Protein AF-A0A970X1P4-F1 (afdb_monomer_lite)

Secondary structure (DSSP, 8-state):
---SSSGGG-HHHHHHHHHHT-BSS---HHHHTT-SEEEBTTS-EEEEEE-SSSTT-EEETTTEEEEEEEEEETTEEEEEESS--------HHHHHHT-GGGHHHHHHHHHTTHHHHHT--EEEEEETTEEEEEE--EEEEEE-HHHHHHTT--SHHHHHHHTT--S-TTSTTSHHHHHHHHTEEES---HHHHT--STT-SEEEEEBSSTT-EEEEEE-TTSSS-EEESSSSS-B-B-GGG--EEETTEEEEEESS-----PPPP--EEEETT--HHHHHHS-TTTSS-SS-BSS--EEE-TT-TT-EEE--TT-----SS-SEEEE--BGGGTTSGGG--EEE---TT-EEEEEPPPBPSEEEEEEEEEEE-GGGHHHHTTSSSSSS-EEEEETTEEEEEE-GGGG---SS-EEEEEEEEEEEEESSSB--EEEEEE--GGGGT-TT--EEEEEEEEEE---

Sequence (464 aa):
MGVTSIEDLGKDYARSMVLYHTVLDTISVQEFINTPFTTNLSGDKLRIEIDSVNAGQAILNGEARVVQMGIHTSNGLIYVLNDAMRPLVETVFDRISDNPDYSLFAEALTKTGWADSLSRLAD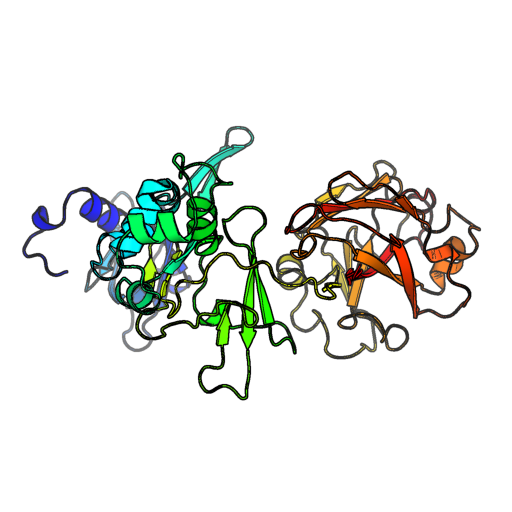TLYVNGEAQISLRQYTLLAVSNATFAQDGIASYDALKQLLQAGNDVTQPTNALNQYVGYHILAGSYDLDKLLTFSGSDTSAIWDTQADDQVLMITWDSLSPQPYTINLMGTKATFVTETSDVMAKNGYVHTIDGYLPVWEPQQATVIWDLANFAEVRNLVPVDVYQPTTYVSSETKVNISDAACYTTEVSASGVGGTSYSYLTYVTCKANLKKAQFFDRLVLNLGYMGSVAMKTPTLVKGKYKVTLNFVYLSDHAFMKNMSDGNGGLMKVSFDGSNIRNVSPYTTVTSTVANVYEYTLYDELEFDNTASHLFKVVIMDPSASTNSKFSIQLDNIVFTPIVD

Structure (mmCIF, N/CA/C/O backbone):
data_AF-A0A970X1P4-F1
#
_entry.id   AF-A0A970X1P4-F1
#
loop_
_atom_site.group_PDB
_atom_site.id
_atom_site.type_symbol
_atom_site.label_atom_id
_atom_site.label_alt_id
_atom_site.label_comp_id
_atom_site.label_asym_id
_atom_site.label_entity_id
_atom_site.label_seq_id
_atom_site.pdbx_PDB_ins_code
_atom_site.Cartn_x
_atom_site.Cartn_y
_atom_site.Cartn_z
_atom_site.occupancy
_atom_site.B_iso_or_equiv
_atom_site.auth_seq_id
_atom_site.auth_comp_id
_atom_site.auth_asym_id
_atom_site.auth_atom_id
_atom_site.pdbx_PDB_model_num
ATOM 1 N N . MET A 1 1 ? -21.691 -21.887 26.199 1.00 53.16 1 MET A N 1
ATOM 2 C CA . MET A 1 1 ? -22.391 -20.752 25.560 1.00 53.16 1 MET A CA 1
ATOM 3 C C . MET A 1 1 ? -23.186 -19.879 26.541 1.00 53.16 1 MET A C 1
ATOM 5 O O . MET A 1 1 ? -23.871 -18.990 26.074 1.00 53.16 1 MET A O 1
ATOM 9 N N . GLY A 1 2 ? -23.094 -20.054 27.872 1.00 51.56 2 GLY A N 1
ATOM 10 C CA . GLY A 1 2 ? -23.672 -19.110 28.853 1.00 51.56 2 GLY A CA 1
ATOM 11 C C . GLY A 1 2 ? -25.206 -19.015 28.901 1.00 51.56 2 GLY A C 1
ATOM 12 O O . GLY A 1 2 ? -25.740 -18.495 29.871 1.00 51.56 2 GLY A O 1
ATOM 13 N N . VAL A 1 3 ? -25.901 -19.552 27.899 1.00 58.50 3 VAL A N 1
ATOM 14 C CA . VAL A 1 3 ? -27.359 -19.595 27.787 1.00 58.50 3 VAL A CA 1
ATOM 15 C C . VAL A 1 3 ? -27.918 -20.943 28.233 1.00 58.50 3 VAL A C 1
ATOM 17 O O . VAL A 1 3 ? -27.277 -21.984 28.066 1.00 58.50 3 VAL A O 1
ATOM 20 N N . THR A 1 4 ? -29.121 -20.917 28.803 1.00 56.12 4 THR A N 1
ATOM 21 C CA . THR A 1 4 ? -29.830 -22.100 29.310 1.00 56.12 4 THR A CA 1
ATOM 22 C C . THR A 1 4 ? -30.793 -22.719 28.298 1.00 56.12 4 THR A C 1
ATOM 24 O O . THR A 1 4 ? -31.206 -23.862 28.492 1.00 56.12 4 THR A O 1
ATOM 27 N N . SER A 1 5 ? -31.138 -22.004 27.222 1.00 62.59 5 SER A N 1
ATOM 28 C CA . SER A 1 5 ? -32.044 -22.472 26.168 1.00 62.59 5 SER A CA 1
ATOM 29 C C . SER A 1 5 ? -31.709 -21.865 24.796 1.00 62.59 5 SER A C 1
ATOM 31 O O . SER A 1 5 ? -30.934 -20.911 24.702 1.00 62.59 5 SER A O 1
ATOM 33 N N . ILE A 1 6 ? -32.258 -22.435 23.716 1.00 62.50 6 ILE A N 1
ATOM 34 C CA . ILE A 1 6 ? -32.028 -21.944 22.344 1.00 62.50 6 ILE A CA 1
ATOM 35 C C . ILE A 1 6 ? -32.785 -20.632 22.088 1.00 62.50 6 ILE A C 1
ATOM 37 O O . ILE A 1 6 ? -32.370 -19.821 21.263 1.00 62.50 6 ILE A O 1
ATOM 41 N N . GLU A 1 7 ? -33.869 -20.408 22.830 1.00 68.56 7 GLU A N 1
ATOM 42 C CA . GLU A 1 7 ? -34.687 -19.199 22.811 1.00 68.56 7 GLU A CA 1
ATOM 43 C C . GLU A 1 7 ? -33.914 -17.974 23.328 1.00 68.56 7 GLU A C 1
ATOM 45 O O . GLU A 1 7 ? -34.153 -16.858 22.864 1.00 68.56 7 GLU A O 1
ATOM 50 N N . ASP A 1 8 ? -32.937 -18.192 24.213 1.00 71.31 8 ASP A N 1
ATOM 51 C CA . ASP A 1 8 ? -32.103 -17.144 24.814 1.00 71.31 8 ASP A CA 1
ATOM 52 C C . ASP A 1 8 ? -30.991 -16.636 23.874 1.00 71.31 8 ASP A C 1
ATOM 54 O O . ASP A 1 8 ? -30.348 -15.630 24.165 1.00 71.31 8 ASP A O 1
ATOM 58 N N . LEU A 1 9 ? -30.740 -17.312 22.744 1.00 68.19 9 LEU A N 1
ATOM 59 C CA . LEU A 1 9 ? -29.678 -16.934 21.800 1.00 68.19 9 LEU A CA 1
ATOM 60 C C . LEU A 1 9 ? -30.041 -15.709 20.949 1.00 68.19 9 LEU A C 1
ATOM 62 O O . LEU A 1 9 ? -29.157 -15.040 20.426 1.00 68.19 9 LEU A O 1
ATOM 66 N N . GLY A 1 10 ? -31.331 -15.415 20.776 1.00 74.69 10 GLY A N 1
ATOM 67 C CA . GLY A 1 10 ? -31.792 -14.423 19.807 1.00 74.69 10 GLY A CA 1
ATOM 68 C C . GLY A 1 10 ? -31.708 -14.926 18.356 1.00 74.69 10 GLY A C 1
ATOM 69 O O . GLY A 1 10 ? -30.873 -15.750 17.978 1.00 74.69 10 GLY A O 1
ATOM 70 N N . LYS A 1 11 ? -32.620 -14.435 17.509 1.00 76.62 11 LYS A N 1
ATOM 71 C CA . LYS A 1 11 ? -32.814 -14.950 16.141 1.00 76.62 11 LYS A CA 1
ATOM 72 C C . LYS A 1 11 ? -31.571 -14.802 15.255 1.00 76.62 11 LYS A C 1
ATOM 74 O O . LYS A 1 11 ? -31.259 -15.718 14.494 1.00 76.62 11 LYS A O 1
ATOM 79 N N . ASP A 1 12 ? -30.878 -13.670 15.339 1.00 71.00 12 ASP A N 1
ATOM 80 C CA . ASP A 1 12 ? -29.759 -13.360 14.442 1.00 71.00 12 ASP A CA 1
ATOM 81 C C . ASP A 1 12 ? -28.491 -14.143 14.798 1.00 71.00 12 ASP A C 1
ATOM 83 O O . ASP A 1 12 ? -27.811 -14.663 13.906 1.00 71.00 12 ASP A O 1
ATOM 87 N N . TYR A 1 13 ? -28.227 -14.334 16.094 1.00 73.88 13 TYR A N 1
ATOM 88 C CA . TYR A 1 13 ? -27.152 -15.212 16.550 1.00 73.88 13 TYR A CA 1
ATOM 89 C C . TYR A 1 13 ? -27.447 -16.670 16.194 1.00 73.88 13 TYR A C 1
ATOM 91 O O . TYR A 1 13 ? -26.589 -17.345 15.632 1.00 73.88 13 TYR A O 1
ATOM 99 N N . ALA A 1 14 ? -28.674 -17.149 16.438 1.00 80.25 14 ALA A N 1
ATOM 100 C CA . ALA A 1 14 ? -29.068 -18.513 16.089 1.00 80.25 14 ALA A CA 1
ATOM 101 C C . ALA A 1 14 ? -28.914 -18.782 14.583 1.00 80.25 14 ALA A C 1
ATOM 103 O O . ALA A 1 14 ? -28.360 -19.806 14.185 1.00 80.25 14 ALA A O 1
ATOM 104 N N . ARG A 1 15 ? -29.332 -17.834 13.730 1.00 82.31 15 ARG A N 1
ATOM 105 C CA . ARG A 1 15 ? -29.121 -17.920 12.279 1.00 82.31 15 ARG A CA 1
ATOM 106 C C . ARG A 1 15 ? -27.635 -17.990 11.930 1.00 82.31 15 ARG A C 1
ATOM 108 O O . ARG A 1 15 ? -27.246 -18.851 11.146 1.00 82.31 15 ARG A O 1
ATOM 115 N N . SER A 1 16 ? -26.820 -17.109 12.504 1.00 80.25 16 SER A N 1
ATOM 116 C CA . SER A 1 16 ? -25.375 -17.075 12.252 1.00 80.25 16 SER A CA 1
ATOM 117 C C . SER A 1 16 ? -24.690 -18.360 12.709 1.00 80.25 16 SER A C 1
ATOM 119 O O . SER A 1 16 ? -23.839 -18.880 11.999 1.00 80.25 16 SER A O 1
ATOM 121 N N . MET A 1 17 ? -25.112 -18.922 13.843 1.00 84.19 17 MET A N 1
ATOM 122 C CA . MET A 1 17 ? -24.618 -20.198 14.350 1.00 84.19 17 MET A CA 1
ATOM 123 C C . MET A 1 17 ? -24.930 -21.339 13.385 1.00 84.19 17 MET A C 1
ATOM 125 O O . MET A 1 17 ? -24.023 -22.086 13.032 1.00 84.19 17 MET A O 1
ATOM 129 N N . VAL A 1 18 ? -26.159 -21.436 12.870 1.00 88.44 18 VAL A N 1
ATOM 130 C CA . VAL A 1 18 ? -26.502 -22.462 11.871 1.00 88.44 18 VAL A CA 1
ATOM 131 C C . VAL A 1 18 ? -25.676 -22.297 10.592 1.00 88.44 18 VAL A C 1
ATOM 133 O O . VAL A 1 18 ? -25.100 -23.273 10.114 1.00 88.44 18 VAL A O 1
ATOM 136 N N . LEU A 1 19 ? -25.565 -21.077 10.055 1.00 88.12 19 LEU A N 1
ATOM 137 C CA . LEU A 1 19 ? -24.776 -20.817 8.842 1.00 88.12 19 LEU A CA 1
ATOM 138 C C . LEU A 1 19 ? -23.285 -21.128 9.044 1.00 88.12 19 LEU A C 1
ATOM 140 O O . LEU A 1 19 ? -22.655 -21.691 8.152 1.00 88.12 19 LEU A O 1
ATOM 144 N N . TYR A 1 20 ? -22.748 -20.854 10.234 1.00 87.19 20 TYR A N 1
ATOM 145 C CA . TYR A 1 20 ? -21.353 -21.132 10.570 1.00 87.19 20 TYR A CA 1
ATOM 146 C C . TYR A 1 20 ? -21.029 -22.633 10.606 1.00 87.19 20 TYR A C 1
ATOM 148 O O . TYR A 1 20 ? -19.914 -23.034 10.282 1.00 87.19 20 TYR A O 1
ATOM 156 N N . HIS A 1 21 ? -22.014 -23.465 10.951 1.00 90.62 21 HIS A N 1
ATOM 157 C CA . HIS A 1 21 ? -21.894 -24.926 10.992 1.00 90.62 21 HIS A CA 1
ATOM 158 C C . HIS A 1 21 ? -22.322 -25.620 9.693 1.00 90.62 21 HIS A C 1
ATOM 160 O O . HIS A 1 21 ? -22.345 -26.849 9.637 1.00 90.62 21 HIS A O 1
ATOM 166 N N . THR A 1 22 ? -22.682 -24.864 8.655 1.00 91.12 22 THR A N 1
ATOM 167 C CA . THR A 1 22 ? -23.184 -25.418 7.394 1.00 91.12 22 THR A CA 1
ATOM 168 C C . THR A 1 22 ? -22.221 -25.094 6.260 1.00 91.12 22 THR A C 1
ATOM 170 O O . THR A 1 22 ? -21.734 -23.974 6.166 1.00 91.12 22 THR A O 1
ATOM 173 N N . VAL A 1 23 ? -21.966 -26.053 5.372 1.00 88.75 23 VAL A N 1
ATOM 174 C CA . VAL A 1 23 ? -21.158 -25.878 4.152 1.00 88.75 23 VAL A CA 1
ATOM 175 C C . VAL A 1 23 ? -22.093 -25.936 2.939 1.00 88.75 23 VAL A C 1
ATOM 177 O O . VAL A 1 23 ? -23.092 -26.654 2.980 1.00 88.75 23 VAL A O 1
ATOM 180 N N . LEU A 1 24 ? -21.814 -25.145 1.892 1.00 80.06 24 LEU A N 1
ATOM 181 C CA . LEU A 1 24 ? -22.696 -25.022 0.717 1.00 80.06 24 LEU A CA 1
ATOM 182 C C . LEU A 1 24 ? -22.855 -26.335 -0.057 1.00 80.06 24 LEU A C 1
ATOM 184 O O . LEU A 1 24 ? -23.955 -26.635 -0.514 1.00 80.06 24 LEU A O 1
ATOM 188 N N . ASP A 1 25 ? -21.768 -27.089 -0.205 1.00 76.56 25 ASP A N 1
ATOM 189 C CA . ASP A 1 25 ? -21.750 -28.358 -0.929 1.00 76.56 25 ASP A CA 1
ATOM 190 C C . ASP A 1 25 ? -21.399 -29.526 0.004 1.00 76.56 25 ASP A C 1
ATOM 192 O O . ASP A 1 25 ? -20.873 -29.353 1.109 1.00 76.56 25 ASP A O 1
ATOM 196 N N . THR A 1 26 ? -21.715 -30.741 -0.432 1.00 78.44 26 THR A N 1
ATOM 197 C CA . THR A 1 26 ? -21.472 -31.955 0.340 1.00 78.44 26 THR A CA 1
ATOM 198 C C . THR A 1 26 ? -19.990 -32.313 0.307 1.00 78.44 26 THR A C 1
ATOM 200 O O . THR A 1 26 ? -19.518 -32.924 -0.646 1.00 78.44 26 THR A O 1
ATOM 203 N N . ILE A 1 27 ? -19.267 -32.019 1.389 1.00 85.12 27 ILE A N 1
ATOM 204 C CA . ILE A 1 27 ? -17.904 -32.526 1.569 1.00 85.12 27 ILE A CA 1
ATOM 205 C C . ILE A 1 27 ? -17.953 -34.015 1.929 1.00 85.12 27 ILE A C 1
ATOM 207 O O . ILE A 1 27 ? -18.468 -34.407 2.982 1.00 85.12 27 ILE A O 1
ATOM 211 N N . SER A 1 28 ? -17.457 -34.875 1.038 1.00 89.38 28 SER A N 1
ATOM 212 C CA . SER A 1 28 ? -17.391 -36.320 1.301 1.00 89.38 28 SER A CA 1
ATOM 213 C C . SER A 1 28 ? -16.394 -36.624 2.424 1.00 89.38 28 SER A C 1
ATOM 215 O O . SER A 1 28 ? -15.464 -35.856 2.643 1.00 89.38 28 SER A O 1
ATOM 217 N N . VAL A 1 29 ? -16.519 -37.765 3.115 1.00 87.88 29 VAL A N 1
ATOM 218 C CA . VAL A 1 29 ? -15.555 -38.137 4.176 1.00 87.88 29 VAL A CA 1
ATOM 219 C C . VAL A 1 29 ? -14.127 -38.212 3.626 1.00 87.88 29 VAL A C 1
ATOM 221 O O . VAL A 1 29 ? -13.188 -37.793 4.293 1.00 87.88 29 VAL A O 1
ATOM 224 N N . GLN A 1 30 ? -13.960 -38.706 2.396 1.00 87.62 30 GLN A N 1
ATOM 225 C CA . GLN A 1 30 ? -12.655 -38.797 1.743 1.00 87.62 30 GLN A CA 1
ATOM 226 C C . GLN A 1 30 ? -12.066 -37.418 1.427 1.00 87.62 30 GLN A C 1
ATOM 228 O O . GLN A 1 30 ? -10.861 -37.227 1.540 1.00 87.62 30 GLN A O 1
ATOM 233 N N . GLU A 1 31 ? -12.891 -36.459 1.026 1.00 87.31 31 GLU A N 1
ATOM 234 C CA . GLU A 1 31 ? -12.450 -35.085 0.791 1.00 87.31 31 GLU A CA 1
ATOM 235 C C . GLU A 1 31 ? -12.158 -34.365 2.110 1.00 87.31 31 GLU A C 1
ATOM 237 O O . GLU A 1 31 ? -11.110 -33.745 2.256 1.00 87.31 31 GLU A O 1
ATOM 242 N N . PHE A 1 32 ? -13.032 -34.536 3.103 1.00 87.88 32 PHE A N 1
ATOM 243 C CA . PHE A 1 32 ? -12.908 -33.940 4.428 1.00 87.88 32 PHE A CA 1
ATOM 244 C C . PHE A 1 32 ? -11.559 -34.263 5.080 1.00 87.88 32 PHE A C 1
ATOM 246 O O . PHE A 1 32 ? -10.920 -33.375 5.634 1.00 87.88 32 PHE A O 1
ATOM 253 N N . ILE A 1 33 ? -11.089 -35.512 4.975 1.00 86.25 33 ILE A N 1
ATOM 254 C CA . ILE A 1 33 ? -9.802 -35.917 5.565 1.00 86.25 33 ILE A CA 1
ATOM 255 C C . ILE A 1 33 ? -8.564 -35.426 4.807 1.00 86.25 33 ILE A C 1
ATOM 257 O O . ILE A 1 33 ? -7.467 -35.477 5.357 1.00 86.25 33 ILE A O 1
ATOM 261 N N . ASN A 1 34 ? -8.723 -34.974 3.562 1.00 84.75 34 ASN A N 1
ATOM 262 C CA . ASN A 1 34 ? -7.620 -34.539 2.700 1.00 84.75 34 ASN A CA 1
ATOM 263 C C . ASN A 1 34 ? -7.560 -33.016 2.521 1.00 84.75 34 ASN A C 1
ATOM 265 O O . ASN A 1 34 ? -6.598 -32.504 1.947 1.00 84.75 34 ASN A O 1
ATOM 269 N N . THR A 1 35 ? -8.563 -32.293 3.013 1.00 83.44 35 THR A N 1
ATOM 270 C CA . THR A 1 35 ? -8.692 -30.852 2.830 1.00 83.44 35 THR A CA 1
ATOM 271 C C . THR A 1 35 ? -8.379 -30.121 4.140 1.00 83.44 35 THR A C 1
ATOM 273 O O . THR A 1 35 ? -9.066 -30.339 5.134 1.00 83.44 35 THR A O 1
ATOM 276 N N . PRO A 1 36 ? -7.382 -29.216 4.171 1.00 77.94 36 PRO A N 1
ATOM 277 C CA . PRO A 1 36 ? -7.006 -28.503 5.395 1.00 77.94 36 PRO A CA 1
ATOM 278 C C . PRO A 1 36 ? -7.989 -27.388 5.784 1.00 77.94 36 PRO A C 1
ATOM 280 O O . PRO A 1 36 ? -7.988 -26.942 6.932 1.00 77.94 36 PRO A O 1
ATOM 283 N N . PHE A 1 37 ? -8.819 -26.919 4.845 1.00 83.12 37 PHE A N 1
ATOM 284 C CA . PHE A 1 37 ? -9.788 -25.847 5.074 1.00 83.12 37 PHE A CA 1
ATOM 285 C C . PHE A 1 37 ? -11.061 -26.044 4.253 1.00 83.12 37 PHE A C 1
ATOM 287 O O . PHE A 1 37 ? -10.980 -26.314 3.059 1.00 83.12 37 PHE A O 1
ATOM 294 N N . THR A 1 38 ? -12.224 -25.803 4.849 1.00 86.19 38 THR A N 1
ATOM 295 C CA . THR A 1 38 ? -13.504 -25.700 4.129 1.00 86.19 38 THR A CA 1
ATOM 296 C C . THR A 1 38 ? -14.134 -24.329 4.349 1.00 86.19 38 THR A C 1
ATOM 298 O O . THR A 1 38 ? -13.838 -23.673 5.344 1.00 86.19 38 THR A O 1
ATOM 301 N N . THR A 1 39 ? -14.989 -23.871 3.438 1.00 83.69 39 THR A N 1
ATOM 302 C CA . THR A 1 39 ? -15.704 -22.595 3.583 1.00 83.69 39 THR A CA 1
ATOM 303 C C . THR A 1 39 ? -17.148 -22.855 3.990 1.00 83.69 39 THR A C 1
ATOM 305 O O . THR A 1 39 ? -17.872 -23.573 3.301 1.00 83.69 39 THR A O 1
ATOM 308 N N . ASN A 1 40 ? -17.574 -22.282 5.115 1.00 86.12 40 ASN A N 1
ATOM 309 C CA . ASN A 1 40 ? -18.957 -22.392 5.579 1.00 86.12 40 ASN A CA 1
ATOM 310 C C . ASN A 1 40 ? -19.889 -21.406 4.839 1.00 86.12 40 ASN A C 1
ATOM 312 O O . ASN A 1 40 ? -19.450 -20.553 4.067 1.00 86.12 40 ASN A O 1
ATOM 316 N N . LEU A 1 41 ? -21.196 -21.492 5.091 1.00 85.88 41 LEU A N 1
ATOM 317 C CA . LEU A 1 41 ? -22.199 -20.588 4.515 1.00 85.88 41 LEU A CA 1
ATOM 318 C C . LEU A 1 41 ? -22.130 -19.159 5.067 1.00 85.88 41 LEU A C 1
ATOM 320 O O . LEU A 1 41 ? -22.744 -18.261 4.493 1.00 85.88 41 LEU A O 1
ATOM 324 N N . SER A 1 42 ? -21.397 -18.940 6.158 1.00 76.88 42 SER A N 1
ATOM 325 C CA . SER A 1 42 ? -21.072 -17.602 6.661 1.00 76.88 42 SER A CA 1
ATOM 326 C C . SER A 1 42 ? -19.911 -16.946 5.897 1.00 76.88 42 SER A C 1
ATOM 328 O O . SER A 1 42 ? -19.695 -15.747 6.059 1.00 76.88 42 SER A O 1
ATOM 330 N N . GLY A 1 43 ? -19.211 -17.693 5.032 1.00 73.56 43 GLY A N 1
ATOM 331 C CA . GLY A 1 43 ? -18.043 -17.238 4.273 1.00 73.56 43 GLY A CA 1
ATOM 332 C C . GLY A 1 43 ? -16.707 -17.444 4.994 1.00 73.56 43 GLY A C 1
ATOM 333 O O . GLY A 1 43 ? -15.658 -17.140 4.426 1.00 73.56 43 GLY A O 1
ATOM 334 N N . ASP A 1 44 ? -16.718 -17.991 6.210 1.00 74.00 44 ASP A N 1
ATOM 335 C CA . ASP A 1 44 ? -15.515 -18.231 7.000 1.00 74.00 44 ASP A CA 1
ATOM 336 C C . ASP A 1 44 ? -14.777 -19.480 6.510 1.00 74.00 44 ASP A C 1
ATOM 338 O O . ASP A 1 44 ? -15.386 -20.508 6.188 1.00 74.00 44 ASP A O 1
ATOM 342 N N . LYS A 1 45 ? -13.441 -19.419 6.506 1.00 76.38 45 LYS A N 1
ATOM 343 C CA . LYS A 1 45 ? -12.596 -20.603 6.326 1.00 76.38 45 LYS A CA 1
ATOM 344 C C . LYS A 1 45 ? -12.480 -21.351 7.652 1.00 76.38 45 LYS A C 1
ATOM 346 O O . LYS A 1 45 ? -11.815 -20.890 8.574 1.00 76.38 45 LYS A O 1
ATOM 351 N N . LEU A 1 46 ? -13.093 -22.525 7.720 1.00 83.06 46 LEU A N 1
ATOM 352 C CA . LEU A 1 46 ? -12.951 -23.468 8.818 1.00 83.06 46 LEU A CA 1
ATOM 353 C C . LEU A 1 46 ? -11.715 -24.337 8.587 1.00 83.06 46 LEU A C 1
ATOM 355 O O . LEU A 1 46 ? -11.643 -25.067 7.597 1.00 83.06 46 LEU A O 1
ATOM 359 N N . ARG A 1 47 ? -10.749 -24.281 9.501 1.00 83.12 47 ARG A N 1
ATOM 360 C CA . ARG A 1 47 ? -9.585 -25.168 9.523 1.00 83.12 47 ARG A CA 1
ATOM 361 C C . ARG A 1 47 ? -10.002 -26.556 9.990 1.00 83.12 47 ARG A C 1
ATOM 363 O O . ARG A 1 47 ? -10.641 -26.688 11.032 1.00 83.12 47 ARG A O 1
ATOM 370 N N . ILE A 1 48 ? -9.591 -27.572 9.242 1.00 88.25 48 ILE A N 1
ATOM 371 C CA . ILE A 1 48 ? -9.796 -28.983 9.562 1.00 88.25 48 ILE A CA 1
ATOM 372 C C . ILE A 1 48 ? -8.440 -29.573 9.944 1.00 88.25 48 ILE A C 1
ATOM 374 O O . ILE A 1 48 ? -7.492 -29.539 9.163 1.00 88.25 48 ILE A O 1
ATOM 378 N N . GLU A 1 49 ? -8.344 -30.127 11.147 1.00 87.81 49 GLU A N 1
ATOM 379 C CA . GLU A 1 49 ? -7.171 -30.866 11.604 1.00 87.81 49 GLU A CA 1
ATOM 380 C C . GLU A 1 49 ? -7.568 -32.297 11.948 1.00 87.81 49 GLU A C 1
ATOM 382 O O . GLU A 1 49 ? -8.397 -32.527 12.826 1.00 87.81 49 GLU A O 1
ATOM 387 N N . ILE A 1 50 ? -6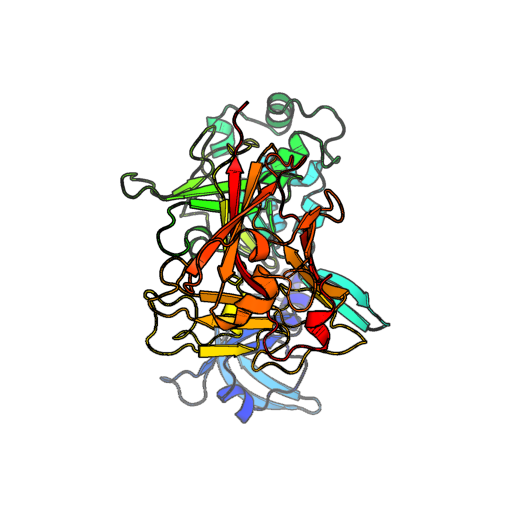.991 -33.276 11.254 1.00 89.56 50 ILE A N 1
ATOM 388 C CA . ILE A 1 50 ? -7.243 -34.683 11.564 1.00 89.56 50 ILE A CA 1
ATOM 389 C C . ILE A 1 50 ? -6.571 -35.034 12.880 1.00 89.56 50 ILE A C 1
ATOM 391 O O . ILE A 1 50 ? -5.371 -34.822 13.060 1.00 89.56 50 ILE A O 1
ATOM 395 N N . ASP A 1 51 ? -7.357 -35.581 13.805 1.00 81.56 51 ASP A N 1
ATOM 396 C CA . ASP A 1 51 ? -6.848 -35.949 15.112 1.00 81.56 51 ASP A CA 1
ATOM 397 C C . ASP A 1 51 ? -6.011 -37.228 14.981 1.00 81.56 51 ASP A C 1
ATOM 399 O O . ASP A 1 51 ? -6.525 -38.336 14.823 1.00 81.56 51 ASP A O 1
ATOM 403 N N . SER A 1 52 ? -4.691 -37.055 15.043 1.00 76.94 52 SER A N 1
ATOM 404 C CA . SER A 1 52 ? -3.719 -38.150 14.956 1.00 76.94 52 SER A CA 1
ATOM 405 C C . SER A 1 52 ? -3.730 -39.085 16.173 1.00 76.94 52 SER A C 1
ATOM 407 O O . SER A 1 52 ? -3.210 -40.198 16.091 1.00 76.94 52 SER A O 1
ATOM 409 N N . VAL A 1 53 ? -4.331 -38.663 17.290 1.00 76.62 53 VAL A N 1
ATOM 410 C CA . VAL A 1 53 ? -4.442 -39.424 18.541 1.00 76.62 53 VAL A CA 1
ATOM 411 C C . VAL A 1 53 ? -5.730 -40.253 18.565 1.00 76.62 53 VAL A C 1
ATOM 413 O O . VAL A 1 53 ? -5.736 -41.367 19.089 1.00 76.62 53 VAL A O 1
ATOM 416 N N . ASN A 1 54 ? -6.816 -39.748 17.975 1.00 78.31 54 ASN A N 1
ATOM 417 C CA . ASN A 1 54 ? -8.132 -40.385 17.974 1.00 78.31 54 ASN A CA 1
ATOM 418 C C . ASN A 1 54 ? -8.574 -40.733 16.548 1.00 78.31 54 ASN A C 1
ATOM 420 O O . ASN A 1 54 ? -9.141 -39.909 15.831 1.00 78.31 54 ASN A O 1
ATOM 424 N N . ALA A 1 55 ? -8.350 -41.989 16.151 1.00 74.38 55 ALA A N 1
ATOM 425 C CA . ALA A 1 55 ? -8.672 -42.474 14.812 1.00 74.38 55 ALA A CA 1
ATOM 426 C C . ALA A 1 55 ? -10.139 -42.195 14.420 1.00 74.38 55 ALA A C 1
ATOM 428 O O . ALA A 1 55 ? -11.069 -42.552 15.145 1.00 74.38 55 ALA A O 1
ATOM 429 N N . GLY A 1 56 ? -10.335 -41.586 13.247 1.00 76.38 56 GLY A N 1
ATOM 430 C CA . GLY A 1 56 ? -11.660 -41.249 12.713 1.00 76.38 56 GLY A CA 1
ATOM 431 C C . GLY A 1 56 ? -12.268 -39.951 13.256 1.00 76.38 56 GLY A C 1
ATOM 432 O O . GLY A 1 56 ? -13.444 -39.697 13.006 1.00 76.38 56 GLY A O 1
ATOM 433 N N . GLN A 1 57 ? -11.496 -39.138 13.983 1.00 86.94 57 GLN A N 1
ATOM 434 C CA . GLN A 1 57 ? -11.921 -37.834 14.490 1.00 86.94 57 GLN A CA 1
ATOM 435 C C . GLN A 1 57 ? -11.133 -36.694 13.840 1.00 86.94 57 GLN A C 1
ATOM 437 O O . GLN A 1 57 ? -10.048 -36.878 13.289 1.00 86.94 57 GLN A O 1
ATOM 442 N N . ALA A 1 58 ? -11.700 -35.495 13.911 1.00 89.00 58 ALA A N 1
ATOM 443 C CA . ALA A 1 58 ? -11.064 -34.267 13.456 1.00 89.00 58 ALA A CA 1
ATOM 444 C C . ALA A 1 58 ? -11.416 -33.115 14.392 1.00 89.00 58 ALA A C 1
ATOM 446 O O . ALA A 1 58 ? -12.425 -33.170 15.091 1.00 89.00 58 ALA A O 1
ATOM 447 N N . ILE A 1 59 ? -10.601 -32.072 14.390 1.00 88.62 59 ILE A N 1
ATOM 448 C CA . ILE A 1 59 ? -10.790 -30.834 15.134 1.00 88.62 59 ILE A CA 1
ATOM 449 C C . ILE A 1 59 ? -11.066 -29.720 14.120 1.00 88.62 59 ILE A C 1
ATOM 451 O O . ILE A 1 59 ? -10.329 -29.558 13.148 1.00 88.62 59 ILE A O 1
ATOM 455 N N . LEU A 1 60 ? -12.134 -28.961 14.349 1.00 87.62 60 LEU A N 1
ATOM 456 C CA . LEU A 1 60 ? -12.534 -27.804 13.558 1.00 87.62 60 LEU A CA 1
ATOM 457 C C . LEU A 1 60 ? -12.177 -26.520 14.304 1.00 87.62 60 LEU A C 1
ATOM 459 O O . LEU A 1 60 ? -12.563 -26.354 15.461 1.00 87.62 60 LEU A O 1
ATOM 463 N N . ASN A 1 61 ? -11.421 -25.633 13.649 1.00 80.25 61 ASN A N 1
ATOM 464 C CA . ASN A 1 61 ? -10.960 -24.341 14.186 1.00 80.25 61 ASN A CA 1
ATOM 465 C C . ASN A 1 61 ? -10.253 -24.399 15.553 1.00 80.25 61 ASN A C 1
ATOM 467 O O . ASN A 1 61 ? -10.142 -23.391 16.236 1.00 80.25 61 ASN A O 1
ATOM 471 N N . GLY A 1 62 ? -9.759 -25.570 15.968 1.00 78.50 62 GLY A N 1
ATOM 472 C CA . GLY A 1 62 ? -9.214 -25.755 17.318 1.00 78.50 62 GLY A CA 1
ATOM 473 C C . GLY A 1 62 ? -10.273 -25.738 18.430 1.00 78.50 62 GLY A C 1
ATOM 474 O O . GLY A 1 62 ? -9.911 -25.829 19.599 1.00 78.50 62 GLY A O 1
ATOM 475 N N . GLU A 1 63 ? -11.561 -25.645 18.085 1.00 82.56 63 GLU A N 1
ATOM 476 C CA . GLU A 1 63 ? -12.671 -25.494 19.031 1.00 82.56 63 GLU A CA 1
ATOM 477 C C . GLU A 1 63 ? -13.444 -26.801 19.220 1.00 82.56 63 GLU A C 1
ATOM 479 O O . GLU A 1 63 ? -13.511 -27.343 20.323 1.00 82.56 63 GLU A O 1
ATOM 484 N N . ALA A 1 64 ? -14.031 -27.318 18.136 1.00 87.25 64 ALA A N 1
ATOM 485 C CA . ALA A 1 64 ? -14.976 -28.428 18.182 1.00 87.25 64 ALA A CA 1
ATOM 486 C C . ALA A 1 64 ? -14.389 -29.685 17.548 1.00 87.25 64 ALA A C 1
ATOM 488 O O . ALA A 1 64 ? -13.694 -29.634 16.536 1.00 87.25 64 ALA A O 1
ATOM 489 N N . ARG A 1 65 ? -14.707 -30.847 18.112 1.00 90.69 65 ARG A N 1
ATOM 490 C CA . ARG A 1 65 ? -14.239 -32.141 17.621 1.00 90.69 65 ARG A CA 1
ATOM 491 C C . ARG A 1 65 ? -15.369 -32.884 16.929 1.00 90.69 65 ARG A C 1
ATOM 493 O O . ARG A 1 65 ? -16.427 -33.121 17.507 1.00 90.69 65 ARG A O 1
ATOM 500 N N . VAL A 1 66 ? -15.106 -33.315 15.704 1.00 92.31 66 VAL A N 1
ATOM 501 C CA . VAL A 1 66 ? -15.963 -34.222 14.950 1.00 92.31 66 VAL A CA 1
ATOM 502 C C . VAL A 1 66 ? -15.857 -35.614 15.563 1.00 92.31 66 VAL A C 1
ATOM 504 O O . VAL A 1 66 ? -14.800 -36.242 15.518 1.00 92.31 66 VAL A O 1
ATOM 507 N N . VAL A 1 67 ? -16.957 -36.096 16.136 1.00 91.12 67 VAL A N 1
ATOM 508 C CA . VAL A 1 67 ? -17.054 -37.420 16.772 1.00 91.12 67 VAL A CA 1
ATOM 509 C C . VAL A 1 67 ? -17.709 -38.465 15.876 1.00 91.12 67 VAL A C 1
ATOM 511 O O . VAL A 1 67 ? -17.552 -39.659 16.115 1.00 91.12 67 VAL A O 1
ATOM 514 N N . GLN A 1 68 ? -18.418 -38.033 14.832 1.00 91.25 68 GLN A N 1
ATOM 515 C CA . GLN A 1 68 ? -18.988 -38.917 13.821 1.00 91.25 68 GLN A CA 1
ATOM 516 C C . GLN A 1 68 ? -19.015 -38.213 12.464 1.00 91.25 68 GLN A C 1
ATOM 518 O O . GLN A 1 68 ? -19.483 -37.081 12.359 1.00 91.25 68 GLN A O 1
ATOM 523 N N . MET A 1 69 ? -18.528 -38.887 11.424 1.00 90.50 69 MET A N 1
ATOM 524 C CA . MET A 1 69 ? -18.406 -38.330 10.074 1.00 90.50 69 MET A CA 1
ATOM 525 C C . MET A 1 69 ? -19.411 -38.963 9.109 1.00 90.50 69 MET A C 1
ATOM 527 O O . MET A 1 69 ? -19.660 -40.167 9.170 1.00 90.50 69 MET A O 1
ATOM 531 N N . GLY A 1 70 ? -19.934 -38.165 8.175 1.00 89.44 70 GLY A N 1
ATOM 532 C CA . GLY A 1 70 ? -20.576 -38.673 6.961 1.00 89.44 70 GLY A CA 1
ATOM 533 C C . GLY A 1 70 ? -21.893 -39.431 7.157 1.00 89.44 70 GLY A C 1
ATOM 534 O O . GLY A 1 70 ? -22.151 -40.399 6.437 1.00 89.44 70 GLY A O 1
ATOM 535 N N . ILE A 1 71 ? -22.745 -39.024 8.102 1.00 93.12 71 ILE A N 1
ATOM 536 C CA . ILE A 1 71 ? -24.094 -39.601 8.215 1.00 93.12 71 ILE A CA 1
ATOM 537 C C . ILE A 1 71 ? -24.902 -39.182 6.983 1.00 93.12 71 ILE A C 1
ATOM 539 O O . ILE A 1 71 ? -25.072 -37.993 6.722 1.00 93.12 71 ILE A O 1
ATOM 543 N N . HIS A 1 72 ? -25.400 -40.161 6.230 1.00 91.88 72 HIS A N 1
ATOM 544 C CA . HIS A 1 72 ? -26.102 -39.908 4.975 1.00 91.88 72 HIS A CA 1
ATOM 545 C C . HIS A 1 72 ? -27.539 -39.440 5.202 1.00 91.88 72 HIS A C 1
ATOM 547 O O . HIS A 1 72 ? -28.297 -40.047 5.960 1.00 91.88 72 HIS A O 1
ATOM 553 N N . THR A 1 73 ? -27.918 -38.386 4.483 1.00 91.06 73 THR A N 1
ATOM 554 C CA . THR A 1 73 ? -29.293 -37.884 4.381 1.00 91.06 73 THR A CA 1
ATOM 555 C C . THR A 1 73 ? -29.698 -37.768 2.911 1.00 91.06 73 THR A C 1
ATOM 557 O O . THR A 1 73 ? -28.892 -38.015 2.016 1.00 91.06 73 THR A O 1
ATOM 560 N N . SER A 1 74 ? -30.949 -37.397 2.633 1.00 91.06 74 SER A N 1
ATOM 561 C CA . SER A 1 74 ? -31.442 -37.244 1.257 1.00 91.06 74 SER A CA 1
ATOM 562 C C . SER A 1 74 ? -30.786 -36.104 0.471 1.00 91.06 74 SER A C 1
ATOM 564 O O . SER A 1 74 ? -30.851 -36.110 -0.753 1.00 91.06 74 SER A O 1
ATOM 566 N N . ASN A 1 75 ? -30.204 -35.115 1.151 1.00 89.00 75 ASN A N 1
ATOM 567 C CA . ASN A 1 75 ? -29.708 -33.877 0.544 1.00 89.00 75 ASN A CA 1
ATOM 568 C C . ASN A 1 75 ? -28.333 -33.437 1.076 1.00 89.00 75 ASN A C 1
ATOM 570 O O . ASN A 1 75 ? -27.981 -32.272 0.928 1.00 89.00 75 ASN A O 1
ATOM 574 N N . GLY A 1 76 ? -27.570 -34.335 1.705 1.00 89.69 76 GLY A N 1
ATOM 575 C CA . GLY A 1 76 ? -26.226 -34.022 2.188 1.00 89.69 76 GLY A CA 1
ATOM 576 C C . GLY A 1 76 ? -25.677 -35.024 3.201 1.00 89.69 76 GLY A C 1
ATOM 577 O O . GLY A 1 76 ? -26.254 -36.093 3.436 1.00 89.69 76 GLY A O 1
ATOM 578 N N . LEU A 1 77 ? -24.571 -34.641 3.836 1.00 92.75 77 LEU A N 1
ATOM 579 C CA . LEU A 1 77 ? -23.902 -35.395 4.896 1.00 92.75 77 LEU A CA 1
ATOM 580 C C . LEU A 1 77 ? -23.914 -34.611 6.211 1.00 92.75 77 LEU A C 1
ATOM 582 O O . LEU A 1 77 ? -23.677 -33.407 6.219 1.00 92.75 77 LEU A O 1
ATOM 586 N N . ILE A 1 78 ? -24.141 -35.307 7.326 1.00 93.00 78 ILE A N 1
ATOM 587 C CA . ILE A 1 78 ? -24.033 -34.734 8.673 1.00 93.00 78 ILE A CA 1
ATOM 588 C C . ILE A 1 78 ? -22.718 -35.179 9.316 1.00 93.00 78 ILE A C 1
ATOM 590 O O . ILE A 1 78 ? -22.373 -36.365 9.318 1.00 93.00 78 ILE A O 1
ATOM 594 N N . TYR A 1 79 ? -22.024 -34.210 9.909 1.00 93.06 79 TYR A N 1
ATOM 595 C CA . TYR A 1 79 ? -20.861 -34.399 10.766 1.00 93.06 79 TYR A CA 1
ATOM 596 C C . TYR A 1 79 ? -21.251 -33.995 12.190 1.00 93.06 79 TYR A C 1
ATOM 598 O O . TYR A 1 79 ? -21.679 -32.867 12.423 1.00 93.06 79 TYR A O 1
ATOM 606 N N . VAL A 1 80 ? -21.158 -34.927 13.139 1.00 93.12 80 VAL A N 1
ATOM 607 C CA . VAL A 1 80 ? -21.558 -34.693 14.533 1.00 93.12 80 VAL A CA 1
ATOM 608 C C . VAL A 1 80 ? -20.373 -34.134 15.297 1.00 93.12 80 VAL A C 1
ATOM 610 O O . VAL A 1 80 ? -19.306 -34.753 15.325 1.00 93.12 80 VAL A O 1
ATOM 613 N N . LEU A 1 81 ? -20.577 -32.987 15.937 1.00 92.25 81 LEU A N 1
ATOM 614 C CA . LEU A 1 81 ? -19.591 -32.345 16.796 1.00 92.25 81 LEU A CA 1
ATOM 615 C C . LEU A 1 81 ? -19.885 -32.658 18.265 1.00 92.25 81 LEU A C 1
ATOM 617 O O . LEU A 1 81 ? -21.045 -32.784 18.658 1.00 92.25 81 LEU A O 1
ATOM 621 N N . ASN A 1 82 ? -18.840 -32.781 19.080 1.00 90.81 82 ASN A N 1
ATOM 622 C CA . ASN A 1 82 ? -18.984 -32.900 20.533 1.00 90.81 82 ASN A CA 1
ATOM 623 C C . ASN A 1 82 ? -19.324 -31.570 21.223 1.00 90.81 82 ASN A C 1
ATOM 625 O O . ASN A 1 82 ? -19.809 -31.591 22.351 1.00 90.81 82 ASN A O 1
ATOM 629 N N . ASP A 1 83 ? -19.037 -30.445 20.571 1.00 86.38 83 ASP A N 1
ATOM 630 C CA . ASP A 1 83 ? -19.296 -29.091 21.051 1.00 86.38 83 ASP A CA 1
ATOM 631 C C . ASP A 1 83 ? -19.673 -28.188 19.867 1.00 86.38 83 ASP A C 1
ATOM 633 O O . ASP A 1 83 ? -19.360 -28.491 18.713 1.00 86.38 83 ASP A O 1
ATOM 637 N N . ALA A 1 84 ? -20.368 -27.090 20.149 1.00 82.44 84 ALA A N 1
ATOM 638 C CA . ALA A 1 84 ? -20.707 -26.092 19.145 1.00 82.44 84 ALA A CA 1
ATOM 639 C C . ALA A 1 84 ? -19.515 -25.154 18.912 1.00 82.44 84 ALA A C 1
ATOM 641 O O . ALA A 1 84 ? -18.975 -24.583 19.863 1.00 82.44 84 ALA A O 1
ATOM 642 N N . MET A 1 85 ? -19.155 -24.946 17.646 1.00 83.62 85 MET A N 1
ATOM 643 C CA . MET A 1 85 ? -18.224 -23.886 17.259 1.00 83.62 85 MET A CA 1
ATOM 644 C C . MET A 1 85 ? -18.888 -22.528 17.479 1.00 83.62 85 MET A C 1
ATOM 646 O O . MET A 1 85 ? -20.096 -22.373 17.272 1.00 83.62 85 MET A O 1
ATOM 650 N N . ARG A 1 86 ? -18.132 -21.523 17.909 1.00 74.75 86 ARG A N 1
ATOM 651 C CA . ARG A 1 86 ? -18.726 -20.222 18.237 1.00 74.75 86 ARG A CA 1
ATOM 652 C C . ARG A 1 86 ? -18.521 -19.263 17.074 1.00 74.75 86 ARG A C 1
ATOM 654 O O . ARG A 1 86 ? -17.395 -18.826 16.860 1.00 74.75 86 ARG A O 1
ATOM 661 N N . PRO A 1 87 ? -19.581 -18.901 16.324 1.00 70.62 87 PRO A N 1
ATOM 662 C CA . PRO A 1 87 ? -19.429 -17.906 15.279 1.00 70.62 87 PRO A CA 1
ATOM 663 C C . PRO A 1 87 ? -18.998 -16.588 15.912 1.00 70.62 87 PRO A C 1
ATOM 665 O O . PRO A 1 87 ? -19.656 -16.072 16.821 1.00 70.62 87 PRO A O 1
ATOM 668 N N . LEU A 1 88 ? -17.916 -16.024 15.395 1.00 70.56 88 LEU A N 1
ATOM 669 C CA . LEU A 1 88 ? -17.567 -14.649 15.680 1.00 70.56 88 LEU A CA 1
ATOM 670 C C . LEU A 1 88 ? -18.551 -13.758 14.918 1.00 70.56 88 LEU A C 1
ATOM 672 O O . LEU A 1 88 ? -18.463 -13.615 13.700 1.00 70.56 88 LEU A O 1
ATOM 676 N N . VAL A 1 89 ? -19.564 -13.249 15.618 1.00 73.50 89 VAL A N 1
ATOM 677 C CA . VAL A 1 89 ? -20.622 -12.427 15.006 1.00 73.50 89 VAL A CA 1
ATOM 678 C C . VAL A 1 89 ? -20.364 -10.932 15.142 1.00 73.50 89 VAL A C 1
ATOM 680 O O . VAL A 1 89 ? -20.840 -10.169 14.308 1.00 73.50 89 VAL A O 1
ATOM 683 N N . GLU A 1 90 ? -19.597 -10.548 16.158 1.00 83.75 90 GLU A N 1
ATOM 684 C CA . GLU A 1 90 ? -19.311 -9.164 16.525 1.00 83.75 90 GLU A CA 1
ATOM 685 C C . GLU A 1 90 ? -18.311 -8.556 15.544 1.00 83.75 90 GLU A C 1
ATOM 687 O O . GLU A 1 90 ? -17.215 -9.084 15.338 1.00 83.75 90 GLU A O 1
ATOM 692 N N . THR A 1 91 ? -18.693 -7.446 14.932 1.00 89.06 91 THR A N 1
ATOM 693 C CA . THR A 1 91 ? -17.816 -6.597 14.125 1.00 89.06 91 THR A CA 1
ATOM 694 C C . THR A 1 91 ? -16.827 -5.831 15.000 1.00 89.06 91 THR A C 1
ATOM 696 O O . THR A 1 91 ? -16.958 -5.792 16.224 1.00 89.06 91 THR A O 1
ATOM 699 N N . VAL A 1 92 ? -15.819 -5.203 14.389 1.00 93.62 92 VAL A N 1
ATOM 700 C CA . VAL A 1 92 ? -14.876 -4.348 15.131 1.00 93.62 92 VAL A CA 1
ATOM 701 C C . VAL A 1 92 ? -15.597 -3.204 15.852 1.00 93.62 92 VAL A C 1
ATOM 703 O O . VAL A 1 92 ? -15.165 -2.805 16.929 1.00 93.62 92 VAL A O 1
ATOM 706 N N . PHE A 1 93 ? -16.718 -2.716 15.303 1.00 96.88 93 PHE A N 1
ATOM 707 C CA . PHE A 1 93 ? -17.557 -1.738 15.990 1.00 96.88 93 PHE A CA 1
ATOM 708 C C . PHE A 1 93 ? -18.273 -2.358 17.191 1.00 96.88 93 PHE A C 1
ATOM 710 O O . PHE A 1 93 ? -18.175 -1.793 18.273 1.00 96.88 93 PHE A O 1
ATOM 717 N N . ASP A 1 94 ? -18.899 -3.531 17.034 1.00 93.69 94 ASP A N 1
ATOM 718 C CA . ASP A 1 94 ? -19.620 -4.204 18.130 1.00 93.69 94 ASP A CA 1
ATOM 719 C C . ASP A 1 94 ? -18.690 -4.480 19.324 1.00 93.69 94 ASP A C 1
ATOM 721 O O . ASP A 1 94 ? -19.028 -4.201 20.473 1.00 93.69 94 ASP A O 1
ATOM 725 N N . ARG A 1 95 ? -17.452 -4.928 19.050 1.00 92.56 95 ARG A N 1
ATOM 726 C CA . ARG A 1 95 ? -16.408 -5.137 20.073 1.00 92.56 95 ARG A CA 1
ATOM 727 C C . ARG A 1 95 ? -16.146 -3.898 20.931 1.00 92.56 95 ARG A C 1
ATOM 729 O O . ARG A 1 95 ? -15.811 -4.030 22.107 1.00 92.56 95 ARG A O 1
ATOM 736 N N . ILE A 1 96 ? -16.254 -2.717 20.329 1.00 96.12 96 ILE A N 1
ATOM 737 C CA . ILE A 1 96 ? -15.993 -1.433 20.974 1.00 96.12 96 ILE A CA 1
ATOM 738 C C . ILE A 1 96 ? -17.255 -0.843 21.598 1.00 96.12 96 ILE A C 1
ATOM 740 O O . ILE A 1 96 ? -17.185 -0.343 22.717 1.00 96.12 96 ILE A O 1
ATOM 744 N N . SER A 1 97 ? -18.406 -0.921 20.930 1.00 95.56 97 SER A N 1
ATOM 745 C CA . SER A 1 97 ? -19.667 -0.395 21.459 1.00 95.56 97 SER A CA 1
ATOM 746 C C . SER A 1 97 ? -20.150 -1.149 22.694 1.00 95.56 97 SER A C 1
ATOM 748 O O . SER A 1 97 ? -20.728 -0.533 23.590 1.00 95.56 97 SER A O 1
ATOM 750 N N . ASP A 1 98 ? -19.889 -2.456 22.764 1.00 92.44 98 ASP A N 1
ATOM 751 C CA . ASP A 1 98 ? -20.348 -3.311 23.862 1.00 92.44 98 ASP A CA 1
ATOM 752 C C . ASP A 1 98 ? -19.412 -3.267 25.078 1.00 92.44 98 ASP A C 1
ATOM 754 O O . ASP A 1 98 ? -19.763 -3.741 26.162 1.00 92.44 98 ASP A O 1
ATOM 758 N N . ASN A 1 99 ? -18.223 -2.674 24.924 1.00 93.69 99 ASN A N 1
ATOM 759 C CA . ASN A 1 99 ? -17.245 -2.556 25.991 1.00 93.69 99 ASN A CA 1
ATOM 760 C C . ASN A 1 99 ? -17.248 -1.131 26.593 1.00 93.69 99 ASN A C 1
ATOM 762 O O . ASN A 1 99 ? -16.837 -0.172 25.932 1.00 93.69 99 ASN A O 1
ATOM 766 N N . PRO A 1 100 ? -17.652 -0.971 27.871 1.00 96.50 100 PRO A N 1
ATOM 767 C CA . PRO A 1 100 ? -17.778 0.340 28.506 1.00 96.50 100 PRO A CA 1
ATOM 768 C C . PRO A 1 100 ? -16.450 1.091 28.635 1.00 96.50 100 PRO A C 1
ATOM 770 O O . PRO A 1 100 ? -16.471 2.317 28.741 1.00 96.50 100 PRO A O 1
ATOM 773 N N . ASP A 1 101 ? -15.306 0.403 28.584 1.00 97.31 101 ASP A N 1
ATOM 774 C CA . ASP A 1 101 ? -13.988 1.039 28.645 1.00 97.31 101 ASP A CA 1
ATOM 775 C C . ASP A 1 101 ? -13.681 1.873 27.397 1.00 97.31 101 ASP A C 1
ATOM 777 O O . ASP A 1 101 ? -12.802 2.727 27.454 1.00 97.31 101 ASP A O 1
ATOM 781 N N . TYR A 1 102 ? -14.415 1.688 26.295 1.00 98.06 102 TYR A N 1
ATOM 782 C CA . TYR A 1 102 ? -14.245 2.443 25.049 1.00 98.06 102 TYR A CA 1
ATOM 783 C C . TYR A 1 102 ? -15.440 3.342 24.724 1.00 98.06 102 TYR A C 1
ATOM 785 O O . TYR A 1 102 ? -15.565 3.815 23.594 1.00 98.06 102 TYR A O 1
ATOM 793 N N . SER A 1 103 ? -16.326 3.608 25.690 1.00 98.00 103 SER A N 1
ATOM 794 C CA . SER A 1 103 ? -17.584 4.323 25.442 1.00 98.00 103 SER A CA 1
ATOM 795 C C . SER A 1 103 ? -17.402 5.690 24.763 1.00 98.00 103 SER A C 1
ATOM 797 O O . SER A 1 103 ? -18.211 6.055 23.913 1.00 98.00 103 SER A O 1
ATOM 799 N N . LEU A 1 104 ? -16.341 6.439 25.095 1.00 98.00 104 LEU A N 1
ATOM 800 C CA . LEU A 1 104 ? -16.033 7.725 24.454 1.00 98.00 104 LEU A CA 1
ATOM 801 C C . LEU A 1 104 ? -15.652 7.530 22.980 1.00 98.00 104 LEU A C 1
ATOM 803 O O . LEU A 1 104 ? -16.166 8.226 22.102 1.00 98.00 104 LEU A O 1
ATOM 807 N N . PHE A 1 105 ? -14.789 6.555 22.693 1.00 98.25 105 PHE A N 1
ATOM 808 C CA . PHE A 1 105 ? -14.365 6.253 21.328 1.00 98.25 105 PHE A CA 1
ATOM 809 C C . PHE A 1 105 ? -15.520 5.710 20.477 1.00 98.25 105 PHE A C 1
ATOM 811 O O . PHE A 1 105 ? -15.711 6.147 19.343 1.00 98.25 105 PHE A O 1
ATOM 818 N N . ALA A 1 106 ? -16.351 4.833 21.049 1.00 98.25 106 ALA A N 1
ATOM 819 C CA . ALA A 1 106 ? -17.574 4.330 20.425 1.00 98.25 106 ALA A CA 1
ATOM 820 C C . ALA A 1 106 ? -18.546 5.468 20.065 1.00 98.25 106 ALA A C 1
ATOM 822 O O . ALA A 1 106 ? -19.128 5.480 18.974 1.00 98.25 106 ALA A O 1
ATOM 823 N N . GLU A 1 107 ? -18.695 6.463 20.949 1.00 98.38 107 GLU A N 1
ATOM 824 C CA . GLU A 1 107 ? -19.489 7.659 20.666 1.00 98.38 107 GLU A CA 1
ATOM 825 C C . GLU A 1 107 ? -18.896 8.457 19.493 1.00 98.38 107 GLU A C 1
ATOM 827 O O . GLU A 1 107 ? -19.635 8.830 18.581 1.00 98.38 107 GLU A O 1
ATOM 832 N N . ALA A 1 108 ? -17.574 8.659 19.450 1.00 98.06 108 ALA A N 1
ATOM 833 C CA . ALA A 1 108 ? -16.909 9.340 18.337 1.00 98.06 108 ALA A CA 1
ATOM 834 C C . ALA A 1 108 ? -17.097 8.605 16.995 1.00 98.06 108 ALA A C 1
ATOM 836 O O . ALA A 1 108 ? -17.468 9.233 15.999 1.00 98.06 108 ALA A O 1
ATOM 837 N N . LEU A 1 109 ? -16.930 7.279 16.976 1.00 98.19 109 LEU A N 1
ATOM 838 C CA . LEU A 1 109 ? -17.183 6.421 15.809 1.00 98.19 109 LEU A CA 1
ATOM 839 C C . LEU A 1 109 ? -18.629 6.543 15.309 1.00 98.19 109 LEU A C 1
ATOM 841 O O . LEU A 1 109 ? -18.878 6.642 14.108 1.00 98.19 109 LEU A O 1
ATOM 845 N N . THR A 1 110 ? -19.588 6.593 16.234 1.00 98.06 110 THR A N 1
ATOM 846 C CA . THR A 1 110 ? -21.013 6.740 15.911 1.00 98.06 110 THR A CA 1
ATOM 847 C C . THR A 1 110 ? -21.317 8.121 15.333 1.00 98.06 110 THR A C 1
ATOM 849 O O . THR A 1 110 ? -21.966 8.239 14.296 1.00 98.06 110 THR A O 1
ATOM 852 N N . LYS A 1 111 ? -20.847 9.193 15.983 1.00 97.62 111 LYS A N 1
ATOM 853 C CA . LYS A 1 111 ? -21.161 10.577 15.588 1.00 97.62 111 LYS A CA 1
ATOM 854 C C . LYS A 1 111 ? -20.514 10.983 14.267 1.00 97.62 111 LYS A C 1
ATOM 856 O O . LYS A 1 111 ? -21.083 11.808 13.559 1.00 97.62 111 LYS A O 1
ATOM 861 N N . THR A 1 112 ? -19.356 10.414 13.940 1.00 97.38 112 THR A N 1
ATOM 862 C CA . THR A 1 112 ? -18.649 10.662 12.672 1.00 97.38 112 THR A CA 1
ATOM 863 C C . THR A 1 112 ? -19.196 9.845 11.499 1.00 97.38 112 THR A C 1
ATOM 865 O O . THR A 1 112 ? -18.843 10.125 10.358 1.00 97.38 112 THR A O 1
ATOM 868 N N . GLY A 1 113 ? -20.073 8.865 11.753 1.00 96.31 113 GLY A N 1
ATOM 869 C CA . GLY A 1 113 ? -20.631 7.965 10.736 1.00 96.31 113 GLY A CA 1
ATOM 870 C C . GLY A 1 113 ? -19.762 6.739 10.428 1.00 96.31 113 GLY A C 1
ATOM 871 O O . GLY A 1 113 ? -20.168 5.880 9.648 1.00 96.31 113 GLY A O 1
ATOM 872 N N . TRP A 1 114 ? -18.593 6.606 11.061 1.00 96.75 114 TRP A N 1
ATOM 873 C CA . TRP A 1 114 ? -17.700 5.460 10.864 1.00 96.75 114 TRP A CA 1
ATOM 874 C C . TRP A 1 114 ? -18.272 4.141 11.392 1.00 96.75 114 TRP A C 1
ATOM 876 O O . TRP A 1 114 ? -17.935 3.088 10.848 1.00 96.75 114 TRP A O 1
ATOM 886 N N . ALA A 1 115 ? -19.177 4.183 12.376 1.00 96.31 115 ALA A N 1
ATOM 887 C CA . ALA A 1 115 ? -19.888 3.002 12.872 1.00 96.31 115 ALA A CA 1
ATOM 888 C C . ALA A 1 115 ? -20.541 2.189 11.736 1.00 96.31 115 ALA A C 1
ATOM 890 O O . ALA A 1 115 ? -20.337 0.981 11.650 1.00 96.31 115 ALA A O 1
ATOM 891 N N . ASP A 1 116 ? -21.222 2.850 10.793 1.00 92.69 116 ASP A N 1
ATOM 892 C CA . ASP A 1 116 ? -21.895 2.176 9.672 1.00 92.69 116 ASP A CA 1
ATOM 893 C C . ASP A 1 116 ? -20.909 1.425 8.761 1.00 92.69 116 ASP A C 1
ATOM 895 O O . ASP A 1 116 ? -21.208 0.339 8.254 1.00 92.69 116 ASP A O 1
ATOM 899 N N . SER A 1 117 ? -19.722 2.000 8.545 1.00 91.06 117 SER A N 1
ATOM 900 C CA . SER A 1 117 ? -18.647 1.373 7.768 1.00 91.06 117 SER A CA 1
ATOM 901 C C . SER A 1 117 ? -18.053 0.180 8.510 1.00 91.06 117 SER A C 1
ATOM 903 O O . SER A 1 117 ? -17.895 -0.889 7.921 1.00 91.06 117 SER A O 1
ATOM 905 N N . LEU A 1 118 ? -17.765 0.346 9.802 1.00 92.56 118 LEU A N 1
ATOM 906 C CA . LEU A 1 118 ? -17.143 -0.673 10.645 1.00 92.56 118 LEU A CA 1
ATOM 907 C C . LEU A 1 118 ? -18.082 -1.826 11.014 1.00 92.56 118 LEU A C 1
ATOM 909 O O . LEU A 1 118 ? -17.597 -2.901 11.353 1.00 92.56 118 LEU A O 1
ATOM 913 N N . SER A 1 119 ? -19.399 -1.653 10.906 1.00 90.69 119 SER A N 1
ATOM 914 C CA . SER A 1 119 ? -20.375 -2.742 11.043 1.00 90.69 119 SER A CA 1
ATOM 915 C C . SER A 1 119 ? -20.651 -3.480 9.724 1.00 90.69 119 SER A C 1
ATOM 917 O O . SER A 1 119 ? -21.342 -4.502 9.709 1.00 90.69 119 SER A O 1
ATOM 919 N N . ARG A 1 120 ? -20.130 -2.999 8.585 1.00 82.75 120 ARG A N 1
ATOM 920 C CA . ARG A 1 120 ? -20.348 -3.637 7.279 1.00 82.75 120 ARG A CA 1
ATOM 921 C C . ARG A 1 120 ? -19.350 -4.773 7.045 1.00 82.75 120 ARG A C 1
ATOM 923 O O . ARG A 1 120 ? -18.144 -4.600 7.189 1.00 82.75 120 ARG A O 1
ATOM 930 N N . LEU A 1 121 ? -19.863 -5.929 6.619 1.00 75.44 121 LEU A N 1
ATOM 931 C CA . LEU A 1 121 ? -19.057 -7.133 6.362 1.00 75.44 121 LEU A CA 1
ATOM 932 C C . LEU A 1 121 ? -18.576 -7.253 4.914 1.00 75.44 121 LEU A C 1
ATOM 934 O O . LEU A 1 121 ? -17.513 -7.809 4.657 1.00 75.44 121 LEU A O 1
ATOM 938 N N . ALA A 1 122 ? -19.364 -6.768 3.958 1.00 71.44 122 ALA A N 1
ATOM 939 C CA . ALA A 1 122 ? -19.034 -6.839 2.543 1.00 71.44 122 ALA A CA 1
ATOM 940 C C . ALA A 1 122 ? -19.818 -5.807 1.732 1.00 71.44 122 ALA A C 1
ATOM 942 O O . ALA A 1 122 ? -20.916 -5.406 2.120 1.00 71.44 122 ALA A O 1
ATOM 943 N N . ASP A 1 123 ? -19.275 -5.445 0.575 1.00 70.31 123 ASP A N 1
ATOM 944 C CA . ASP A 1 123 ? -19.999 -4.780 -0.502 1.00 70.31 123 ASP A CA 1
ATOM 945 C C . ASP A 1 123 ? -20.306 -5.794 -1.615 1.00 70.31 123 ASP A C 1
ATOM 947 O O . ASP A 1 123 ? -19.534 -6.718 -1.873 1.00 70.31 123 ASP A O 1
ATOM 951 N N . THR A 1 124 ? -21.448 -5.632 -2.284 1.00 73.31 124 THR A N 1
ATOM 952 C CA . THR A 1 124 ? -21.808 -6.420 -3.472 1.00 73.31 124 THR A CA 1
ATOM 953 C C . THR A 1 124 ? -21.759 -5.514 -4.694 1.00 73.31 124 THR A C 1
ATOM 955 O O . THR A 1 124 ? -22.529 -4.559 -4.788 1.00 73.31 124 THR A O 1
ATOM 958 N N . LEU A 1 125 ? -20.860 -5.812 -5.627 1.00 69.19 125 LEU A N 1
ATOM 959 C CA . LEU A 1 125 ? -20.702 -5.097 -6.890 1.00 69.19 125 LEU A CA 1
ATOM 960 C C . LEU A 1 125 ? -21.146 -5.996 -8.039 1.00 69.19 125 LEU A C 1
ATOM 962 O O . LEU A 1 125 ? -20.815 -7.173 -8.060 1.00 69.19 125 LEU A O 1
ATOM 966 N N . TYR A 1 126 ? -21.881 -5.456 -9.009 1.00 69.50 126 TYR A N 1
ATOM 967 C CA . TYR A 1 126 ? -22.258 -6.211 -10.203 1.00 69.50 126 TYR A CA 1
ATOM 968 C C . TYR A 1 126 ? -21.316 -5.860 -11.350 1.00 69.50 126 TYR A C 1
ATOM 970 O O . TYR A 1 126 ? -21.347 -4.737 -11.854 1.00 69.50 126 TYR A O 1
ATOM 978 N N . VAL A 1 127 ? -20.498 -6.820 -11.779 1.00 67.06 127 VAL A N 1
ATOM 979 C CA . VAL A 1 127 ? -19.586 -6.673 -12.920 1.00 67.06 127 VAL A CA 1
ATOM 980 C C . VAL A 1 127 ? -20.062 -7.618 -14.016 1.00 67.06 127 VAL A C 1
ATOM 982 O O . VAL A 1 127 ? -20.166 -8.820 -13.801 1.00 67.06 127 VAL A O 1
ATOM 985 N N . ASN A 1 128 ? -20.420 -7.077 -15.185 1.00 73.06 128 ASN A N 1
ATOM 986 C CA . ASN A 1 128 ? -20.959 -7.844 -16.321 1.00 73.06 128 ASN A CA 1
ATOM 987 C C . ASN A 1 128 ? -22.190 -8.722 -15.994 1.00 73.06 128 ASN A C 1
ATOM 989 O O . ASN A 1 128 ? -22.429 -9.730 -16.651 1.00 73.06 128 ASN A O 1
ATOM 993 N N . GLY A 1 129 ? -22.995 -8.325 -15.002 1.00 74.44 129 GLY A N 1
ATOM 994 C CA . GLY A 1 129 ? -24.188 -9.065 -14.570 1.00 74.44 129 GLY A CA 1
ATOM 995 C C . GLY A 1 129 ? -23.934 -10.120 -13.487 1.00 74.44 129 GLY A C 1
ATOM 996 O O . GLY A 1 129 ? -24.897 -10.696 -12.987 1.00 74.44 129 GLY A O 1
ATOM 997 N N . GLU A 1 130 ? -22.682 -10.327 -13.074 1.00 57.00 130 GLU A N 1
ATOM 998 C CA . GLU A 1 130 ? -22.317 -11.224 -11.975 1.00 57.00 130 GLU A CA 1
ATOM 999 C C . GLU A 1 130 ? -22.078 -10.443 -10.680 1.00 57.00 130 GLU A C 1
ATOM 1001 O O . GLU A 1 130 ? -21.440 -9.388 -10.684 1.00 57.00 130 GLU A O 1
ATOM 1006 N N . ALA A 1 131 ? -22.595 -10.962 -9.563 1.00 65.19 131 ALA A N 1
ATOM 1007 C CA . ALA A 1 131 ? -22.365 -10.393 -8.242 1.00 65.19 131 ALA A CA 1
ATOM 1008 C C . ALA A 1 131 ? -20.958 -10.762 -7.744 1.00 65.19 131 ALA A C 1
ATOM 1010 O O . ALA A 1 131 ? -20.666 -11.927 -7.484 1.00 65.19 131 ALA A O 1
ATOM 1011 N N . GLN A 1 132 ? -20.105 -9.760 -7.574 1.00 58.91 132 GLN A N 1
ATOM 1012 C CA . GLN A 1 132 ? -18.816 -9.850 -6.903 1.00 58.91 132 GLN A CA 1
ATOM 1013 C C . GLN A 1 132 ? -18.957 -9.344 -5.469 1.00 58.91 132 GLN A C 1
ATOM 1015 O O . GLN A 1 132 ? -19.372 -8.208 -5.230 1.00 58.91 132 GLN A O 1
ATOM 1020 N N . ILE A 1 133 ? -18.621 -10.200 -4.507 1.00 62.75 133 ILE A N 1
ATOM 1021 C CA . ILE A 1 133 ? -18.643 -9.868 -3.083 1.00 62.75 133 ILE A CA 1
ATOM 1022 C C . ILE A 1 133 ? -17.236 -9.430 -2.684 1.00 62.75 133 ILE A C 1
ATOM 1024 O O . ILE A 1 133 ? -16.299 -10.224 -2.740 1.00 62.75 133 ILE A O 1
ATOM 1028 N N . SER A 1 134 ? -17.095 -8.175 -2.265 1.00 64.12 134 SER A N 1
ATOM 1029 C CA . SER A 1 134 ? -15.857 -7.645 -1.699 1.00 64.12 134 SER A CA 1
ATOM 1030 C C . SER A 1 134 ? -16.002 -7.574 -0.188 1.00 64.12 134 SER A C 1
ATOM 1032 O O . SER A 1 134 ? -16.769 -6.756 0.320 1.00 64.12 134 SER A O 1
ATOM 1034 N N . LEU A 1 135 ? -15.282 -8.429 0.538 1.00 68.06 135 LEU A N 1
ATOM 1035 C CA . LEU A 1 135 ? -15.273 -8.393 2.000 1.00 68.06 135 LEU A CA 1
ATOM 1036 C C . LEU A 1 135 ? -14.647 -7.083 2.489 1.00 68.06 135 LEU A C 1
ATOM 1038 O O . LEU A 1 135 ? -13.636 -6.630 1.955 1.00 68.06 135 LEU A O 1
ATOM 1042 N N . ARG A 1 136 ? -15.247 -6.489 3.519 1.00 74.88 136 ARG A N 1
ATOM 1043 C CA . ARG A 1 136 ? -14.673 -5.359 4.246 1.00 74.88 136 ARG A CA 1
ATOM 1044 C C . ARG A 1 136 ? -13.959 -5.894 5.468 1.00 74.88 136 ARG A C 1
ATOM 1046 O O . ARG A 1 136 ? -14.550 -6.628 6.254 1.00 74.88 136 ARG A O 1
ATOM 1053 N N . GLN A 1 137 ? -12.690 -5.540 5.596 1.00 79.69 137 GLN A N 1
ATOM 1054 C CA . GLN A 1 137 ? -11.861 -5.905 6.731 1.00 79.69 137 GLN A CA 1
ATOM 1055 C C . GLN A 1 137 ? -11.187 -4.660 7.285 1.00 79.69 137 GLN A C 1
ATOM 1057 O O . GLN A 1 137 ? -10.785 -3.788 6.513 1.00 79.69 137 GLN A O 1
ATOM 1062 N N . TYR A 1 138 ? -11.056 -4.604 8.603 1.00 91.62 138 TYR A N 1
ATOM 1063 C CA . TYR A 1 138 ? -10.536 -3.453 9.320 1.00 91.62 138 TYR A CA 1
ATOM 1064 C C . TYR A 1 138 ? -9.575 -3.871 10.428 1.00 91.62 138 T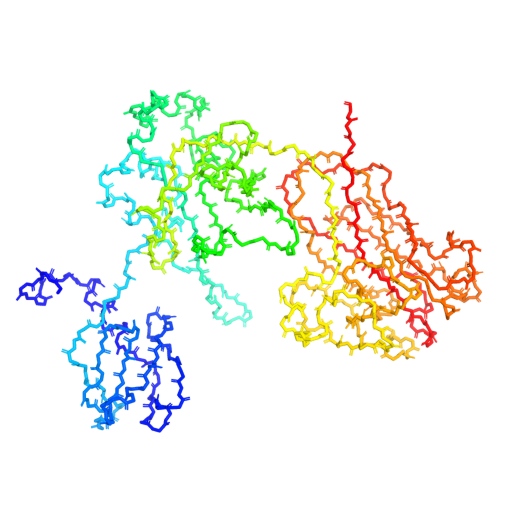YR A C 1
ATOM 1066 O O . TYR A 1 138 ? -9.754 -4.900 11.075 1.00 91.62 138 TYR A O 1
ATOM 1074 N N . THR A 1 139 ? -8.604 -3.017 10.708 1.00 95.69 139 THR A N 1
ATOM 1075 C CA . THR A 1 139 ? -7.891 -3.035 11.980 1.00 95.69 139 THR A CA 1
ATOM 1076 C C . THR A 1 139 ? -8.171 -1.712 12.669 1.00 95.69 139 THR A C 1
ATOM 1078 O O . THR A 1 139 ? -7.877 -0.651 12.120 1.00 95.69 139 THR A O 1
ATOM 1081 N N . LEU A 1 140 ? -8.788 -1.779 13.847 1.00 98.31 140 LEU A N 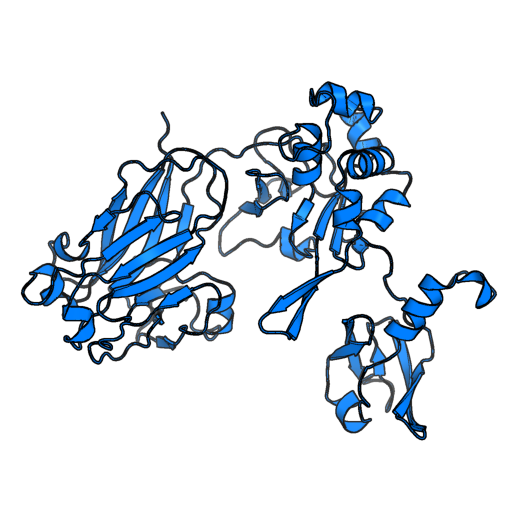1
ATOM 1082 C CA . LEU A 1 140 ? -9.176 -0.616 14.636 1.00 98.31 140 LEU A CA 1
ATOM 1083 C C . LEU A 1 140 ? -8.179 -0.405 15.774 1.00 98.31 140 LEU A C 1
ATOM 1085 O O . LEU A 1 140 ? -8.027 -1.268 16.636 1.00 98.31 140 LEU A O 1
ATOM 1089 N N . LEU A 1 141 ? -7.536 0.757 15.792 1.00 98.38 141 LEU A N 1
ATOM 1090 C CA . LEU A 1 141 ? -6.706 1.223 16.895 1.00 98.38 141 LEU A CA 1
ATOM 1091 C C . LEU A 1 141 ? -7.615 1.898 17.926 1.00 98.38 141 LEU A C 1
ATOM 1093 O O . LEU A 1 141 ? -8.076 3.017 17.733 1.00 98.38 141 LEU A O 1
ATOM 1097 N N . ALA A 1 142 ? -7.948 1.193 18.999 1.00 98.00 142 ALA A N 1
ATOM 1098 C CA . ALA A 1 142 ? -8.912 1.657 19.983 1.00 98.00 142 ALA A CA 1
ATOM 1099 C C . ALA A 1 142 ? -8.246 2.453 21.109 1.00 98.00 142 ALA A C 1
ATOM 1101 O O . ALA A 1 142 ? -7.253 2.026 21.698 1.00 98.00 142 ALA A O 1
ATOM 1102 N N . VAL A 1 143 ? -8.851 3.587 21.460 1.00 98.19 143 VAL A N 1
ATOM 1103 C CA . VAL A 1 143 ? -8.420 4.425 22.583 1.00 98.19 143 VAL A CA 1
ATOM 1104 C C . VAL A 1 143 ? -9.396 4.245 23.739 1.00 98.19 143 VAL A C 1
ATOM 1106 O O . VAL A 1 143 ? -10.587 4.534 23.613 1.00 98.19 143 VAL A O 1
ATOM 1109 N N . SER A 1 144 ? -8.905 3.749 24.876 1.00 97.88 144 SER A N 1
ATOM 1110 C CA . SER A 1 144 ? -9.740 3.562 26.067 1.00 97.88 144 SER A CA 1
ATOM 1111 C C . SER A 1 144 ? -10.089 4.899 26.733 1.00 97.88 144 SER A C 1
ATOM 1113 O O . SER A 1 144 ? -9.349 5.879 26.639 1.00 97.88 144 SER A O 1
ATOM 1115 N N . ASN A 1 145 ? -11.181 4.932 27.493 1.00 98.19 145 ASN A N 1
ATOM 1116 C CA . ASN A 1 145 ? -11.558 6.050 28.357 1.00 98.19 145 ASN A CA 1
ATOM 1117 C C . ASN A 1 145 ? -10.426 6.410 29.334 1.00 98.19 145 ASN A C 1
ATOM 1119 O O . ASN A 1 145 ? -10.205 7.585 29.622 1.00 98.19 145 ASN A O 1
ATOM 1123 N N . ALA A 1 146 ? -9.693 5.407 29.835 1.00 97.12 146 ALA A N 1
ATOM 1124 C CA . ALA A 1 146 ? -8.547 5.618 30.713 1.00 97.12 146 ALA A CA 1
ATOM 1125 C C . ALA A 1 146 ? -7.381 6.288 29.973 1.00 97.12 146 ALA A C 1
ATOM 1127 O O . ALA A 1 146 ? -6.761 7.190 30.529 1.00 97.12 146 ALA A O 1
ATOM 1128 N N . THR A 1 147 ? -7.120 5.890 28.725 1.00 96.88 147 THR A N 1
ATOM 1129 C CA . THR A 1 147 ? -6.130 6.528 27.847 1.00 96.88 147 THR A CA 1
ATOM 1130 C C . THR A 1 147 ? -6.510 7.986 27.587 1.00 96.88 147 THR A C 1
ATOM 1132 O O . THR A 1 147 ? -5.726 8.880 27.877 1.00 96.88 147 THR A O 1
ATOM 1135 N N . PHE A 1 148 ? -7.750 8.257 27.164 1.00 97.69 148 PHE A N 1
ATOM 1136 C CA . PHE A 1 148 ? -8.240 9.628 26.973 1.00 97.69 148 PHE A CA 1
ATOM 1137 C C . PHE A 1 148 ? -8.105 10.494 28.233 1.00 97.69 148 PHE A C 1
ATOM 1139 O O . PHE A 1 148 ? -7.710 11.659 28.158 1.00 97.69 148 PHE A O 1
ATOM 1146 N N . ALA A 1 149 ? -8.386 9.928 29.409 1.00 96.62 149 ALA A N 1
ATOM 1147 C CA . ALA A 1 149 ? -8.270 10.645 30.671 1.00 96.62 149 ALA A CA 1
ATOM 1148 C C . ALA A 1 149 ? -6.824 11.068 30.999 1.00 96.62 149 ALA A C 1
ATOM 1150 O O . ALA A 1 149 ? -6.645 12.104 31.644 1.00 96.62 149 ALA A O 1
ATOM 1151 N N . GLN A 1 150 ? -5.804 10.324 30.546 1.00 93.88 150 GLN A N 1
ATOM 1152 C CA . GLN A 1 150 ? -4.391 10.705 30.718 1.00 93.88 150 GLN A CA 1
ATOM 1153 C C . GLN A 1 150 ? -4.060 12.008 29.979 1.00 93.88 150 GLN A C 1
ATOM 1155 O O . GLN A 1 150 ? -3.281 12.816 30.482 1.00 93.88 150 GLN A O 1
ATOM 1160 N N . ASP A 1 151 ? -4.725 12.251 28.850 1.00 89.25 151 ASP A N 1
ATOM 1161 C CA . ASP A 1 151 ? -4.607 13.467 28.041 1.00 89.25 151 ASP A CA 1
ATOM 1162 C C . ASP A 1 151 ? -5.635 14.554 28.424 1.00 89.25 151 ASP A C 1
ATOM 1164 O O . ASP A 1 151 ? -5.785 15.567 27.739 1.00 89.25 151 ASP A O 1
ATOM 1168 N N . GLY A 1 152 ? -6.362 14.373 29.535 1.00 93.19 152 GLY A N 1
ATOM 1169 C CA . GLY A 1 152 ? -7.366 15.328 30.018 1.00 93.19 152 GLY A CA 1
ATOM 1170 C C . GLY A 1 152 ? -8.673 15.338 29.214 1.00 93.19 152 GLY A C 1
ATOM 1171 O O . GLY A 1 152 ? -9.471 16.269 29.346 1.00 93.19 152 GLY A O 1
ATOM 1172 N N . ILE A 1 153 ? -8.917 14.311 28.399 1.00 96.94 153 ILE A N 1
ATOM 1173 C CA . ILE A 1 153 ? -10.102 14.177 27.550 1.00 96.94 153 ILE A CA 1
ATOM 1174 C C . ILE A 1 153 ? -11.141 13.336 28.302 1.00 96.94 153 ILE A C 1
ATOM 1176 O O . ILE A 1 153 ? -11.074 12.114 28.346 1.00 96.94 153 ILE A O 1
ATOM 1180 N N . ALA A 1 154 ? -12.111 13.996 28.935 1.00 95.94 154 ALA A N 1
ATOM 1181 C CA . ALA A 1 154 ? -13.098 13.321 29.788 1.00 95.94 154 ALA A CA 1
ATOM 1182 C C . ALA A 1 154 ? -14.434 12.999 29.088 1.00 95.94 154 ALA A C 1
ATOM 1184 O O . ALA A 1 154 ? -15.299 12.359 29.685 1.00 95.94 154 ALA A O 1
ATOM 1185 N N . SER A 1 155 ? -14.651 13.481 27.861 1.00 97.38 155 SER A N 1
ATOM 1186 C CA . SER A 1 155 ? -15.905 13.295 27.123 1.00 97.38 155 SER A CA 1
ATOM 1187 C C . SER A 1 155 ? -15.724 13.483 25.616 1.00 97.38 155 SER A C 1
ATOM 1189 O O . SER A 1 155 ? -14.733 14.061 25.164 1.00 97.38 155 SER A O 1
ATOM 1191 N N . TYR A 1 156 ? -16.728 13.058 24.843 1.00 96.62 156 TYR A N 1
ATOM 1192 C CA . TYR A 1 156 ? -16.823 13.342 23.410 1.00 96.62 156 TYR A CA 1
ATOM 1193 C C . TYR A 1 156 ? -16.710 14.845 23.105 1.00 96.62 156 TYR A C 1
ATOM 1195 O O . TYR A 1 156 ? -15.960 15.242 22.215 1.00 96.62 156 TYR A O 1
ATOM 1203 N N . ASP A 1 157 ? -17.396 15.700 23.871 1.00 95.94 157 ASP A N 1
ATOM 1204 C CA . ASP A 1 157 ? -17.337 17.153 23.667 1.00 95.94 157 ASP A CA 1
ATOM 1205 C C . ASP A 1 157 ? -15.942 17.723 23.958 1.00 95.94 157 ASP A C 1
ATOM 1207 O O . ASP A 1 157 ? -15.488 18.615 23.241 1.00 95.94 157 ASP A O 1
ATOM 1211 N N . ALA A 1 158 ? -15.234 17.184 24.959 1.00 97.06 158 ALA A N 1
ATOM 1212 C CA . ALA A 1 158 ? -13.856 17.575 25.250 1.00 97.06 158 ALA A CA 1
ATOM 1213 C C . ALA A 1 158 ? -12.911 17.194 24.100 1.00 97.06 158 ALA A C 1
ATOM 1215 O O . ALA A 1 158 ? -12.102 18.021 23.682 1.00 97.06 158 ALA A O 1
ATOM 1216 N N . LEU A 1 159 ? -13.059 15.989 23.534 1.00 96.75 159 LEU A N 1
ATOM 1217 C CA . LEU A 1 159 ? -12.300 15.550 22.358 1.00 96.75 159 LEU A CA 1
ATOM 1218 C C . LEU A 1 159 ? -12.594 16.443 21.146 1.00 96.75 159 LEU A C 1
ATOM 1220 O O . LEU A 1 159 ? -11.686 16.957 20.495 1.00 96.75 159 LEU A O 1
ATOM 1224 N N . LYS A 1 160 ? -13.877 16.682 20.872 1.00 95.94 160 LYS A N 1
ATOM 1225 C CA . LYS A 1 160 ? -14.342 17.530 19.773 1.00 95.94 160 LYS A CA 1
ATOM 1226 C C . LYS A 1 160 ? -13.807 18.963 19.889 1.00 95.94 160 LYS A C 1
ATOM 1228 O O . LYS A 1 160 ? -13.438 19.565 18.878 1.00 95.94 160 LYS A O 1
ATOM 1233 N N . GLN A 1 161 ? -13.760 19.507 21.107 1.00 95.38 161 GLN A N 1
ATOM 1234 C CA . GLN A 1 161 ? -13.192 20.823 21.390 1.00 95.38 161 GLN A CA 1
ATOM 1235 C C . GLN A 1 161 ? -11.671 20.835 21.215 1.00 95.38 161 GLN A C 1
ATOM 1237 O O . GLN A 1 161 ? -11.155 21.759 20.588 1.00 95.38 161 GLN A O 1
ATOM 1242 N N . LEU A 1 162 ? -10.968 19.818 21.726 1.00 94.81 162 LEU A N 1
ATOM 1243 C CA . LEU A 1 162 ? -9.516 19.684 21.596 1.00 94.81 162 LEU A CA 1
ATOM 1244 C C . LEU A 1 162 ? -9.087 19.659 20.121 1.00 94.81 162 LEU A C 1
ATOM 1246 O O . LEU A 1 162 ? -8.160 20.368 19.738 1.00 94.81 162 LEU A O 1
ATOM 1250 N N . LEU A 1 163 ? -9.816 18.907 19.291 1.00 94.19 163 LEU A N 1
ATOM 1251 C CA . LEU A 1 163 ? -9.581 18.789 17.849 1.00 94.19 163 LEU A CA 1
ATOM 1252 C C . LEU A 1 163 ? -10.117 19.974 17.031 1.00 94.19 163 LEU A C 1
ATOM 1254 O O . LEU A 1 163 ? -9.894 20.032 15.827 1.00 94.19 163 LEU A O 1
ATOM 1258 N N . GLN A 1 164 ? -10.842 20.910 17.654 1.00 94.44 164 GLN A N 1
ATOM 1259 C CA . GLN A 1 164 ? -11.456 22.066 16.983 1.00 94.44 164 GLN A CA 1
ATOM 1260 C C . GLN A 1 164 ? -12.400 21.667 15.829 1.00 94.44 164 GLN A C 1
ATOM 1262 O O . GLN A 1 164 ? -12.493 22.336 14.802 1.00 94.44 164 GLN A O 1
ATOM 1267 N N . ALA A 1 165 ? -13.151 20.581 16.011 1.00 91.31 165 ALA A N 1
ATOM 1268 C CA . ALA A 1 165 ? -13.872 19.888 14.943 1.00 91.31 165 ALA A CA 1
ATOM 1269 C C . ALA A 1 165 ? -15.169 20.564 14.439 1.00 91.31 165 ALA A C 1
ATOM 1271 O O . ALA A 1 165 ? -15.879 19.996 13.618 1.00 91.31 165 ALA A O 1
ATOM 1272 N N . GLY A 1 166 ? -15.544 21.761 14.895 1.00 90.19 166 GLY A N 1
ATOM 1273 C CA . GLY A 1 166 ? -16.740 22.449 14.377 1.00 90.19 166 GLY A CA 1
ATOM 1274 C C . GLY A 1 166 ? -18.048 21.656 14.565 1.00 90.19 166 GLY A C 1
ATOM 1275 O O . GLY A 1 166 ? -18.249 21.040 15.604 1.00 90.19 166 GLY A O 1
ATOM 1276 N N . ASN A 1 167 ? -18.982 21.699 13.606 1.00 87.88 167 ASN A N 1
ATOM 1277 C CA . ASN A 1 167 ? -20.333 21.131 13.786 1.00 87.88 167 ASN A CA 1
ATOM 1278 C C . ASN A 1 167 ? -20.627 19.883 12.947 1.00 87.88 167 ASN A C 1
ATOM 1280 O O . ASN A 1 167 ? -21.197 18.937 13.487 1.00 87.88 167 ASN A O 1
ATOM 1284 N N . ASP A 1 168 ? -20.258 19.874 11.665 1.00 92.69 168 ASP A N 1
ATOM 1285 C CA . ASP A 1 168 ? -20.509 18.730 10.783 1.00 92.69 168 ASP A CA 1
ATOM 1286 C C . ASP A 1 168 ? -19.343 17.740 10.843 1.00 92.69 168 ASP A C 1
ATOM 1288 O O . ASP A 1 168 ? -18.397 17.800 10.057 1.00 92.69 168 ASP A O 1
ATOM 1292 N N . VAL A 1 169 ? -19.411 16.854 11.836 1.00 95.62 169 VAL A N 1
ATOM 1293 C CA . VAL A 1 169 ? -18.390 15.836 12.124 1.00 95.62 169 VAL A CA 1
ATOM 1294 C C . VAL A 1 169 ? -18.456 14.620 11.192 1.00 95.62 169 VAL A C 1
ATOM 1296 O O . VAL A 1 169 ? -17.649 13.706 11.327 1.00 95.62 169 VAL A O 1
ATOM 1299 N N . THR A 1 170 ? -19.398 14.598 10.244 1.00 95.25 170 THR A N 1
ATOM 1300 C CA . THR A 1 170 ? -19.536 13.504 9.266 1.00 95.25 170 THR A CA 1
ATOM 1301 C C . THR A 1 170 ? -18.730 13.733 7.989 1.00 95.25 170 THR A C 1
ATOM 1303 O O . THR A 1 170 ? -18.492 12.791 7.240 1.00 95.25 170 THR A O 1
ATOM 1306 N N . GLN A 1 171 ? -18.275 14.967 7.744 1.00 93.44 171 GLN A N 1
ATOM 1307 C CA . GLN A 1 171 ? -17.435 15.274 6.585 1.00 93.44 171 GLN A CA 1
ATOM 1308 C C . GLN A 1 171 ? -16.059 14.609 6.725 1.00 93.44 171 GLN A C 1
ATOM 1310 O O . GLN A 1 171 ? -15.430 14.798 7.767 1.00 93.44 171 GLN A O 1
ATOM 1315 N N . PRO A 1 172 ? -15.533 13.936 5.685 1.00 89.25 172 PRO A N 1
ATOM 1316 C CA . PRO A 1 172 ? -14.201 13.324 5.725 1.00 89.25 172 PRO A CA 1
ATOM 1317 C C . PRO A 1 172 ? -13.076 14.307 6.057 1.00 89.25 172 PRO A C 1
ATOM 1319 O O . PRO A 1 172 ? -12.115 13.949 6.722 1.00 89.25 172 PRO A O 1
ATOM 1322 N N . THR A 1 173 ? -13.212 15.580 5.676 1.00 88.44 173 THR A N 1
ATOM 1323 C CA . THR A 1 173 ? -12.226 16.636 5.973 1.00 88.44 173 THR A CA 1
ATOM 1324 C C . THR A 1 173 ? -12.355 17.220 7.385 1.00 88.44 173 THR A C 1
ATOM 1326 O O . THR A 1 173 ? -11.605 18.121 7.757 1.00 88.44 173 THR A O 1
ATOM 1329 N N . ASN A 1 174 ? -13.351 16.797 8.169 1.00 94.81 174 ASN A N 1
ATOM 1330 C CA . ASN A 1 174 ? -13.558 17.286 9.527 1.00 94.81 174 ASN A CA 1
ATOM 1331 C C . ASN A 1 174 ? -12.467 16.760 10.467 1.00 94.81 174 ASN A C 1
ATOM 1333 O O . ASN A 1 174 ? -12.166 15.574 10.432 1.00 94.81 174 ASN A O 1
ATOM 1337 N N . ALA A 1 175 ? -11.947 17.590 11.375 1.00 94.75 175 ALA A N 1
ATOM 1338 C CA . ALA A 1 175 ? -10.869 17.182 12.280 1.00 94.75 175 ALA A CA 1
ATOM 1339 C C . ALA A 1 175 ? -11.212 15.965 13.166 1.00 94.75 175 ALA A C 1
ATOM 1341 O O . ALA A 1 175 ? -10.343 15.136 13.416 1.00 94.75 175 ALA A O 1
ATOM 1342 N N . LEU A 1 176 ? -12.467 15.816 13.616 1.00 96.94 176 LEU A N 1
ATOM 1343 C CA . LEU A 1 176 ? -12.890 14.632 14.372 1.00 96.94 176 LEU A CA 1
ATOM 1344 C C . LEU A 1 176 ? -13.057 13.407 13.467 1.00 96.94 176 LEU A C 1
ATOM 1346 O O . LEU A 1 176 ? -12.726 12.302 13.884 1.00 96.94 176 LEU A O 1
ATOM 1350 N N . ASN A 1 177 ? -13.538 13.590 12.235 1.00 96.75 177 ASN A N 1
ATOM 1351 C CA . ASN A 1 177 ? -13.633 12.492 11.272 1.00 96.75 177 ASN A CA 1
ATOM 1352 C C . ASN A 1 177 ? -12.243 11.988 10.863 1.00 96.75 177 ASN A C 1
ATOM 1354 O O . ASN A 1 177 ? -12.001 10.792 10.931 1.00 96.75 177 ASN A O 1
ATOM 1358 N N . GLN A 1 178 ? -11.322 12.904 10.555 1.00 95.06 178 GLN A N 1
ATOM 1359 C CA . GLN A 1 178 ? -9.905 12.636 10.307 1.00 95.06 178 GLN A CA 1
ATOM 1360 C C . GLN A 1 178 ? -9.264 11.919 11.494 1.00 95.06 178 GLN A C 1
ATOM 1362 O O . GLN A 1 178 ? -8.628 10.891 11.320 1.00 95.06 178 GLN A O 1
ATOM 1367 N N . TYR A 1 179 ? -9.493 12.396 12.719 1.00 97.00 179 TYR A N 1
ATOM 1368 C CA . TYR A 1 179 ? -9.016 11.717 13.921 1.00 97.00 179 TYR A CA 1
ATOM 1369 C C . TYR A 1 179 ? -9.507 10.267 14.004 1.00 97.00 179 TYR A C 1
ATOM 1371 O O . TYR A 1 179 ? -8.707 9.356 14.187 1.00 97.00 179 TYR A O 1
ATOM 1379 N N . VAL A 1 180 ? -10.810 10.035 13.833 1.00 97.75 180 VAL A N 1
ATOM 1380 C CA . VAL A 1 180 ? -11.382 8.684 13.889 1.00 97.75 180 VAL A CA 1
ATOM 1381 C C . VAL A 1 180 ? -10.871 7.812 12.736 1.00 97.75 180 VAL A C 1
ATOM 1383 O O . VAL A 1 180 ? -10.456 6.682 12.973 1.00 97.75 180 VAL A O 1
ATOM 1386 N N . GLY A 1 181 ? -10.839 8.333 11.509 1.00 96.75 181 GLY A N 1
ATOM 1387 C CA . GLY A 1 181 ? -10.321 7.632 10.331 1.00 96.75 181 GLY A CA 1
ATOM 1388 C C . GLY A 1 181 ? -8.846 7.248 10.467 1.00 96.75 181 GLY A C 1
ATOM 1389 O O . GLY A 1 181 ? -8.450 6.179 10.008 1.00 96.75 181 GLY A O 1
ATOM 1390 N N . TYR A 1 182 ? -8.053 8.061 11.172 1.00 96.12 182 TYR A N 1
ATOM 1391 C CA . TYR A 1 182 ? -6.633 7.815 11.436 1.00 96.12 182 TYR A CA 1
ATOM 1392 C C . TYR A 1 182 ? -6.388 6.577 12.306 1.00 96.12 182 TYR A C 1
ATOM 1394 O O . TYR A 1 182 ? -5.332 5.956 12.246 1.00 96.12 182 TYR A O 1
ATOM 1402 N N . HIS A 1 183 ? -7.394 6.184 13.087 1.00 97.81 183 HIS A N 1
ATOM 1403 C CA . HIS A 1 183 ? -7.369 4.990 13.926 1.00 97.81 183 HIS A CA 1
ATOM 1404 C C . HIS A 1 183 ? -7.885 3.739 13.204 1.00 97.81 183 HIS A C 1
ATOM 1406 O O . HIS A 1 183 ? -8.002 2.680 13.818 1.00 97.81 183 HIS A O 1
ATOM 1412 N N . ILE A 1 184 ? -8.232 3.834 11.920 1.00 97.75 184 ILE A N 1
ATOM 1413 C CA . ILE A 1 184 ? -8.808 2.730 11.156 1.00 97.75 184 ILE A CA 1
ATOM 1414 C C . ILE A 1 184 ? -7.869 2.406 10.000 1.00 97.75 184 ILE A C 1
ATOM 1416 O O . ILE A 1 184 ? -7.580 3.254 9.163 1.00 97.75 184 ILE A O 1
ATOM 1420 N N . LEU A 1 185 ? -7.429 1.157 9.922 1.00 94.62 185 LEU A N 1
ATOM 1421 C CA . LEU A 1 185 ? -6.641 0.620 8.816 1.00 94.62 185 LEU A CA 1
ATOM 1422 C C . LEU A 1 185 ? -7.538 -0.281 7.961 1.00 94.62 185 LEU A C 1
ATOM 1424 O O . LEU A 1 185 ? -8.366 -1.024 8.498 1.00 94.62 185 LEU A O 1
ATOM 1428 N N . ALA A 1 186 ? -7.366 -0.254 6.639 1.00 85.44 186 ALA A N 1
ATOM 1429 C CA . ALA A 1 186 ? -8.035 -1.205 5.753 1.00 85.44 186 ALA A CA 1
ATOM 1430 C C . ALA A 1 186 ? -7.293 -2.546 5.747 1.00 85.44 186 ALA A C 1
ATOM 1432 O O . ALA A 1 186 ? -6.109 -2.602 5.418 1.00 85.44 186 ALA A O 1
ATOM 1433 N N . GLY A 1 187 ? -8.005 -3.630 6.046 1.00 78.38 187 GLY A N 1
ATOM 1434 C CA . GLY A 1 187 ? -7.472 -4.988 6.135 1.00 78.38 187 GLY A CA 1
ATOM 1435 C C . GLY A 1 187 ? -7.469 -5.534 7.560 1.00 78.38 187 GLY A C 1
ATOM 1436 O O . GLY A 1 187 ? -7.595 -4.792 8.522 1.00 78.38 187 GLY A O 1
ATOM 1437 N N . SER A 1 188 ? -7.364 -6.856 7.682 1.00 80.31 188 SER A N 1
ATOM 1438 C CA . SER A 1 188 ? -7.330 -7.560 8.966 1.00 80.31 188 SER A CA 1
ATOM 1439 C C . SER A 1 188 ? -5.879 -7.885 9.335 1.00 80.31 188 SER A C 1
ATOM 1441 O O . SER A 1 188 ? -5.277 -8.802 8.764 1.00 80.31 188 SER A O 1
ATOM 1443 N N . TYR A 1 189 ? -5.316 -7.119 10.265 1.00 84.25 189 TYR A N 1
ATOM 1444 C CA . TYR A 1 189 ? -3.938 -7.248 10.748 1.00 84.25 189 TYR A CA 1
ATOM 1445 C C . TYR A 1 189 ? -3.922 -7.507 12.255 1.00 84.25 189 TYR A C 1
ATOM 1447 O O . TYR A 1 189 ? -4.462 -6.700 13.013 1.00 84.25 189 TYR A O 1
ATOM 1455 N N . ASP A 1 190 ? -3.296 -8.606 12.667 1.00 80.31 190 ASP A N 1
ATOM 1456 C CA . ASP A 1 190 ? -2.866 -8.846 14.046 1.00 80.31 190 ASP A CA 1
ATOM 1457 C C . ASP A 1 190 ? -1.546 -8.102 14.333 1.00 80.31 190 ASP A C 1
ATOM 1459 O O . ASP A 1 190 ? -0.953 -7.484 13.439 1.00 80.31 190 ASP A O 1
ATOM 1463 N N . LEU A 1 191 ? -1.087 -8.126 15.585 1.00 88.50 191 LEU A N 1
ATOM 1464 C CA . LEU A 1 191 ? 0.168 -7.490 15.974 1.00 88.50 191 LEU A CA 1
ATOM 1465 C C . LEU A 1 191 ? 1.374 -8.115 15.269 1.00 88.50 191 LEU A C 1
ATOM 1467 O O . LEU A 1 191 ? 2.256 -7.376 14.846 1.00 88.50 191 LEU A O 1
ATOM 1471 N N . ASP A 1 192 ? 1.418 -9.435 15.076 1.00 83.44 192 ASP A N 1
ATOM 1472 C CA . ASP A 1 192 ? 2.528 -10.088 14.361 1.00 83.44 192 ASP A CA 1
ATOM 1473 C C . ASP A 1 192 ? 2.723 -9.474 12.967 1.00 83.44 192 ASP A C 1
ATOM 1475 O O . ASP A 1 192 ? 3.828 -9.083 12.578 1.00 83.44 192 ASP A O 1
ATOM 1479 N N . LYS A 1 193 ? 1.620 -9.266 12.244 1.00 78.25 193 LYS A N 1
ATOM 1480 C CA . LYS A 1 193 ? 1.636 -8.652 10.920 1.00 78.25 193 LYS A CA 1
ATOM 1481 C C . LYS A 1 193 ? 1.927 -7.151 10.954 1.00 78.25 193 LYS A C 1
ATOM 1483 O O . LYS A 1 193 ? 2.660 -6.678 10.088 1.00 78.25 193 LYS A O 1
ATOM 1488 N N . LEU A 1 194 ? 1.396 -6.406 11.928 1.00 86.06 194 LEU A N 1
ATOM 1489 C CA . LEU A 1 194 ? 1.673 -4.967 12.081 1.00 86.06 194 LEU A CA 1
ATOM 1490 C C . LEU A 1 194 ? 3.132 -4.670 12.456 1.00 86.06 194 LEU A C 1
ATOM 1492 O O . LEU A 1 194 ? 3.660 -3.615 12.102 1.00 86.06 194 LEU A O 1
ATOM 1496 N N . LEU A 1 195 ? 3.771 -5.588 13.183 1.00 88.56 195 LEU A N 1
ATOM 1497 C CA . LEU A 1 195 ? 5.106 -5.430 13.763 1.00 88.56 195 LEU A CA 1
ATOM 1498 C C . LEU A 1 195 ? 6.203 -6.146 12.956 1.00 88.56 195 LEU A C 1
ATOM 1500 O O . LEU A 1 195 ? 7.360 -6.192 13.382 1.00 88.56 195 LEU A O 1
ATOM 1504 N N . THR A 1 196 ? 5.853 -6.684 11.785 1.00 80.69 196 THR A N 1
ATOM 1505 C CA . THR A 1 196 ? 6.796 -7.288 10.840 1.00 80.69 196 THR A CA 1
ATOM 1506 C C . THR A 1 196 ? 7.288 -6.248 9.834 1.00 80.69 196 THR A C 1
ATOM 1508 O O . THR A 1 196 ? 6.507 -5.668 9.081 1.00 80.69 196 THR A O 1
ATOM 1511 N N . PHE A 1 197 ? 8.608 -6.061 9.769 1.00 78.94 197 PHE A N 1
ATOM 1512 C CA . PHE A 1 197 ? 9.268 -5.136 8.842 1.00 78.94 197 PHE A CA 1
ATOM 1513 C C . PHE A 1 197 ? 9.981 -5.887 7.713 1.00 78.94 197 PHE A C 1
ATOM 1515 O O . PHE A 1 197 ? 10.363 -7.051 7.855 1.00 78.94 197 PHE A O 1
ATOM 1522 N N . SER A 1 198 ? 10.157 -5.226 6.568 1.00 60.34 198 SER A N 1
ATOM 1523 C CA . SER A 1 198 ? 10.818 -5.828 5.407 1.00 60.34 198 SER A CA 1
ATOM 1524 C C . SER A 1 198 ? 12.341 -5.743 5.532 1.00 60.34 198 SER A C 1
ATOM 1526 O O . SER A 1 198 ? 12.907 -4.669 5.698 1.00 60.34 198 SER A O 1
ATOM 1528 N N . GLY A 1 199 ? 13.033 -6.879 5.408 1.00 68.00 199 GLY A N 1
ATOM 1529 C CA . GLY A 1 199 ? 14.497 -6.914 5.361 1.00 68.00 199 GLY A CA 1
ATOM 1530 C C . GLY A 1 199 ? 15.160 -6.330 6.615 1.00 68.00 199 GLY A C 1
ATOM 1531 O O . GLY A 1 199 ? 15.048 -6.901 7.696 1.00 68.00 199 GLY A O 1
ATOM 1532 N N . SER A 1 200 ? 15.904 -5.233 6.448 1.00 65.19 200 SER A N 1
ATOM 1533 C CA . SER A 1 200 ? 16.600 -4.518 7.529 1.00 65.19 200 SER A CA 1
ATOM 1534 C C . SER A 1 200 ? 15.862 -3.273 8.026 1.00 65.19 200 SER A C 1
ATOM 1536 O O . SER A 1 200 ? 16.434 -2.514 8.809 1.00 65.19 200 SER A O 1
ATOM 1538 N N . ASP A 1 201 ? 14.647 -3.021 7.538 1.00 72.50 201 ASP A N 1
ATOM 1539 C CA . ASP A 1 201 ? 13.883 -1.838 7.916 1.00 72.50 201 ASP A CA 1
ATOM 1540 C C . ASP A 1 201 ? 13.469 -1.908 9.387 1.00 72.50 201 ASP A C 1
ATOM 1542 O O . ASP A 1 201 ? 13.147 -2.968 9.924 1.00 72.50 201 ASP A O 1
ATOM 1546 N N . THR A 1 202 ? 13.462 -0.750 10.042 1.00 82.88 202 THR A N 1
ATOM 1547 C CA . THR A 1 202 ? 12.999 -0.601 11.426 1.00 82.88 202 THR A CA 1
ATOM 1548 C C . THR A 1 202 ? 11.716 0.216 11.506 1.00 82.88 202 THR A C 1
ATOM 1550 O O . THR A 1 202 ? 11.315 0.605 12.595 1.00 82.88 202 THR A O 1
ATOM 1553 N N . SER A 1 203 ? 11.084 0.542 10.379 1.00 83.44 203 SER A N 1
ATOM 1554 C CA . SER A 1 203 ? 9.811 1.260 10.357 1.00 83.44 203 SER A CA 1
ATOM 1555 C C . SER A 1 203 ? 8.955 0.875 9.158 1.00 83.44 203 SER A C 1
ATOM 1557 O O . SER A 1 203 ? 9.475 0.503 8.109 1.00 83.44 203 SER A O 1
ATOM 1559 N N . ALA A 1 204 ? 7.637 0.980 9.315 1.00 82.06 204 ALA A N 1
ATOM 1560 C CA . ALA A 1 204 ? 6.649 0.726 8.273 1.00 82.06 204 ALA A CA 1
ATOM 1561 C C . ALA A 1 204 ? 5.578 1.822 8.287 1.00 82.06 204 ALA A C 1
ATOM 1563 O O . ALA A 1 204 ? 5.112 2.224 9.356 1.00 82.06 204 ALA A O 1
ATOM 1564 N N . ILE A 1 205 ? 5.200 2.292 7.097 1.00 82.25 205 ILE A N 1
ATOM 1565 C CA . ILE A 1 205 ? 4.091 3.228 6.890 1.00 82.25 205 ILE A CA 1
ATOM 1566 C C . ILE A 1 205 ? 2.823 2.414 6.639 1.00 82.25 205 ILE A C 1
ATOM 1568 O O . ILE A 1 205 ? 2.843 1.472 5.847 1.00 82.25 205 ILE A O 1
ATOM 1572 N N . TRP A 1 206 ? 1.733 2.799 7.294 1.00 85.81 206 TRP A N 1
ATOM 1573 C CA . TRP A 1 206 ? 0.428 2.174 7.143 1.00 85.81 206 TRP A CA 1
ATOM 1574 C C . TRP A 1 206 ? -0.627 3.195 6.721 1.00 85.81 206 TRP A C 1
ATOM 1576 O O . TRP A 1 206 ? -0.779 4.247 7.350 1.00 85.81 206 TRP A O 1
ATOM 1586 N N . ASP A 1 207 ? -1.375 2.847 5.674 1.00 85.06 207 ASP A N 1
ATOM 1587 C CA . ASP A 1 207 ? -2.494 3.647 5.179 1.00 85.06 207 ASP A CA 1
ATOM 1588 C C . ASP A 1 207 ? -3.667 3.606 6.157 1.00 85.06 207 ASP A C 1
ATOM 1590 O O . ASP A 1 207 ? -4.180 2.531 6.487 1.00 85.06 207 ASP A O 1
ATOM 1594 N N . THR A 1 208 ? -4.125 4.780 6.586 1.00 91.88 208 THR A N 1
ATOM 1595 C CA . THR A 1 208 ? -5.325 4.900 7.419 1.00 91.88 208 THR A CA 1
ATOM 1596 C C . THR A 1 208 ? -6.561 5.155 6.555 1.00 91.88 208 THR A C 1
ATOM 1598 O O . THR A 1 208 ? -6.477 5.305 5.337 1.00 91.88 208 THR A O 1
ATOM 1601 N N . GLN A 1 209 ? -7.745 5.165 7.161 1.00 91.81 209 GLN A N 1
ATOM 1602 C CA . GLN A 1 209 ? -8.982 5.574 6.496 1.00 91.81 209 GLN A CA 1
ATOM 1603 C C . GLN A 1 209 ? -9.247 7.081 6.607 1.00 91.81 209 GLN A C 1
ATOM 1605 O O . GLN A 1 209 ? -10.279 7.548 6.130 1.00 91.81 209 GLN A O 1
ATOM 1610 N N . ALA A 1 210 ? -8.351 7.841 7.239 1.00 90.88 210 ALA A N 1
ATOM 1611 C CA . ALA A 1 210 ? -8.366 9.290 7.149 1.00 90.88 210 ALA A CA 1
ATOM 1612 C C . ALA A 1 210 ? -7.711 9.733 5.840 1.00 90.88 210 ALA A C 1
ATOM 1614 O O . ALA A 1 210 ? -6.577 9.350 5.547 1.00 90.88 210 ALA A O 1
ATOM 1615 N N . ASP A 1 211 ? -8.445 10.533 5.063 1.00 83.62 211 ASP A N 1
ATOM 1616 C CA . ASP A 1 211 ? -7.980 11.018 3.765 1.00 83.62 211 ASP A CA 1
ATOM 1617 C C . ASP A 1 211 ? -6.622 11.713 3.910 1.00 83.62 211 ASP A C 1
ATOM 1619 O O . ASP A 1 211 ? -6.467 12.634 4.713 1.00 83.62 211 ASP A O 1
ATOM 1623 N N . ASP A 1 212 ? -5.653 11.268 3.111 1.00 81.69 212 ASP A N 1
ATOM 1624 C CA . ASP A 1 212 ? -4.292 11.803 3.056 1.00 81.69 212 ASP A CA 1
ATOM 1625 C C . ASP A 1 212 ? -3.513 11.718 4.379 1.00 81.69 212 ASP A C 1
ATOM 1627 O O . ASP A 1 212 ? -2.613 12.523 4.629 1.00 81.69 212 ASP A O 1
ATOM 1631 N N . GLN A 1 213 ? -3.850 10.755 5.241 1.00 86.00 213 GLN A N 1
ATOM 1632 C CA . GLN A 1 213 ? -3.143 10.521 6.498 1.00 86.00 213 GLN A CA 1
ATOM 1633 C C . GLN A 1 213 ? -2.634 9.083 6.603 1.00 86.00 213 GLN A C 1
ATOM 1635 O O . GLN A 1 213 ? -3.365 8.108 6.408 1.00 86.00 213 GLN A O 1
ATOM 1640 N N . VAL A 1 214 ? -1.371 8.955 7.002 1.00 87.56 214 VAL A N 1
ATOM 1641 C CA . VAL A 1 214 ? -0.723 7.675 7.305 1.00 87.56 214 VAL A CA 1
ATOM 1642 C C . VAL A 1 214 ? -0.124 7.689 8.697 1.00 87.56 214 VAL A C 1
ATOM 1644 O O . VAL A 1 214 ? 0.270 8.740 9.206 1.00 87.56 214 VAL A O 1
ATOM 1647 N N . LEU A 1 215 ? -0.014 6.510 9.298 1.00 88.38 215 LEU A N 1
ATOM 1648 C CA . LEU A 1 215 ? 0.748 6.319 10.527 1.00 88.38 215 LEU A CA 1
ATOM 1649 C C . LEU A 1 215 ? 2.043 5.569 10.238 1.00 88.38 215 LEU A C 1
ATOM 1651 O O . LEU A 1 215 ? 2.138 4.807 9.276 1.00 88.38 215 LEU A O 1
ATOM 1655 N N . MET A 1 216 ? 3.048 5.779 11.083 1.00 87.94 216 MET A N 1
ATOM 1656 C CA . MET A 1 216 ? 4.307 5.042 11.011 1.00 87.94 216 MET A CA 1
ATOM 1657 C C . MET A 1 216 ? 4.509 4.245 12.293 1.00 87.94 216 MET A C 1
ATOM 1659 O O . MET A 1 216 ? 4.465 4.811 13.383 1.00 87.94 216 MET A O 1
ATOM 1663 N N . ILE A 1 217 ? 4.769 2.947 12.160 1.00 90.81 217 ILE A N 1
ATOM 1664 C CA . ILE A 1 217 ? 5.189 2.089 13.270 1.00 90.81 217 ILE A CA 1
ATOM 1665 C C . ILE A 1 217 ? 6.702 1.936 13.182 1.00 90.81 217 ILE A C 1
ATOM 1667 O O . ILE A 1 217 ? 7.216 1.548 12.136 1.00 90.81 217 ILE A O 1
ATOM 1671 N N . THR A 1 218 ? 7.409 2.230 14.268 1.00 89.56 218 THR A N 1
ATOM 1672 C CA . THR A 1 218 ? 8.869 2.130 14.357 1.00 89.56 218 THR A CA 1
ATOM 1673 C C . THR A 1 218 ? 9.271 1.124 15.423 1.00 89.56 218 THR A C 1
ATOM 1675 O O . THR A 1 218 ? 8.745 1.153 16.535 1.00 89.56 218 THR A O 1
ATOM 1678 N N . TRP A 1 219 ? 10.233 0.270 15.088 1.00 87.88 219 TRP A N 1
ATOM 1679 C CA . TRP A 1 219 ? 10.949 -0.596 16.005 1.00 87.88 219 TRP A CA 1
ATOM 1680 C C . TRP A 1 219 ? 12.238 0.066 16.512 1.00 87.88 219 TRP A C 1
ATOM 1682 O O . TRP A 1 219 ? 13.085 0.489 15.726 1.00 87.88 219 TRP A O 1
ATOM 1692 N N . ASP A 1 220 ? 12.410 0.111 17.830 1.00 84.88 220 ASP A N 1
ATOM 1693 C CA . ASP A 1 220 ? 13.637 0.519 18.507 1.00 84.88 220 ASP A CA 1
ATOM 1694 C C . ASP A 1 220 ? 14.105 -0.585 19.461 1.00 84.88 220 ASP A C 1
ATOM 1696 O O . ASP A 1 220 ? 13.557 -0.786 20.546 1.00 84.88 220 ASP A O 1
ATOM 1700 N N . SER A 1 221 ? 15.173 -1.280 19.061 1.00 81.75 221 SER A N 1
ATOM 1701 C CA . SER A 1 221 ? 15.803 -2.353 19.844 1.00 81.75 221 SER A CA 1
ATOM 1702 C C . SER A 1 221 ? 16.320 -1.921 21.226 1.00 81.75 221 SER A C 1
ATOM 1704 O O . SER A 1 221 ? 16.586 -2.777 22.069 1.00 81.75 221 SER A O 1
ATOM 1706 N N . LEU A 1 222 ? 16.489 -0.616 21.461 1.00 82.00 222 LEU A N 1
ATOM 1707 C CA . LEU A 1 222 ? 16.978 -0.060 22.723 1.00 82.00 222 LEU A CA 1
ATOM 1708 C C . LEU A 1 222 ? 15.842 0.372 23.660 1.00 82.00 222 LEU A C 1
ATOM 1710 O O . LEU A 1 222 ? 16.099 0.667 24.831 1.00 82.00 222 LEU A O 1
ATOM 1714 N N . SER A 1 223 ? 14.599 0.408 23.172 1.00 79.56 223 SER A N 1
ATOM 1715 C CA . SER A 1 223 ? 13.432 0.811 23.952 1.00 79.56 223 SER A CA 1
ATOM 1716 C C . SER A 1 223 ? 12.814 -0.383 24.699 1.00 79.56 223 SER A C 1
ATOM 1718 O O . SER A 1 223 ? 12.636 -1.452 24.113 1.00 79.56 223 SER A O 1
ATOM 1720 N N . PRO A 1 224 ? 12.421 -0.227 25.982 1.00 75.06 224 PRO A N 1
ATOM 1721 C CA . PRO A 1 224 ? 11.703 -1.268 26.724 1.00 75.06 224 PRO A CA 1
ATOM 1722 C C . PRO A 1 224 ? 10.303 -1.548 26.156 1.00 75.06 224 PRO A C 1
ATOM 1724 O O . PRO A 1 224 ? 9.779 -2.642 26.342 1.00 75.06 224 PRO A O 1
ATOM 1727 N N . GLN A 1 225 ? 9.712 -0.574 25.459 1.00 77.00 225 GLN A N 1
ATOM 1728 C CA . GLN A 1 225 ? 8.554 -0.757 24.589 1.00 77.00 225 GLN A CA 1
ATOM 1729 C C . GLN A 1 225 ? 9.050 -0.594 23.149 1.00 77.00 225 GLN A C 1
ATOM 1731 O O . GLN A 1 225 ? 9.188 0.539 22.678 1.00 77.00 225 GLN A O 1
ATOM 1736 N N . PRO A 1 226 ? 9.423 -1.695 22.480 1.00 82.44 226 PRO A N 1
ATOM 1737 C CA . PRO A 1 226 ? 10.234 -1.619 21.275 1.00 82.44 226 PRO A CA 1
ATOM 1738 C C . PRO A 1 226 ? 9.454 -1.119 20.062 1.00 82.44 226 PRO A C 1
ATOM 1740 O O . PRO A 1 226 ? 10.083 -0.775 19.076 1.00 82.44 226 PRO A O 1
ATOM 1743 N N . TYR A 1 227 ? 8.122 -1.059 20.110 1.00 90.06 227 TYR A N 1
ATOM 1744 C CA . TYR A 1 227 ? 7.294 -0.597 19.000 1.00 90.06 227 TYR A CA 1
ATOM 1745 C C . TYR A 1 227 ? 6.585 0.698 19.365 1.00 90.06 227 TYR A C 1
ATOM 1747 O O . TYR A 1 227 ? 5.984 0.800 20.429 1.00 90.06 227 TYR A O 1
ATOM 1755 N N . THR A 1 228 ? 6.653 1.691 18.486 1.00 91.31 228 THR A N 1
ATOM 1756 C CA . THR A 1 228 ? 6.036 3.002 18.697 1.00 91.31 228 THR A CA 1
ATOM 1757 C C . THR A 1 228 ? 5.317 3.448 17.434 1.00 91.31 228 THR A C 1
ATOM 1759 O O . THR A 1 228 ? 5.898 3.437 16.351 1.00 91.31 228 THR A O 1
ATOM 1762 N N . ILE A 1 229 ? 4.070 3.878 17.588 1.00 92.12 229 ILE A N 1
ATOM 1763 C CA . ILE A 1 229 ? 3.284 4.565 16.569 1.00 92.12 229 ILE A CA 1
ATOM 1764 C C . ILE A 1 229 ? 3.629 6.055 16.641 1.00 92.12 229 ILE A C 1
ATOM 1766 O O . ILE A 1 229 ? 3.555 6.651 17.716 1.00 92.12 229 ILE A O 1
ATOM 1770 N N . ASN A 1 230 ? 4.007 6.644 15.505 1.00 88.19 230 ASN A N 1
ATOM 1771 C CA . ASN A 1 230 ? 4.388 8.051 15.342 1.00 88.19 230 ASN A CA 1
ATOM 1772 C C . ASN A 1 230 ? 5.509 8.486 16.293 1.00 88.19 230 ASN A C 1
ATOM 1774 O O . ASN A 1 230 ? 5.315 9.298 17.195 1.00 88.19 230 ASN A O 1
ATOM 1778 N N . LEU A 1 231 ? 6.716 7.945 16.074 1.00 79.94 231 LEU A N 1
ATOM 1779 C CA . LEU A 1 231 ? 7.896 8.226 16.904 1.00 79.94 231 LEU A CA 1
ATOM 1780 C C . LEU A 1 231 ? 8.138 9.732 17.125 1.00 79.94 231 LEU A C 1
ATOM 1782 O O . LEU A 1 231 ? 8.565 10.141 18.205 1.00 79.94 231 LEU A O 1
ATOM 1786 N N . MET A 1 232 ? 7.880 10.543 16.099 1.00 68.75 232 MET A N 1
ATOM 1787 C CA . MET A 1 232 ? 7.934 12.000 16.160 1.00 68.75 232 MET A CA 1
ATOM 1788 C C . MET A 1 232 ? 6.513 12.535 16.398 1.00 68.75 232 MET A C 1
ATOM 1790 O O . MET A 1 232 ? 5.605 12.199 15.653 1.00 68.75 232 MET A O 1
ATOM 1794 N N . GLY A 1 233 ? 6.313 13.375 17.419 1.00 73.06 233 GLY A N 1
ATOM 1795 C CA . GLY A 1 233 ? 4.995 13.931 17.765 1.00 73.06 233 GLY A CA 1
ATOM 1796 C C . GLY A 1 233 ? 4.329 13.243 18.961 1.00 73.06 233 GLY A C 1
ATOM 1797 O O . GLY A 1 233 ? 5.008 12.765 19.874 1.00 73.06 233 GLY A O 1
ATOM 1798 N N . THR A 1 234 ? 2.993 13.250 18.991 1.00 82.38 234 THR A N 1
ATOM 1799 C CA . THR A 1 234 ? 2.227 12.500 19.993 1.00 82.38 234 THR A CA 1
ATOM 1800 C C . THR A 1 234 ? 2.198 11.034 19.589 1.00 82.38 234 THR A C 1
ATOM 1802 O O . THR A 1 234 ? 1.526 10.654 18.632 1.00 82.38 234 THR A O 1
ATOM 1805 N N . LYS A 1 235 ? 2.950 10.233 20.336 1.00 90.06 235 LYS A N 1
ATOM 1806 C CA . LYS A 1 235 ? 3.139 8.807 20.093 1.00 90.06 235 LYS A CA 1
ATOM 1807 C C . LYS A 1 235 ? 2.153 7.943 20.872 1.00 90.06 235 LYS A C 1
ATOM 1809 O O . LYS A 1 235 ? 1.605 8.386 21.880 1.00 90.06 235 LYS A O 1
ATOM 1814 N N . ALA A 1 236 ? 2.016 6.696 20.441 1.00 93.75 236 ALA A N 1
ATOM 1815 C CA . ALA A 1 236 ? 1.347 5.642 21.195 1.00 93.75 236 ALA A CA 1
ATOM 1816 C C . ALA A 1 236 ? 2.065 4.298 20.999 1.00 93.75 236 ALA A C 1
ATOM 1818 O O . ALA A 1 236 ? 2.818 4.113 20.042 1.00 93.75 236 ALA A O 1
ATOM 1819 N N . THR A 1 237 ? 1.802 3.354 21.885 1.00 94.44 237 THR A N 1
ATOM 1820 C CA . THR A 1 237 ? 2.218 1.954 21.825 1.00 94.44 237 THR A CA 1
ATOM 1821 C C . THR A 1 237 ? 0.977 1.066 21.932 1.00 94.44 237 THR A C 1
ATOM 1823 O O . THR A 1 237 ? -0.058 1.470 22.465 1.00 94.44 237 THR A O 1
ATOM 1826 N N . PHE A 1 238 ? 1.073 -0.165 21.432 1.00 94.94 238 PHE A N 1
ATOM 1827 C CA . PHE A 1 238 ? 0.042 -1.183 21.619 1.00 94.94 238 PHE A CA 1
ATOM 1828 C C . PHE A 1 238 ? -0.002 -1.683 23.068 1.00 94.94 238 PHE A C 1
ATOM 1830 O O . PHE A 1 238 ? 1.017 -2.085 23.633 1.00 94.94 238 PHE A O 1
ATOM 1837 N N . VAL A 1 239 ? -1.199 -1.733 23.652 1.00 94.75 239 VAL A N 1
ATOM 1838 C CA . VAL A 1 239 ? -1.458 -2.388 24.938 1.00 94.75 239 VAL A CA 1
ATOM 1839 C C . VAL A 1 239 ? -1.701 -3.869 24.667 1.00 94.75 239 VAL A C 1
ATOM 1841 O O . VAL A 1 239 ? -2.804 -4.275 24.292 1.00 94.75 239 VAL A O 1
ATOM 1844 N N . THR A 1 240 ? -0.655 -4.679 24.822 1.00 87.25 240 THR A N 1
ATOM 1845 C CA . THR A 1 240 ? -0.636 -6.091 24.401 1.00 87.25 240 THR A CA 1
ATOM 1846 C C . THR A 1 240 ? -1.756 -6.940 25.002 1.00 87.25 240 THR A C 1
ATOM 1848 O O . THR A 1 240 ? -2.299 -7.809 24.333 1.00 87.25 240 THR A O 1
ATOM 1851 N N . GLU A 1 241 ? -2.161 -6.660 26.240 1.00 89.44 241 GLU A N 1
ATOM 1852 C CA . GLU A 1 241 ? -3.168 -7.413 26.992 1.00 89.44 241 GLU A CA 1
ATOM 1853 C C . GLU A 1 241 ? -4.589 -7.232 26.449 1.00 89.44 241 GLU A C 1
ATOM 1855 O O . GLU A 1 241 ? -5.472 -8.038 26.738 1.00 89.44 241 GLU A O 1
ATOM 1860 N N . THR A 1 242 ? -4.818 -6.156 25.697 1.00 91.12 242 THR A N 1
ATOM 1861 C CA . THR A 1 242 ? -6.125 -5.812 25.116 1.00 91.12 242 THR A CA 1
ATOM 1862 C C . THR A 1 242 ? -6.045 -5.614 23.602 1.00 91.12 242 THR A C 1
ATOM 1864 O O . THR A 1 242 ? -6.953 -5.051 23.000 1.00 91.12 242 THR A O 1
ATOM 1867 N N . SER A 1 243 ? -4.964 -6.101 22.990 1.00 92.12 243 SER A N 1
ATOM 1868 C CA . SER A 1 243 ? -4.775 -6.156 21.541 1.00 92.12 243 SER A CA 1
ATOM 1869 C C . SER A 1 243 ? -5.025 -7.565 21.002 1.00 92.12 243 SER A C 1
ATOM 1871 O O . SER A 1 243 ? -5.322 -8.483 21.766 1.00 92.12 243 SER A O 1
ATOM 1873 N N . ASP A 1 244 ? -4.971 -7.726 19.678 1.00 85.38 244 ASP A N 1
ATOM 1874 C CA . ASP A 1 244 ? -5.337 -8.957 18.966 1.00 85.38 244 ASP A CA 1
ATOM 1875 C C . ASP A 1 244 ? -6.775 -9.429 19.259 1.00 85.38 244 ASP A C 1
ATOM 1877 O O . ASP A 1 244 ? -7.110 -10.612 19.142 1.00 85.38 244 ASP A O 1
ATOM 1881 N N . VAL A 1 245 ? -7.675 -8.494 19.595 1.00 87.44 245 VAL A N 1
ATOM 1882 C CA . VAL A 1 245 ? -9.088 -8.804 19.823 1.00 87.44 245 VAL A CA 1
ATOM 1883 C C . VAL A 1 245 ? -9.759 -9.026 18.473 1.00 87.44 245 VAL A C 1
ATOM 1885 O O . VAL A 1 245 ? -10.120 -8.089 17.761 1.00 87.44 245 VAL A O 1
ATOM 1888 N N . MET A 1 246 ? -9.920 -10.295 18.115 1.00 82.81 246 MET A N 1
ATOM 1889 C CA . MET A 1 246 ? -10.518 -10.695 16.847 1.00 82.81 246 MET A CA 1
ATOM 1890 C C . MET A 1 246 ? -12.002 -10.301 16.772 1.00 82.81 246 MET A C 1
ATOM 1892 O O . MET A 1 246 ? -12.784 -10.528 17.705 1.00 82.81 246 MET A O 1
ATOM 1896 N N . ALA A 1 247 ? -12.403 -9.774 15.621 1.00 83.94 247 ALA A N 1
ATOM 1897 C CA . ALA A 1 247 ? -13.773 -9.460 15.240 1.00 83.94 247 ALA A CA 1
ATOM 1898 C C . ALA A 1 247 ? -14.115 -10.090 13.880 1.00 83.94 247 ALA A C 1
ATOM 1900 O O . ALA A 1 247 ? -13.239 -10.492 13.116 1.00 83.94 247 ALA A O 1
ATOM 1901 N N . LYS A 1 248 ? -15.404 -10.165 13.544 1.00 80.12 248 LYS A N 1
ATOM 1902 C CA . LYS A 1 248 ? -15.892 -10.805 12.314 1.00 80.12 248 LYS A CA 1
ATOM 1903 C C . LYS A 1 248 ? -15.300 -10.191 11.046 1.00 80.12 248 LYS A C 1
ATOM 1905 O O . LYS A 1 248 ? -15.097 -10.876 10.049 1.00 80.12 248 LYS A O 1
ATOM 1910 N N . ASN A 1 249 ? -15.050 -8.889 11.079 1.00 80.06 249 ASN A N 1
ATOM 1911 C CA . ASN A 1 249 ? -14.494 -8.128 9.973 1.00 80.06 249 ASN A CA 1
ATOM 1912 C C . ASN A 1 249 ? -13.152 -7.487 10.331 1.00 80.06 249 ASN A C 1
ATOM 1914 O O . ASN A 1 249 ? -12.845 -6.426 9.793 1.00 80.06 249 ASN A O 1
ATOM 1918 N N . GLY A 1 250 ? -12.356 -8.083 11.227 1.00 87.19 250 GLY A N 1
ATOM 1919 C CA . GLY A 1 250 ? -11.084 -7.463 11.574 1.00 87.19 250 GLY A CA 1
ATOM 1920 C C . GLY A 1 250 ? -10.462 -7.805 12.916 1.00 87.19 250 GLY A C 1
ATOM 1921 O O . GLY A 1 250 ? -10.788 -8.806 13.547 1.00 87.19 250 GLY A O 1
ATOM 1922 N N . TYR A 1 251 ? -9.597 -6.899 13.362 1.00 89.31 251 TYR A N 1
ATOM 1923 C CA . TYR A 1 251 ? -9.003 -6.895 14.697 1.00 89.31 251 TYR A CA 1
ATOM 1924 C C . TYR A 1 251 ? -9.176 -5.537 15.367 1.00 89.31 251 TYR A C 1
ATOM 1926 O O . TYR A 1 251 ? -9.205 -4.498 14.706 1.00 89.31 251 TYR A O 1
ATOM 1934 N N . VAL A 1 252 ? -9.250 -5.553 16.692 1.00 96.88 252 VAL A N 1
ATOM 1935 C CA . VAL A 1 252 ? -9.138 -4.362 17.530 1.00 96.88 252 VAL A CA 1
ATOM 1936 C C . VAL A 1 252 ? -7.838 -4.457 18.328 1.00 96.88 252 VAL A C 1
ATOM 1938 O O . VAL A 1 252 ? -7.579 -5.473 18.979 1.00 96.88 252 VAL A O 1
ATOM 1941 N N . HIS A 1 253 ? -7.041 -3.389 18.278 1.00 97.44 253 HIS A N 1
ATOM 1942 C CA . HIS A 1 253 ? -5.830 -3.214 19.077 1.00 97.44 253 HIS A CA 1
ATOM 1943 C C . HIS A 1 253 ? -5.950 -1.979 19.943 1.00 97.44 253 HIS A C 1
ATOM 1945 O O . HIS A 1 253 ? -6.140 -0.880 19.427 1.00 97.44 253 HIS A O 1
ATOM 1951 N N . THR A 1 254 ? -5.808 -2.132 21.249 1.00 97.81 254 THR A N 1
ATOM 1952 C CA . THR A 1 254 ? -5.799 -0.981 22.149 1.00 97.81 254 THR A CA 1
ATOM 1953 C C . THR A 1 254 ? -4.461 -0.270 22.098 1.00 97.81 254 THR A C 1
ATOM 1955 O O . THR A 1 254 ? -3.411 -0.913 22.122 1.00 97.81 254 THR A O 1
ATOM 1958 N N . ILE A 1 255 ? -4.496 1.059 22.093 1.00 97.06 255 ILE A N 1
ATOM 1959 C CA . ILE A 1 255 ? -3.306 1.906 22.164 1.00 97.06 255 ILE A CA 1
ATOM 1960 C C . ILE A 1 255 ? -3.288 2.753 23.446 1.00 97.06 255 ILE A C 1
ATOM 1962 O O . ILE A 1 255 ? -4.330 3.088 24.020 1.00 97.06 255 ILE A O 1
ATOM 1966 N N . ASP A 1 256 ? -2.087 3.081 23.918 1.00 95.00 256 ASP A N 1
ATOM 1967 C CA . ASP A 1 256 ? -1.854 3.772 25.196 1.00 95.00 256 ASP A CA 1
ATOM 1968 C C . ASP A 1 256 ? -1.739 5.303 25.095 1.00 95.00 256 ASP A C 1
ATOM 1970 O O . ASP A 1 256 ? -1.454 5.963 26.091 1.00 95.00 256 ASP A O 1
ATOM 1974 N N . GLY A 1 257 ? -2.017 5.878 23.924 1.00 93.56 257 GLY A N 1
ATOM 1975 C CA . GLY A 1 257 ? -2.102 7.323 23.717 1.00 93.56 257 GLY A CA 1
ATOM 1976 C C . GLY A 1 257 ? -3.296 7.687 22.845 1.00 93.56 257 GLY A C 1
ATOM 1977 O O . GLY A 1 257 ? -3.727 6.882 22.021 1.00 93.56 257 GLY A O 1
ATOM 1978 N N . TYR A 1 258 ? -3.831 8.904 22.997 1.00 93.88 258 TYR A N 1
ATOM 1979 C CA . TYR A 1 258 ? -4.976 9.335 22.185 1.00 93.88 258 TYR A CA 1
ATOM 1980 C C . TYR A 1 258 ? -4.661 9.484 20.688 1.00 93.88 258 TYR A C 1
ATOM 1982 O O . TYR A 1 258 ? -5.600 9.533 19.906 1.00 93.88 258 TYR 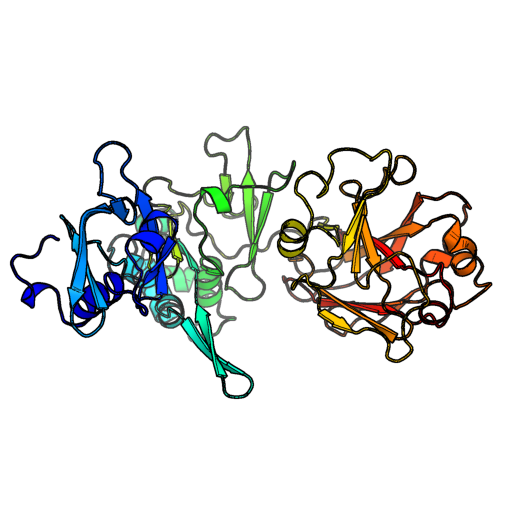A O 1
ATOM 1990 N N . LEU A 1 259 ? -3.379 9.562 20.304 1.00 94.00 259 LEU A N 1
ATOM 1991 C CA . LEU A 1 259 ? -2.873 9.517 18.924 1.00 94.00 259 LEU A CA 1
ATOM 1992 C C . LEU A 1 259 ? -3.585 10.497 17.956 1.00 94.00 259 LEU A C 1
ATOM 1994 O O . LEU A 1 259 ? -4.341 10.084 17.078 1.00 94.00 259 LEU A O 1
ATOM 1998 N N . PRO A 1 260 ? -3.368 11.820 18.083 1.00 92.06 260 PRO A N 1
ATOM 1999 C CA . PRO A 1 260 ? -3.884 12.784 17.119 1.00 92.06 260 PRO A CA 1
ATOM 2000 C C . PRO A 1 260 ? -3.321 12.499 15.726 1.00 92.06 260 PRO A C 1
ATOM 2002 O O . PRO A 1 260 ? -2.237 11.926 15.587 1.00 92.06 260 PRO A O 1
ATOM 2005 N N . VAL A 1 261 ? -4.028 12.982 14.703 1.00 88.62 261 VAL A N 1
ATOM 2006 C CA . VAL A 1 261 ? -3.517 12.977 13.331 1.00 88.62 261 VAL A CA 1
ATOM 2007 C C . VAL A 1 261 ? -2.146 13.640 13.321 1.00 88.62 261 VAL A C 1
ATOM 2009 O O . VAL A 1 261 ? -1.995 14.802 13.708 1.00 88.62 261 VAL A O 1
ATOM 2012 N N . TRP A 1 262 ? -1.150 12.876 12.899 1.00 81.75 262 TRP A N 1
ATOM 2013 C CA . TRP A 1 262 ? 0.208 13.345 12.739 1.00 81.75 262 TRP A CA 1
ATOM 2014 C C . TRP A 1 262 ? 0.666 13.005 11.334 1.00 81.75 262 TRP A C 1
ATOM 2016 O O . TRP A 1 262 ? 0.607 11.854 10.907 1.00 81.75 262 TRP A O 1
ATOM 2026 N N . GLU A 1 263 ? 1.125 14.026 10.625 1.00 70.75 263 GLU A N 1
ATOM 2027 C CA . GLU A 1 263 ? 1.678 13.854 9.296 1.00 70.75 263 GLU A CA 1
ATOM 2028 C C . GLU A 1 263 ? 3.185 13.591 9.415 1.00 70.75 263 GLU A C 1
ATOM 2030 O O . GLU A 1 263 ? 3.909 14.437 9.962 1.00 70.75 263 GLU A O 1
ATOM 2035 N N . PRO A 1 264 ? 3.680 12.433 8.941 1.00 70.31 264 PRO A N 1
ATOM 2036 C CA . PRO A 1 264 ? 5.102 12.156 8.980 1.00 70.31 264 PRO A CA 1
ATOM 2037 C C . PRO A 1 264 ? 5.904 13.163 8.166 1.00 70.31 264 PRO A C 1
ATOM 2039 O O . PRO A 1 264 ? 5.435 13.690 7.166 1.00 70.31 264 PRO A O 1
ATOM 2042 N N . GLN A 1 265 ? 7.149 13.421 8.574 1.00 74.81 265 GLN A N 1
ATOM 2043 C CA . GLN A 1 265 ? 8.074 14.146 7.704 1.00 74.81 265 GLN A CA 1
ATOM 2044 C C . GLN A 1 265 ? 8.370 13.307 6.462 1.00 74.81 265 GLN A C 1
ATOM 2046 O O . GLN A 1 265 ? 8.519 12.086 6.548 1.00 74.81 265 GLN A O 1
ATOM 2051 N N . GLN A 1 266 ? 8.503 13.974 5.314 1.00 79.81 266 GLN A N 1
ATOM 2052 C CA . GLN A 1 266 ? 8.923 13.315 4.087 1.00 79.81 266 GLN A CA 1
ATOM 2053 C C . GLN A 1 266 ? 10.274 12.617 4.307 1.00 79.81 266 GLN A C 1
ATOM 2055 O O . GLN A 1 266 ? 11.237 13.219 4.786 1.00 79.81 266 GLN A O 1
ATOM 2060 N N . ALA A 1 267 ? 10.350 11.347 3.922 1.00 79.00 267 ALA A N 1
ATOM 2061 C CA . ALA A 1 267 ? 11.575 10.560 3.929 1.00 79.00 267 ALA A CA 1
ATOM 2062 C C . ALA A 1 267 ? 11.938 10.135 2.504 1.00 79.00 267 ALA A C 1
ATOM 2064 O O . ALA A 1 267 ? 11.091 10.128 1.608 1.00 79.00 267 ALA A O 1
ATOM 2065 N N . THR A 1 268 ? 13.206 9.774 2.293 1.00 84.12 268 THR A N 1
ATOM 2066 C CA . THR A 1 268 ? 13.613 9.156 1.030 1.00 84.12 268 THR A CA 1
ATOM 2067 C C . THR A 1 268 ? 12.933 7.802 0.891 1.00 84.12 268 THR A C 1
ATOM 2069 O O . THR A 1 268 ? 13.159 6.915 1.710 1.00 84.12 268 THR A O 1
ATOM 2072 N N . VAL A 1 269 ? 12.143 7.637 -0.167 1.00 86.81 269 VAL A N 1
ATOM 2073 C CA . VAL A 1 269 ? 11.495 6.366 -0.503 1.00 86.81 269 VAL A CA 1
ATOM 2074 C C . VAL A 1 269 ? 12.245 5.736 -1.668 1.00 86.81 269 VAL A C 1
ATOM 2076 O O . VAL A 1 269 ? 12.378 6.347 -2.728 1.00 86.81 269 VAL A O 1
ATOM 2079 N N . ILE A 1 270 ? 12.739 4.514 -1.473 1.00 86.81 270 ILE A N 1
ATOM 2080 C CA . ILE A 1 270 ? 13.318 3.689 -2.538 1.00 86.81 270 ILE A CA 1
ATOM 2081 C C . ILE A 1 270 ? 12.268 2.653 -2.912 1.00 86.81 270 ILE A C 1
ATOM 2083 O O . ILE A 1 270 ? 12.022 1.700 -2.176 1.00 86.81 270 ILE A O 1
ATOM 2087 N N . TRP A 1 271 ? 11.629 2.861 -4.053 1.00 92.38 271 TRP A N 1
ATOM 2088 C CA . TRP A 1 271 ? 10.598 1.976 -4.560 1.00 92.38 271 TRP A CA 1
ATOM 2089 C C . TRP A 1 271 ? 11.174 1.016 -5.593 1.00 92.38 271 TRP A C 1
ATOM 2091 O O . TRP A 1 271 ? 11.408 1.381 -6.744 1.00 92.38 271 TRP A O 1
ATOM 2101 N N . ASP A 1 272 ? 11.384 -0.222 -5.171 1.00 90.56 272 ASP A N 1
ATOM 2102 C CA . ASP A 1 272 ? 11.708 -1.328 -6.063 1.00 90.56 272 ASP A CA 1
ATOM 2103 C C . ASP A 1 272 ? 10.476 -1.733 -6.891 1.00 90.56 272 ASP A C 1
ATOM 2105 O O . ASP A 1 272 ? 9.409 -2.022 -6.342 1.00 90.56 272 ASP A O 1
ATOM 2109 N N . LEU A 1 273 ? 10.620 -1.749 -8.218 1.00 94.38 273 LEU A N 1
ATOM 2110 C CA . LEU A 1 273 ? 9.507 -1.961 -9.148 1.00 94.38 273 LEU A CA 1
ATOM 2111 C C . LEU A 1 273 ? 9.083 -3.432 -9.279 1.00 94.38 273 LEU A C 1
ATOM 2113 O O . LEU A 1 273 ? 8.078 -3.712 -9.936 1.00 94.38 273 LEU A O 1
ATOM 2117 N N . ALA A 1 274 ? 9.824 -4.363 -8.680 1.00 92.31 274 ALA A N 1
ATOM 2118 C CA . ALA A 1 274 ? 9.510 -5.783 -8.599 1.00 92.31 274 ALA A CA 1
ATOM 2119 C C . ALA A 1 274 ? 9.082 -6.227 -7.184 1.00 92.31 274 ALA A C 1
ATOM 2121 O O . ALA A 1 274 ? 8.595 -7.349 -7.020 1.00 92.31 274 ALA A O 1
ATOM 2122 N N . ASN A 1 275 ? 9.204 -5.365 -6.168 1.00 87.44 275 ASN A N 1
ATOM 2123 C CA . ASN A 1 275 ? 8.851 -5.686 -4.785 1.00 87.44 275 ASN A CA 1
ATOM 2124 C C . ASN A 1 275 ? 7.347 -5.545 -4.495 1.00 87.44 275 ASN A C 1
ATOM 2126 O O . ASN A 1 275 ? 6.909 -4.611 -3.823 1.00 87.44 275 ASN A O 1
ATOM 2130 N N . PHE A 1 276 ? 6.556 -6.500 -4.981 1.00 79.62 276 PHE A N 1
ATOM 2131 C CA . PHE A 1 276 ? 5.119 -6.598 -4.711 1.00 79.62 276 PHE A CA 1
ATOM 2132 C C . PHE A 1 276 ? 4.757 -7.969 -4.144 1.00 79.62 276 PHE A C 1
ATOM 2134 O O . PHE A 1 276 ? 5.367 -8.981 -4.498 1.00 79.62 276 PHE A O 1
ATOM 2141 N N . ALA A 1 277 ? 3.716 -8.032 -3.309 1.00 75.31 277 ALA A N 1
ATOM 2142 C CA . ALA A 1 277 ? 3.217 -9.297 -2.770 1.00 75.31 277 ALA A CA 1
ATOM 2143 C C . ALA A 1 277 ? 2.757 -10.248 -3.892 1.00 75.31 277 ALA A C 1
ATOM 2145 O O . ALA A 1 277 ? 3.025 -11.447 -3.856 1.00 75.31 277 ALA A O 1
ATOM 2146 N N . GLU A 1 278 ? 2.126 -9.705 -4.930 1.00 86.19 278 GLU A N 1
ATOM 2147 C CA . GLU A 1 278 ? 1.685 -10.427 -6.119 1.00 86.19 278 GLU A CA 1
ATOM 2148 C C . GLU A 1 278 ? 2.868 -10.994 -6.908 1.00 86.19 278 GLU A C 1
ATOM 2150 O O . GLU A 1 278 ? 2.799 -12.129 -7.374 1.00 86.19 278 GLU A O 1
ATOM 2155 N N . VAL A 1 279 ? 3.977 -10.252 -7.012 1.00 78.38 279 VAL A N 1
ATOM 2156 C CA . VAL A 1 279 ? 5.210 -10.744 -7.649 1.00 78.38 279 VAL A CA 1
ATOM 2157 C C . VAL A 1 279 ? 5.839 -11.847 -6.804 1.00 78.38 279 VAL A C 1
ATOM 2159 O O . VAL A 1 279 ? 6.174 -12.901 -7.340 1.00 78.38 279 VAL A O 1
ATOM 2162 N N . ARG A 1 280 ? 5.923 -11.660 -5.482 1.00 76.31 280 ARG A N 1
ATOM 2163 C CA . ARG A 1 280 ? 6.416 -12.679 -4.542 1.00 76.31 280 ARG A CA 1
ATOM 2164 C C . ARG A 1 280 ? 5.647 -13.998 -4.651 1.00 76.31 280 ARG A C 1
ATOM 2166 O O . ARG A 1 280 ? 6.241 -15.057 -4.501 1.00 76.31 280 ARG A O 1
ATOM 2173 N N . ASN A 1 281 ? 4.346 -13.947 -4.937 1.00 72.75 281 ASN A N 1
ATOM 2174 C CA . ASN A 1 281 ? 3.521 -15.146 -5.109 1.00 72.75 281 ASN A CA 1
ATOM 2175 C C . ASN A 1 281 ? 3.781 -15.887 -6.432 1.00 72.75 281 ASN A C 1
ATOM 2177 O O . ASN A 1 281 ? 3.513 -17.084 -6.519 1.00 72.75 281 ASN A O 1
ATOM 2181 N N . LEU A 1 282 ? 4.273 -15.192 -7.462 1.00 79.88 282 LEU A N 1
ATOM 2182 C CA . LEU A 1 282 ? 4.583 -15.780 -8.770 1.00 79.88 282 LEU A CA 1
ATOM 2183 C C . LEU A 1 282 ? 6.041 -16.236 -8.888 1.00 79.88 282 LEU A C 1
ATOM 2185 O O . LEU A 1 282 ? 6.346 -17.153 -9.654 1.00 79.88 282 LEU A O 1
ATOM 2189 N N . VAL A 1 283 ? 6.954 -15.591 -8.163 1.00 80.81 283 VAL A N 1
ATOM 2190 C CA . VAL A 1 283 ? 8.388 -15.883 -8.211 1.00 80.81 283 VAL A CA 1
ATOM 2191 C C . VAL A 1 283 ? 8.740 -16.946 -7.163 1.00 80.81 283 VAL A C 1
ATOM 2193 O O . VAL A 1 283 ? 8.367 -16.795 -6.001 1.00 80.81 283 VAL A O 1
ATOM 2196 N N . PRO A 1 284 ? 9.480 -18.016 -7.524 1.00 87.56 284 PRO A N 1
ATOM 2197 C CA . PRO A 1 284 ? 9.948 -18.999 -6.550 1.00 87.56 284 PRO A CA 1
ATOM 2198 C C . PRO A 1 284 ? 10.709 -18.344 -5.392 1.00 87.56 284 PRO A C 1
ATOM 2200 O O . PRO A 1 284 ? 11.508 -17.432 -5.600 1.00 87.56 284 PRO A O 1
ATOM 2203 N N . VAL A 1 285 ? 10.482 -18.828 -4.170 1.00 75.06 285 VAL A N 1
ATOM 2204 C CA . VAL A 1 285 ? 11.037 -18.236 -2.939 1.00 75.06 285 VAL A CA 1
ATOM 2205 C C . VAL A 1 285 ? 12.571 -18.174 -2.924 1.00 75.06 285 VAL A C 1
ATOM 2207 O O . VAL A 1 285 ? 13.142 -17.274 -2.324 1.00 75.06 285 VAL A O 1
ATOM 2210 N N . ASP A 1 286 ? 13.247 -19.102 -3.602 1.00 82.69 286 ASP A N 1
ATOM 2211 C CA . ASP A 1 286 ? 14.707 -19.156 -3.747 1.00 82.69 286 ASP A CA 1
ATOM 2212 C C . ASP A 1 286 ? 15.252 -18.220 -4.842 1.00 82.69 286 ASP A C 1
ATOM 2214 O O . ASP A 1 286 ? 16.465 -18.058 -4.981 1.00 82.69 286 ASP A O 1
ATOM 2218 N N . VAL A 1 287 ? 14.357 -17.607 -5.619 1.00 88.75 287 VAL A N 1
ATOM 2219 C CA . VAL A 1 287 ? 14.660 -16.687 -6.722 1.00 88.75 287 VAL A CA 1
ATOM 2220 C C . VAL A 1 287 ? 14.271 -15.250 -6.379 1.00 88.75 287 VAL A C 1
ATOM 2222 O O . VAL A 1 287 ? 14.918 -14.331 -6.873 1.00 88.75 287 VAL A O 1
ATOM 2225 N N . TYR A 1 288 ? 13.229 -15.050 -5.571 1.00 85.25 288 TYR A N 1
ATOM 2226 C CA . TYR A 1 288 ? 12.727 -13.729 -5.199 1.00 85.25 288 TYR A CA 1
ATOM 2227 C C . TYR A 1 288 ? 13.691 -13.008 -4.247 1.00 85.25 288 TYR A C 1
ATOM 2229 O O . TYR A 1 288 ? 14.024 -13.531 -3.186 1.00 85.25 288 TYR A O 1
ATOM 2237 N N . GLN A 1 289 ? 14.099 -11.798 -4.631 1.00 87.56 289 GLN A N 1
ATOM 2238 C CA . GLN A 1 289 ? 14.972 -10.882 -3.891 1.00 87.56 289 GLN A CA 1
ATOM 2239 C C . GLN A 1 289 ? 16.196 -11.579 -3.283 1.00 87.56 289 GLN A C 1
ATOM 2241 O O . GLN A 1 289 ? 16.333 -11.668 -2.056 1.00 87.56 289 GLN A O 1
ATOM 2246 N N . PRO A 1 290 ? 17.091 -12.126 -4.124 1.00 83.56 290 PRO A N 1
ATOM 2247 C CA . PRO A 1 290 ? 18.250 -12.844 -3.630 1.00 83.56 290 PRO A CA 1
ATOM 2248 C C . PRO A 1 290 ? 19.124 -11.930 -2.765 1.00 83.56 290 PRO A C 1
ATOM 2250 O O . PRO A 1 290 ? 19.256 -10.737 -3.001 1.00 83.56 290 PRO A O 1
ATOM 2253 N N . THR A 1 291 ? 19.789 -12.493 -1.759 1.00 79.19 291 THR A N 1
ATOM 2254 C CA . THR A 1 291 ? 20.641 -11.714 -0.838 1.00 79.19 291 THR A CA 1
ATOM 2255 C C . THR A 1 291 ? 21.993 -11.319 -1.443 1.00 79.19 291 THR A C 1
ATOM 2257 O O . THR A 1 291 ? 22.761 -10.568 -0.840 1.00 79.19 291 THR A O 1
ATOM 2260 N N . THR A 1 292 ? 22.317 -11.838 -2.630 1.00 86.44 292 THR A N 1
ATOM 2261 C CA . THR A 1 292 ? 23.534 -11.529 -3.383 1.00 86.44 292 THR A CA 1
ATOM 2262 C C . THR A 1 292 ? 23.317 -11.735 -4.881 1.00 86.44 292 THR A C 1
ATOM 2264 O O . THR A 1 292 ? 22.336 -12.344 -5.305 1.00 86.44 292 THR A O 1
ATOM 2267 N N . TYR A 1 293 ? 24.257 -11.261 -5.698 1.00 90.25 293 TYR A N 1
ATOM 2268 C CA . TYR A 1 293 ? 24.205 -11.465 -7.141 1.00 90.25 293 TYR A CA 1
ATOM 2269 C C . TYR A 1 293 ? 24.318 -12.951 -7.513 1.00 90.25 293 TYR A C 1
ATOM 2271 O O . TYR A 1 293 ? 25.065 -13.722 -6.907 1.00 90.25 293 TYR A O 1
ATOM 2279 N N . VAL A 1 294 ? 23.631 -13.344 -8.583 1.00 93.94 294 VAL A N 1
ATOM 2280 C CA . VAL A 1 294 ? 23.613 -14.728 -9.072 1.00 93.94 294 VAL A CA 1
ATOM 2281 C C . VAL A 1 294 ? 24.683 -14.981 -10.139 1.00 93.94 294 VAL A C 1
ATOM 2283 O O . VAL A 1 294 ? 25.155 -14.070 -10.824 1.00 93.94 294 VAL A O 1
ATOM 2286 N N . SER A 1 295 ? 25.070 -16.244 -10.325 1.00 95.19 295 SER A N 1
ATOM 2287 C CA . SER A 1 295 ? 25.985 -16.644 -11.406 1.00 95.19 295 SER A CA 1
ATOM 2288 C C . SER A 1 295 ? 25.292 -16.683 -12.776 1.00 95.19 295 SER A C 1
ATOM 2290 O O . SER A 1 295 ? 25.907 -16.381 -13.802 1.00 95.19 295 SER A O 1
ATOM 2292 N N . SER A 1 296 ? 23.999 -17.015 -12.793 1.00 95.38 296 SER A N 1
ATOM 2293 C CA . SER A 1 296 ? 23.138 -17.067 -13.976 1.00 95.38 296 SER A CA 1
ATOM 2294 C C . SER A 1 296 ? 21.799 -16.418 -13.661 1.00 95.38 296 SER A C 1
ATOM 2296 O O . SER A 1 296 ? 21.258 -16.645 -12.587 1.00 95.38 296 SER A O 1
ATOM 2298 N N . GLU A 1 297 ? 21.279 -15.614 -14.590 1.00 96.00 297 GLU A N 1
ATOM 2299 C CA . GLU A 1 297 ? 19.982 -14.958 -14.404 1.00 96.00 297 GLU A CA 1
ATOM 2300 C C . GLU A 1 297 ? 18.860 -15.985 -14.494 1.00 96.00 297 GLU A C 1
ATOM 2302 O O . GLU A 1 297 ? 18.812 -16.782 -15.436 1.00 96.00 297 GLU A O 1
ATOM 2307 N N . THR A 1 298 ? 17.926 -15.893 -13.561 1.00 97.19 298 THR A N 1
ATOM 2308 C CA . THR A 1 298 ? 16.635 -16.565 -13.629 1.00 97.19 298 THR A CA 1
ATOM 2309 C C . THR A 1 298 ? 15.619 -15.555 -14.133 1.00 97.19 298 THR A C 1
ATOM 2311 O O . THR A 1 298 ? 15.602 -14.416 -13.675 1.00 97.19 298 THR A O 1
ATOM 2314 N N . LYS A 1 299 ? 14.791 -15.967 -15.093 1.00 97.69 299 LYS A N 1
ATOM 2315 C CA . LYS A 1 299 ? 13.726 -15.149 -15.679 1.00 97.69 299 LYS A CA 1
ATOM 2316 C C . LYS A 1 299 ? 12.392 -15.777 -15.313 1.00 97.69 299 LYS A C 1
ATOM 2318 O O . LYS A 1 299 ? 12.173 -16.941 -15.640 1.00 97.69 299 LYS A O 1
ATOM 2323 N N . VAL A 1 300 ? 11.515 -15.015 -14.676 1.00 97.25 300 VAL A N 1
ATOM 2324 C CA . VAL A 1 300 ? 10.178 -15.478 -14.296 1.00 97.25 300 VAL A CA 1
ATOM 2325 C C . VAL A 1 300 ? 9.141 -14.586 -14.960 1.00 97.25 300 VAL A C 1
ATOM 2327 O O . VAL A 1 300 ? 9.240 -13.360 -14.902 1.00 97.25 300 VAL A O 1
ATOM 2330 N N . ASN A 1 301 ? 8.167 -15.200 -15.631 1.00 97.50 301 ASN A N 1
ATOM 2331 C CA . ASN A 1 301 ? 7.032 -14.474 -16.189 1.00 97.50 301 ASN A CA 1
ATOM 2332 C C . ASN A 1 301 ? 6.138 -13.991 -15.044 1.00 97.50 301 ASN A C 1
ATOM 2334 O O . ASN A 1 301 ? 5.639 -14.806 -14.275 1.00 97.50 301 ASN A O 1
ATOM 2338 N N . ILE A 1 302 ? 5.928 -12.681 -14.967 1.00 96.69 302 ILE A N 1
ATOM 2339 C CA . ILE A 1 302 ? 5.086 -12.039 -13.949 1.00 96.69 302 ILE A CA 1
ATOM 2340 C C . ILE A 1 302 ? 3.973 -11.203 -14.590 1.00 96.69 302 ILE A C 1
ATOM 2342 O O . ILE A 1 302 ? 3.439 -10.289 -13.975 1.00 96.69 302 ILE A O 1
ATOM 2346 N N . SER A 1 303 ? 3.625 -11.504 -15.845 1.00 95.81 303 SER A N 1
ATOM 2347 C CA . SER A 1 303 ? 2.609 -10.757 -16.602 1.00 95.81 303 SER A CA 1
ATOM 2348 C C . SER A 1 303 ? 1.210 -10.840 -15.976 1.00 95.81 303 SER A C 1
ATOM 2350 O O . SER A 1 303 ? 0.405 -9.948 -16.214 1.00 95.81 303 SER A O 1
ATOM 2352 N N . ASP A 1 304 ? 0.950 -11.866 -15.157 1.00 90.75 304 ASP A N 1
ATOM 2353 C CA . ASP A 1 304 ? -0.327 -12.085 -14.464 1.00 90.75 304 ASP A CA 1
ATOM 2354 C C . ASP A 1 304 ? -0.370 -11.463 -13.050 1.00 90.75 304 ASP A C 1
ATOM 2356 O O . ASP A 1 304 ? -1.348 -11.641 -12.324 1.00 90.75 304 ASP A O 1
ATOM 2360 N N . ALA A 1 305 ? 0.679 -10.748 -12.618 1.00 88.00 305 ALA A N 1
ATOM 2361 C CA . ALA A 1 305 ? 0.681 -10.091 -11.311 1.00 88.00 305 ALA A CA 1
ATOM 2362 C C . ALA A 1 305 ? -0.304 -8.911 -11.294 1.00 88.00 305 ALA A C 1
ATOM 2364 O O . ALA A 1 305 ? -0.131 -7.925 -12.010 1.00 88.00 305 ALA A O 1
ATOM 2365 N N . ALA A 1 306 ? -1.315 -8.998 -10.425 1.00 87.31 306 ALA A N 1
ATOM 2366 C CA . ALA A 1 306 ? -2.417 -8.037 -10.352 1.00 87.31 306 ALA A CA 1
ATOM 2367 C C . ALA A 1 306 ? -2.006 -6.621 -9.900 1.00 87.31 306 ALA A C 1
ATOM 2369 O O . ALA A 1 306 ? -2.778 -5.680 -10.074 1.00 87.31 306 ALA A O 1
ATOM 2370 N N . CYS A 1 307 ? -0.793 -6.445 -9.361 1.00 87.75 307 CYS A N 1
ATOM 2371 C CA . CYS A 1 307 ? -0.240 -5.125 -9.058 1.00 87.75 307 CYS A CA 1
ATOM 2372 C C . CYS A 1 307 ? 0.081 -4.298 -10.320 1.00 87.75 307 CYS A C 1
ATOM 2374 O O . CYS A 1 307 ? 0.209 -3.074 -10.228 1.00 87.75 307 CYS A O 1
ATOM 2376 N N . TYR A 1 308 ? 0.170 -4.936 -11.496 1.00 97.31 308 TYR A N 1
ATOM 2377 C CA . TYR A 1 308 ? 0.396 -4.272 -12.777 1.00 97.31 308 TYR A CA 1
ATOM 2378 C C . TYR A 1 308 ? -0.871 -4.256 -13.635 1.00 97.31 308 TYR A C 1
ATOM 2380 O O . TYR A 1 308 ? -1.484 -5.284 -13.907 1.00 97.31 308 TYR A O 1
ATOM 2388 N N . THR A 1 309 ? -1.214 -3.088 -14.172 1.00 97.56 309 THR A N 1
ATOM 2389 C CA . THR A 1 309 ? -2.162 -2.967 -15.289 1.00 97.56 309 THR A CA 1
ATOM 2390 C C . THR A 1 309 ? -1.373 -2.841 -16.583 1.00 97.56 309 THR A C 1
ATOM 2392 O O . THR A 1 309 ? -0.659 -1.854 -16.766 1.00 97.56 309 THR A O 1
ATOM 2395 N N . THR A 1 310 ? -1.476 -3.828 -17.474 1.00 96.56 310 THR A N 1
ATOM 2396 C CA . THR A 1 310 ? -0.680 -3.884 -18.707 1.00 96.56 310 THR A CA 1
ATOM 2397 C C . THR A 1 310 ? -1.530 -3.765 -19.965 1.00 96.56 310 THR A C 1
ATOM 2399 O O . THR A 1 310 ? -2.628 -4.307 -20.062 1.00 96.56 310 THR A O 1
ATOM 2402 N N . GLU A 1 311 ? -0.986 -3.076 -20.963 1.00 96.75 311 GLU A N 1
ATOM 2403 C CA . GLU A 1 311 ? -1.506 -3.034 -22.326 1.00 96.75 311 GLU A CA 1
ATOM 2404 C C . GLU A 1 311 ? -0.365 -3.406 -23.272 1.00 96.75 311 GLU A C 1
ATOM 2406 O O . GLU A 1 311 ? 0.663 -2.732 -23.316 1.00 96.75 311 GLU A O 1
ATOM 2411 N N . VAL A 1 312 ? -0.522 -4.484 -24.034 1.00 95.19 312 VAL A N 1
ATOM 2412 C CA . VAL A 1 312 ? 0.474 -4.891 -25.035 1.00 95.19 312 VAL A CA 1
ATOM 2413 C C . VAL A 1 312 ? 0.148 -4.228 -26.370 1.00 95.19 312 VAL A C 1
ATOM 2415 O O . VAL A 1 312 ? -1.015 -4.076 -26.740 1.00 95.19 312 VAL A O 1
ATOM 2418 N N . SER A 1 313 ? 1.184 -3.837 -27.108 1.00 93.94 313 SER A N 1
ATOM 2419 C CA . SER A 1 313 ? 1.050 -3.233 -28.429 1.00 93.94 313 SER A CA 1
ATOM 2420 C C . SER A 1 313 ? 0.222 -4.092 -29.384 1.00 93.94 313 SER A C 1
ATOM 2422 O O . SER A 1 313 ? 0.507 -5.274 -29.589 1.00 93.94 313 SER A O 1
ATOM 2424 N N . ALA A 1 314 ? -0.717 -3.458 -30.088 1.00 89.75 314 ALA A N 1
ATOM 2425 C CA . ALA A 1 314 ? -1.417 -4.073 -31.216 1.00 89.75 314 ALA A CA 1
ATOM 2426 C C . ALA A 1 314 ? -0.471 -4.436 -32.380 1.00 89.75 314 ALA A C 1
ATOM 2428 O O . ALA A 1 314 ? -0.799 -5.291 -33.197 1.00 89.75 314 ALA A O 1
ATOM 2429 N N . SER A 1 315 ? 0.706 -3.802 -32.452 1.00 87.62 315 SER A N 1
ATOM 2430 C CA . SER A 1 315 ? 1.744 -4.113 -33.447 1.00 87.62 315 SER A CA 1
ATOM 2431 C C . SER A 1 315 ? 2.638 -5.286 -33.027 1.00 87.62 315 SER A C 1
ATOM 2433 O O . SER A 1 315 ? 3.575 -5.628 -33.744 1.00 87.62 315 SER A O 1
ATOM 2435 N N . GLY A 1 316 ? 2.363 -5.902 -31.874 1.00 89.38 316 GLY A N 1
ATOM 2436 C CA . GLY A 1 316 ? 3.175 -6.969 -31.307 1.00 89.38 316 GLY A CA 1
ATOM 2437 C C . GLY A 1 316 ? 4.489 -6.472 -30.703 1.00 89.38 316 GLY A C 1
ATOM 2438 O O . GLY A 1 316 ? 4.750 -5.272 -30.581 1.00 89.38 316 GLY A O 1
ATOM 2439 N N . VAL A 1 317 ? 5.320 -7.430 -30.303 1.00 91.75 317 VAL A N 1
ATOM 2440 C CA . VAL A 1 317 ? 6.607 -7.210 -29.633 1.00 91.75 317 VAL A CA 1
ATOM 2441 C C . VAL A 1 317 ? 7.741 -7.742 -30.504 1.00 91.75 317 VAL A C 1
ATOM 2443 O O . VAL A 1 317 ? 7.555 -8.734 -31.209 1.00 91.75 317 VAL A O 1
ATOM 2446 N N . GLY A 1 318 ? 8.922 -7.126 -30.432 1.00 78.44 318 GLY A N 1
ATOM 2447 C CA . GLY A 1 318 ? 10.062 -7.389 -31.322 1.00 78.44 318 GLY A CA 1
ATOM 2448 C C . GLY A 1 318 ? 10.697 -8.787 -31.275 1.00 78.44 318 GLY A C 1
ATOM 2449 O O . GLY A 1 318 ? 11.761 -8.965 -31.849 1.00 78.44 318 GLY A O 1
ATOM 2450 N N . GLY A 1 319 ? 10.081 -9.790 -30.641 1.00 67.62 319 GLY A N 1
ATOM 2451 C CA . GLY A 1 319 ? 10.606 -11.157 -30.552 1.00 67.62 319 GLY A CA 1
ATOM 2452 C C . GLY A 1 319 ? 11.820 -11.249 -29.628 1.00 67.62 319 GLY A C 1
ATOM 2453 O O . GLY A 1 319 ? 12.953 -11.355 -30.086 1.00 67.62 319 GLY A O 1
ATOM 2454 N N . THR A 1 320 ? 11.586 -11.211 -28.317 1.00 76.38 320 THR A N 1
ATOM 2455 C CA . THR A 1 320 ? 12.636 -11.253 -27.286 1.00 76.38 320 THR A CA 1
ATOM 2456 C C . THR A 1 320 ? 12.517 -12.533 -26.449 1.00 76.38 320 THR A C 1
ATOM 2458 O O . THR A 1 320 ? 11.497 -13.217 -26.485 1.00 76.38 320 THR A O 1
ATOM 2461 N N . SER A 1 321 ? 13.545 -12.859 -25.657 1.00 83.94 321 SER A N 1
ATOM 2462 C CA . SER A 1 321 ? 13.464 -13.953 -24.667 1.00 83.94 321 SER A CA 1
ATOM 2463 C C . SER A 1 321 ? 12.633 -13.614 -23.417 1.00 83.94 321 SER A C 1
ATOM 2465 O O . SER A 1 321 ? 12.555 -14.432 -22.503 1.00 83.94 321 SER A O 1
ATOM 2467 N N . TYR A 1 322 ? 12.096 -12.396 -23.332 1.00 93.75 322 TYR A N 1
ATOM 2468 C CA . TYR A 1 322 ? 11.347 -11.898 -22.185 1.00 93.75 322 TYR A CA 1
ATOM 2469 C C . TYR A 1 322 ? 9.841 -12.026 -22.424 1.00 93.75 322 TYR A C 1
ATOM 2471 O O . TYR A 1 322 ? 9.344 -11.765 -23.523 1.00 93.75 322 TYR A O 1
ATOM 2479 N N . SER A 1 323 ? 9.120 -12.381 -21.362 1.00 95.62 323 SER A N 1
ATOM 2480 C CA . SER A 1 323 ? 7.659 -12.249 -21.305 1.00 95.62 323 SER A CA 1
ATOM 2481 C C . SER A 1 323 ? 7.271 -10.767 -21.268 1.00 95.62 323 SER A C 1
ATOM 2483 O O . SER A 1 323 ? 8.149 -9.914 -21.121 1.00 95.62 323 SER A O 1
ATOM 2485 N N . TYR A 1 324 ? 5.979 -10.445 -21.389 1.00 96.06 324 TYR A N 1
ATOM 2486 C CA . TYR A 1 324 ? 5.509 -9.052 -21.399 1.00 96.06 324 TYR A CA 1
ATOM 2487 C C . TYR A 1 324 ? 6.005 -8.265 -20.186 1.00 96.06 324 TYR A C 1
ATOM 2489 O O . TYR A 1 324 ? 6.607 -7.202 -20.356 1.00 96.06 324 TYR A O 1
ATOM 2497 N N . LEU A 1 325 ? 5.851 -8.850 -18.997 1.00 97.94 325 LEU A N 1
ATOM 2498 C CA . LEU A 1 325 ? 6.577 -8.471 -17.792 1.00 97.94 325 LEU A CA 1
ATOM 2499 C C . LEU A 1 325 ? 7.418 -9.654 -17.317 1.00 97.94 325 LEU A C 1
ATOM 2501 O O . LEU A 1 325 ? 6.929 -10.782 -17.208 1.00 97.94 325 LEU A O 1
ATOM 2505 N N . THR A 1 326 ? 8.695 -9.404 -17.040 1.00 98.38 326 THR A N 1
ATOM 2506 C CA . THR A 1 326 ? 9.613 -10.439 -16.555 1.00 98.38 326 THR A CA 1
ATOM 2507 C C . THR A 1 326 ? 10.373 -9.955 -15.328 1.00 98.38 326 THR A C 1
ATOM 2509 O O . THR A 1 326 ? 11.023 -8.914 -15.379 1.00 98.38 326 THR A O 1
ATOM 2512 N N . TYR A 1 327 ? 10.341 -10.749 -14.262 1.00 98.25 327 TYR A N 1
ATOM 2513 C CA . TYR A 1 327 ? 11.242 -10.630 -13.122 1.00 98.25 327 TYR A CA 1
ATOM 2514 C C . TYR A 1 327 ? 12.579 -11.281 -13.472 1.00 98.25 327 TYR A C 1
ATOM 2516 O O . TYR A 1 327 ? 12.591 -12.418 -13.963 1.00 98.25 327 TYR A O 1
ATOM 2524 N N . VAL A 1 328 ? 13.700 -10.591 -13.251 1.00 98.19 328 VAL A N 1
ATOM 2525 C CA . VAL A 1 328 ? 15.021 -11.126 -13.605 1.00 98.19 328 VAL A CA 1
ATOM 2526 C C . VAL A 1 328 ? 16.046 -10.893 -12.505 1.00 98.19 328 VAL A C 1
ATOM 2528 O O . VAL A 1 328 ? 16.336 -9.753 -12.161 1.00 98.19 328 VAL A O 1
ATOM 2531 N N . THR A 1 329 ? 16.684 -11.961 -12.026 1.00 97.31 329 THR A N 1
ATOM 2532 C CA . THR A 1 329 ? 17.800 -11.837 -11.076 1.00 97.31 329 THR A CA 1
ATOM 2533 C C . THR A 1 329 ? 19.054 -11.260 -11.744 1.00 97.31 329 THR A C 1
ATOM 2535 O O . THR A 1 329 ? 19.288 -11.417 -12.948 1.00 97.31 329 THR A O 1
ATOM 2538 N N . CYS A 1 330 ? 19.883 -10.567 -10.970 1.00 95.94 330 CYS A N 1
ATOM 2539 C CA . CYS A 1 330 ? 21.022 -9.794 -11.456 1.00 95.94 330 CYS A CA 1
ATOM 2540 C C . CYS A 1 330 ? 22.363 -10.495 -11.193 1.00 95.94 330 CYS A C 1
ATOM 2542 O O . CYS A 1 330 ? 22.640 -11.004 -10.106 1.00 95.94 330 CYS A O 1
ATOM 2544 N N . LYS A 1 331 ? 23.244 -10.483 -12.201 1.00 96.81 331 LYS A N 1
ATOM 2545 C CA . LYS A 1 331 ? 24.627 -10.978 -12.084 1.00 96.81 331 LYS A CA 1
ATOM 2546 C C . LYS A 1 331 ? 25.555 -9.946 -11.439 1.00 96.81 331 LYS A C 1
ATOM 2548 O O . LYS A 1 331 ? 25.198 -8.788 -11.252 1.00 96.81 331 LYS A O 1
ATOM 2553 N N . ALA A 1 332 ? 26.805 -10.342 -11.187 1.00 95.81 332 ALA A N 1
ATOM 2554 C CA . ALA A 1 332 ? 27.832 -9.505 -10.556 1.00 95.81 332 ALA A CA 1
ATOM 2555 C C . ALA A 1 332 ? 28.049 -8.125 -11.214 1.00 95.81 332 ALA A C 1
ATOM 2557 O O . ALA A 1 332 ? 28.378 -7.156 -10.529 1.00 95.81 332 ALA A O 1
ATOM 2558 N N . ASN A 1 333 ? 27.870 -8.006 -12.534 1.00 93.25 333 ASN A N 1
ATOM 2559 C CA . ASN A 1 333 ? 27.988 -6.729 -13.248 1.00 93.25 333 ASN A CA 1
ATOM 2560 C C . ASN A 1 333 ? 26.799 -5.780 -13.002 1.00 93.25 333 ASN A C 1
ATOM 2562 O O . ASN A 1 333 ? 26.921 -4.587 -13.250 1.00 93.25 333 ASN A O 1
ATOM 2566 N N . LEU A 1 334 ? 25.684 -6.297 -12.487 1.00 96.00 334 LEU A N 1
ATOM 2567 C CA . LEU A 1 334 ? 24.481 -5.559 -12.103 1.00 96.00 334 LEU A CA 1
ATOM 2568 C C . LEU A 1 334 ? 24.294 -5.530 -10.577 1.00 96.00 334 LEU A C 1
ATOM 2570 O O . LEU A 1 334 ? 23.200 -5.291 -10.091 1.00 96.00 334 LEU A O 1
ATOM 2574 N N . LYS A 1 335 ? 25.365 -5.728 -9.795 1.00 89.62 335 LYS A N 1
ATOM 2575 C CA . LYS A 1 335 ? 25.334 -5.768 -8.317 1.00 89.62 335 LYS A CA 1
ATOM 2576 C C . LYS A 1 335 ? 24.839 -4.492 -7.617 1.00 89.62 335 LYS A C 1
ATOM 2578 O O . LYS A 1 335 ? 24.827 -4.450 -6.395 1.00 89.62 335 LYS A O 1
ATOM 2583 N N . LYS A 1 336 ? 24.577 -3.429 -8.380 1.00 90.88 336 LYS A N 1
ATOM 2584 C CA . LYS A 1 336 ? 24.002 -2.173 -7.889 1.00 90.88 336 LYS A CA 1
ATOM 2585 C C . LYS A 1 336 ? 22.473 -2.184 -7.894 1.00 90.88 336 LYS A C 1
ATOM 2587 O O . LYS A 1 336 ? 21.900 -1.247 -7.361 1.00 90.88 336 LYS A O 1
ATOM 2592 N N . ALA A 1 337 ? 21.860 -3.177 -8.539 1.00 90.75 337 ALA A N 1
ATOM 2593 C CA . ALA A 1 337 ? 20.415 -3.295 -8.586 1.00 90.75 337 ALA A CA 1
ATOM 2594 C C . ALA A 1 337 ? 19.884 -3.582 -7.183 1.00 90.75 337 ALA A C 1
ATOM 2596 O O . ALA A 1 337 ? 20.494 -4.367 -6.441 1.00 90.75 337 ALA A O 1
ATOM 2597 N N . GLN A 1 338 ? 18.785 -2.931 -6.831 1.00 85.06 338 GLN A N 1
ATOM 2598 C CA . GLN A 1 338 ? 18.109 -3.152 -5.568 1.00 85.06 338 GLN A CA 1
ATOM 2599 C C . GLN A 1 338 ? 17.679 -4.622 -5.491 1.00 85.06 338 GLN A C 1
ATOM 2601 O O . GLN A 1 338 ? 17.303 -5.235 -6.484 1.00 85.06 338 GLN A O 1
ATOM 2606 N N . PHE A 1 339 ? 17.924 -5.241 -4.332 1.00 85.50 339 PHE A N 1
ATOM 2607 C CA . PHE A 1 339 ? 17.707 -6.676 -4.088 1.00 85.50 339 PHE A CA 1
ATOM 2608 C C . PHE A 1 339 ? 18.292 -7.640 -5.139 1.00 85.50 339 PHE A C 1
ATOM 2610 O O . PHE A 1 339 ? 17.906 -8.804 -5.205 1.00 85.50 339 PHE A O 1
ATOM 2617 N N . PHE A 1 340 ? 19.269 -7.187 -5.934 1.00 91.06 340 PHE A N 1
ATOM 2618 C CA . PHE A 1 340 ? 19.857 -7.948 -7.034 1.00 91.06 340 PHE A CA 1
ATOM 2619 C C . PHE A 1 340 ? 18.809 -8.540 -7.991 1.00 91.06 340 PHE A C 1
ATOM 2621 O O . PHE A 1 340 ? 18.999 -9.643 -8.517 1.00 91.06 340 PHE A O 1
ATOM 2628 N N . ASP A 1 341 ? 17.744 -7.796 -8.274 1.00 94.06 341 ASP A N 1
ATOM 2629 C CA . ASP A 1 341 ? 16.752 -8.140 -9.285 1.00 94.06 341 ASP A CA 1
ATOM 2630 C C . ASP A 1 341 ? 16.421 -6.945 -10.189 1.00 94.06 341 ASP A C 1
ATOM 2632 O O . ASP A 1 341 ? 17.189 -5.987 -10.239 1.00 94.06 341 ASP A O 1
ATOM 2636 N N . ARG A 1 342 ? 15.424 -7.096 -11.066 1.00 97.00 342 ARG A N 1
ATOM 2637 C CA . ARG A 1 342 ? 14.895 -6.028 -11.924 1.00 97.00 342 ARG A CA 1
ATOM 2638 C C . ARG A 1 342 ? 13.598 -6.449 -12.599 1.00 97.00 342 ARG A C 1
ATOM 2640 O O . ARG A 1 342 ? 13.386 -7.628 -12.909 1.00 97.00 342 ARG A O 1
ATOM 2647 N N . LEU A 1 343 ? 12.808 -5.448 -12.967 1.00 98.38 343 LEU A N 1
ATOM 2648 C CA . LEU A 1 343 ? 11.644 -5.573 -13.833 1.00 98.38 343 LEU A CA 1
ATOM 2649 C C . LEU A 1 343 ? 12.032 -5.332 -15.300 1.00 98.38 343 LEU A C 1
ATOM 2651 O O . LEU A 1 343 ? 12.599 -4.299 -15.658 1.00 98.38 343 LEU A O 1
ATOM 2655 N N . VAL A 1 344 ? 11.685 -6.266 -16.184 1.00 98.12 344 VAL A N 1
ATOM 2656 C CA . VAL A 1 344 ? 11.882 -6.132 -17.633 1.00 98.12 344 VAL A CA 1
ATOM 2657 C C . VAL A 1 344 ? 10.540 -6.000 -18.345 1.00 98.12 344 VAL A C 1
ATOM 2659 O O . VAL A 1 344 ? 9.673 -6.862 -18.205 1.00 98.12 344 VAL A O 1
ATOM 2662 N N . LEU A 1 345 ? 10.401 -4.941 -19.146 1.00 97.38 345 LEU A N 1
ATOM 2663 C CA . LEU A 1 345 ? 9.222 -4.640 -19.954 1.00 97.38 345 LEU A CA 1
ATOM 2664 C C . LEU A 1 345 ? 9.478 -4.996 -21.423 1.00 97.38 345 LEU A C 1
ATOM 2666 O O . LEU A 1 345 ? 10.408 -4.481 -22.057 1.00 97.38 345 LEU A O 1
ATOM 2670 N N . ASN A 1 346 ? 8.600 -5.826 -21.978 1.00 96.25 346 ASN A N 1
ATOM 2671 C CA . ASN A 1 346 ? 8.569 -6.198 -23.390 1.00 96.25 346 ASN A CA 1
ATOM 2672 C C . ASN A 1 346 ? 7.138 -6.050 -23.929 1.00 96.25 346 ASN A C 1
ATOM 2674 O O . ASN A 1 346 ? 6.456 -7.037 -24.185 1.00 96.25 346 ASN A O 1
ATOM 2678 N N . LEU A 1 347 ? 6.659 -4.809 -24.045 1.00 96.44 347 LEU A N 1
ATOM 2679 C CA . LEU A 1 347 ? 5.245 -4.516 -24.336 1.00 96.44 347 LEU A CA 1
ATOM 2680 C C . LEU A 1 347 ? 5.003 -4.010 -25.766 1.00 96.44 347 LEU A C 1
ATOM 2682 O O . LEU A 1 347 ? 3.855 -3.833 -26.166 1.00 96.44 347 LEU A O 1
ATOM 2686 N N . GLY A 1 348 ? 6.062 -3.802 -26.553 1.00 96.69 348 GLY A N 1
ATOM 2687 C CA . GLY A 1 348 ? 5.969 -3.274 -27.916 1.00 96.69 348 GLY A CA 1
ATOM 2688 C C . GLY A 1 348 ? 5.692 -1.767 -27.971 1.00 96.69 348 GLY A C 1
ATOM 2689 O O . GLY A 1 348 ? 5.536 -1.099 -26.949 1.00 96.69 348 GLY A O 1
ATOM 2690 N N . TYR A 1 349 ? 5.641 -1.213 -29.182 1.00 97.06 349 TYR A N 1
ATOM 2691 C CA . TYR A 1 349 ? 5.392 0.209 -29.402 1.00 97.06 349 TYR A CA 1
ATOM 2692 C C . TYR A 1 349 ? 3.969 0.591 -28.980 1.00 97.06 349 TYR A C 1
ATOM 2694 O O . TYR A 1 349 ? 3.002 -0.039 -29.399 1.00 97.06 349 TYR A O 1
ATOM 2702 N N . MET A 1 350 ? 3.839 1.634 -28.164 1.00 97.19 350 MET A N 1
ATOM 2703 C CA . MET A 1 350 ? 2.615 2.034 -27.458 1.00 97.19 350 MET A CA 1
ATOM 2704 C C . MET A 1 350 ? 2.095 1.030 -26.422 1.00 97.19 350 MET A C 1
ATOM 2706 O O . MET A 1 350 ? 1.027 1.259 -25.857 1.00 97.19 350 MET A O 1
ATOM 2710 N N . GLY A 1 351 ? 2.844 -0.034 -26.120 1.00 97.81 351 GLY A N 1
ATOM 2711 C CA . GLY A 1 351 ? 2.560 -0.864 -24.956 1.00 97.81 351 GLY A CA 1
ATOM 2712 C C . GLY A 1 351 ? 2.765 -0.079 -23.659 1.00 97.81 351 GLY A C 1
ATOM 2713 O O . GLY A 1 351 ? 3.609 0.823 -23.600 1.00 97.81 351 GLY A O 1
ATOM 2714 N N . SER A 1 352 ? 1.993 -0.391 -22.620 1.00 98.25 352 SER A N 1
ATOM 2715 C CA . SER A 1 352 ? 2.028 0.328 -21.350 1.00 98.25 352 SER A CA 1
ATOM 2716 C C . SER A 1 352 ? 1.933 -0.576 -20.128 1.00 98.25 352 SER A C 1
ATOM 2718 O O . SER A 1 352 ? 1.371 -1.668 -20.179 1.00 98.25 352 SER A O 1
ATOM 2720 N N . VAL A 1 353 ? 2.504 -0.105 -19.023 1.00 98.50 353 VAL A N 1
ATOM 2721 C CA . VAL A 1 353 ? 2.341 -0.689 -17.691 1.00 98.50 353 VAL A CA 1
ATOM 2722 C C . VAL A 1 353 ? 2.041 0.427 -16.699 1.00 98.50 353 VAL A C 1
ATOM 2724 O O . VAL A 1 353 ? 2.655 1.496 -16.758 1.00 98.50 353 VAL A O 1
ATOM 2727 N N . ALA A 1 354 ? 1.087 0.193 -15.805 1.00 98.38 354 ALA A N 1
ATOM 2728 C CA . ALA A 1 354 ? 0.782 1.071 -14.687 1.00 98.38 354 ALA A CA 1
ATOM 2729 C C . ALA A 1 354 ? 0.792 0.288 -13.371 1.00 98.38 354 ALA A C 1
ATOM 2731 O O . ALA A 1 354 ? 0.373 -0.868 -13.339 1.00 98.38 354 ALA A O 1
ATOM 2732 N N . MET A 1 355 ? 1.280 0.919 -12.307 1.00 97.06 355 MET A N 1
ATOM 2733 C CA . MET A 1 355 ? 1.444 0.329 -10.975 1.00 97.06 355 MET A CA 1
ATOM 2734 C C . MET A 1 355 ? 1.429 1.427 -9.911 1.00 97.06 355 MET A C 1
ATOM 2736 O O . MET A 1 355 ? 1.760 2.579 -10.202 1.00 97.06 355 MET A O 1
ATOM 2740 N N . LYS A 1 356 ? 1.018 1.086 -8.688 1.00 95.00 356 LYS A N 1
ATOM 2741 C CA . LYS A 1 356 ? 0.985 2.041 -7.575 1.00 95.00 356 LYS A CA 1
ATOM 2742 C C . LYS A 1 356 ? 2.353 2.150 -6.905 1.00 95.00 356 LYS A C 1
ATOM 2744 O O . LYS A 1 356 ? 2.995 1.128 -6.670 1.00 95.00 356 LYS A O 1
ATOM 2749 N N . THR A 1 357 ? 2.771 3.375 -6.593 1.00 94.25 357 THR A N 1
ATOM 2750 C CA . THR A 1 357 ? 3.900 3.625 -5.685 1.00 94.25 357 THR A CA 1
ATOM 2751 C C . THR A 1 357 ? 3.576 3.081 -4.287 1.00 94.25 357 THR A C 1
ATOM 2753 O O . THR A 1 357 ? 2.399 2.899 -3.972 1.00 94.25 357 THR A O 1
ATOM 2756 N N . PRO A 1 358 ? 4.575 2.895 -3.406 1.00 87.19 358 PRO A N 1
ATOM 2757 C CA . PRO A 1 358 ? 4.349 2.952 -1.969 1.00 87.19 358 PRO A CA 1
ATOM 2758 C C . PRO A 1 358 ? 3.719 4.298 -1.605 1.00 87.19 358 PRO A C 1
ATOM 2760 O O . PRO A 1 358 ? 3.828 5.263 -2.372 1.00 87.19 358 PRO A O 1
ATOM 2763 N N . THR A 1 359 ? 3.108 4.391 -0.431 1.00 86.12 359 THR A N 1
ATOM 2764 C CA . THR A 1 359 ? 2.557 5.667 0.018 1.00 86.12 359 THR A CA 1
ATOM 2765 C C . THR A 1 359 ? 3.666 6.698 0.205 1.00 86.12 359 THR A C 1
ATOM 2767 O O . THR A 1 359 ? 4.649 6.468 0.912 1.00 86.12 359 THR A O 1
ATOM 2770 N N . LEU A 1 360 ? 3.510 7.831 -0.476 1.00 88.75 360 LEU A N 1
ATOM 2771 C CA . LEU A 1 360 ? 4.385 8.987 -0.377 1.00 88.75 360 LEU A CA 1
ATOM 2772 C C . LEU A 1 360 ? 3.698 10.024 0.504 1.00 88.75 360 LEU A C 1
ATOM 2774 O O . LEU A 1 360 ? 2.507 10.269 0.355 1.00 88.75 360 LEU A O 1
ATOM 2778 N N . VAL A 1 361 ? 4.448 10.633 1.417 1.00 87.75 361 VAL A N 1
ATOM 2779 C CA . VAL A 1 361 ? 3.976 11.807 2.161 1.00 87.75 361 VAL A CA 1
ATOM 2780 C C . VAL A 1 361 ? 3.860 12.978 1.190 1.00 87.75 361 VAL A C 1
ATOM 2782 O O . VAL A 1 361 ? 4.744 13.160 0.358 1.00 87.75 361 VAL A O 1
ATOM 2785 N N . LYS A 1 362 ? 2.807 13.790 1.287 1.00 90.31 362 LYS A N 1
ATOM 2786 C CA . LYS A 1 362 ? 2.646 14.972 0.435 1.00 90.31 362 LYS A CA 1
ATOM 2787 C C . LYS A 1 362 ? 3.858 15.905 0.518 1.00 90.31 362 LYS A C 1
ATOM 2789 O O . LYS A 1 362 ? 4.540 15.997 1.541 1.00 90.31 362 LYS A O 1
ATOM 2794 N N . GLY A 1 363 ? 4.094 16.636 -0.560 1.00 92.75 363 GLY A N 1
ATOM 2795 C CA . GLY A 1 363 ? 5.180 17.596 -0.699 1.00 92.75 363 GLY A CA 1
ATOM 2796 C C . GLY A 1 363 ? 6.044 17.322 -1.923 1.00 92.75 363 GLY A C 1
ATOM 2797 O O . GLY A 1 363 ? 5.685 16.557 -2.821 1.00 92.75 363 GLY A O 1
ATOM 2798 N N . LYS A 1 364 ? 7.204 17.977 -1.976 1.00 96.50 364 LYS A N 1
ATOM 2799 C CA . LYS A 1 364 ? 8.077 17.970 -3.152 1.00 96.50 364 LYS A CA 1
ATOM 2800 C C . LYS A 1 364 ? 9.145 16.893 -3.068 1.00 96.50 364 LYS A C 1
ATOM 2802 O O . LYS A 1 364 ? 9.784 16.708 -2.032 1.00 96.50 364 LYS A O 1
ATOM 2807 N N . TYR A 1 365 ? 9.382 16.231 -4.193 1.00 97.00 365 TYR A N 1
ATOM 2808 C CA . TYR A 1 365 ? 10.422 15.226 -4.348 1.00 97.00 365 TYR A CA 1
ATOM 2809 C C . TYR A 1 365 ? 11.207 15.431 -5.635 1.00 97.00 365 TYR A C 1
ATOM 2811 O O . TYR A 1 365 ? 10.647 15.699 -6.699 1.00 97.00 365 TYR A O 1
ATOM 2819 N N . LYS A 1 366 ? 12.511 15.181 -5.563 1.00 97.62 366 LYS A N 1
ATOM 2820 C CA . LYS A 1 366 ? 13.290 14.791 -6.733 1.00 97.62 366 LYS A CA 1
ATOM 2821 C C . LYS A 1 366 ? 13.026 13.313 -7.000 1.00 97.62 366 LYS A C 1
ATOM 2823 O O . LYS A 1 366 ? 13.168 12.488 -6.098 1.00 97.62 366 LYS A O 1
ATOM 2828 N N . VAL A 1 367 ? 12.701 12.965 -8.241 1.00 98.31 367 VAL A N 1
ATOM 2829 C CA . VAL A 1 367 ? 12.365 11.591 -8.639 1.00 98.31 367 VAL A CA 1
ATOM 2830 C C . VAL A 1 367 ? 13.430 11.052 -9.586 1.00 98.31 367 VAL A C 1
ATOM 2832 O O . VAL A 1 367 ? 13.595 11.544 -10.706 1.00 98.31 367 VAL A O 1
ATOM 2835 N N . THR A 1 368 ? 14.146 10.021 -9.146 1.00 98.12 368 THR A N 1
ATOM 2836 C CA . THR A 1 368 ? 15.257 9.410 -9.890 1.00 98.12 368 THR A CA 1
ATOM 2837 C C . THR A 1 368 ? 14.932 7.964 -10.234 1.00 98.12 368 THR A C 1
ATOM 2839 O O . THR A 1 368 ? 14.590 7.183 -9.358 1.00 98.12 368 THR A O 1
ATOM 2842 N N . LEU A 1 369 ? 15.053 7.596 -11.506 1.00 98.38 369 LEU A N 1
ATOM 2843 C CA . LEU A 1 369 ? 14.912 6.226 -11.986 1.00 98.38 369 LEU A CA 1
ATOM 2844 C C . LEU A 1 369 ? 16.281 5.547 -12.060 1.00 98.38 369 LEU A C 1
ATOM 2846 O O . LEU A 1 369 ? 17.171 6.029 -12.763 1.00 98.38 369 LEU A O 1
ATOM 2850 N N . ASN A 1 370 ? 16.405 4.392 -11.417 1.00 97.25 370 ASN A N 1
ATOM 2851 C CA . ASN A 1 370 ? 17.479 3.439 -11.647 1.00 97.25 370 ASN A CA 1
ATOM 2852 C C . ASN A 1 370 ? 17.054 2.447 -12.733 1.00 97.25 370 ASN A C 1
ATOM 2854 O O . ASN A 1 370 ? 16.034 1.765 -12.623 1.00 97.25 370 ASN A O 1
ATOM 2858 N N . PHE A 1 371 ? 17.834 2.372 -13.808 1.00 97.88 371 PHE A N 1
ATOM 2859 C CA . PHE A 1 371 ? 17.565 1.494 -14.942 1.00 97.88 371 PHE A CA 1
ATOM 2860 C C . PHE A 1 371 ? 18.806 0.695 -15.328 1.00 97.88 371 PHE A C 1
ATOM 2862 O O . PHE A 1 371 ? 19.948 1.105 -15.107 1.00 97.88 371 PHE A O 1
ATOM 2869 N N . VAL A 1 372 ? 18.582 -0.467 -15.932 1.00 97.44 372 VAL A N 1
ATOM 2870 C CA . VAL A 1 372 ? 19.645 -1.363 -16.378 1.00 97.44 372 VAL A CA 1
ATOM 2871 C C . VAL A 1 372 ? 19.932 -1.127 -17.854 1.00 97.44 372 VAL A C 1
ATOM 2873 O O . VAL A 1 372 ? 19.049 -1.230 -18.709 1.00 97.44 372 VAL A O 1
ATOM 2876 N N . TYR A 1 373 ? 21.205 -0.875 -18.149 1.00 96.75 373 TYR A N 1
ATOM 2877 C CA . TYR A 1 373 ? 21.758 -0.920 -19.498 1.00 96.75 373 TYR A CA 1
ATOM 2878 C C . TYR A 1 373 ? 22.551 -2.215 -19.671 1.00 96.75 373 TYR A C 1
ATOM 2880 O O . TYR A 1 373 ? 23.437 -2.525 -18.872 1.00 96.75 373 TYR A O 1
ATOM 2888 N N . LEU A 1 374 ? 22.261 -2.957 -20.738 1.00 94.38 374 LEU A N 1
ATOM 2889 C CA . LEU A 1 374 ? 23.030 -4.118 -21.185 1.00 94.38 374 LEU A CA 1
ATOM 2890 C C . LEU A 1 374 ? 23.796 -3.785 -22.467 1.00 94.38 374 LEU A C 1
ATOM 2892 O O . LEU A 1 374 ? 23.431 -2.881 -23.212 1.00 94.38 374 LEU A O 1
ATOM 2896 N N . SER A 1 375 ? 24.833 -4.559 -22.793 1.00 90.19 375 SER A N 1
ATOM 2897 C CA . SER A 1 375 ? 25.583 -4.375 -24.047 1.00 90.19 375 SER A CA 1
ATOM 2898 C C . SER A 1 375 ? 24.703 -4.494 -25.299 1.00 90.19 375 SER A C 1
ATOM 2900 O O . SER A 1 375 ? 24.965 -3.831 -26.299 1.00 90.19 375 SER A O 1
ATOM 2902 N N . ASP A 1 376 ? 23.632 -5.291 -25.235 1.00 90.00 376 ASP A N 1
ATOM 2903 C CA . ASP A 1 376 ? 22.646 -5.423 -26.313 1.00 90.00 376 ASP A CA 1
ATOM 2904 C C . ASP A 1 376 ? 21.762 -4.179 -26.499 1.00 90.00 376 ASP A C 1
ATOM 2906 O O . ASP A 1 376 ? 21.107 -4.057 -27.528 1.00 90.00 376 ASP A O 1
ATOM 2910 N N . HIS A 1 377 ? 21.789 -3.221 -25.568 1.00 94.25 377 HIS A N 1
ATOM 2911 C CA . HIS A 1 377 ? 21.061 -1.949 -25.649 1.00 94.25 377 HIS A CA 1
ATOM 2912 C C . HIS A 1 377 ? 21.851 -0.839 -26.351 1.00 94.25 377 HIS A C 1
ATOM 2914 O O . HIS A 1 377 ? 21.397 0.305 -26.401 1.00 94.25 377 HIS A O 1
ATOM 2920 N N . ALA A 1 378 ? 23.016 -1.152 -26.928 1.00 95.44 378 ALA A N 1
ATOM 2921 C CA . ALA A 1 378 ? 23.840 -0.179 -27.646 1.00 95.44 378 ALA A CA 1
ATOM 2922 C C . ALA A 1 378 ? 23.068 0.555 -28.758 1.00 95.44 378 ALA A C 1
ATOM 2924 O O . ALA A 1 378 ? 23.329 1.731 -29.007 1.00 95.44 378 ALA A O 1
ATOM 2925 N N . PHE A 1 379 ? 22.100 -0.112 -29.397 1.00 95.38 379 PHE A N 1
ATOM 2926 C CA . PHE A 1 379 ? 21.272 0.503 -30.435 1.00 95.38 379 PHE A CA 1
ATOM 2927 C C . PHE A 1 379 ? 20.335 1.586 -29.881 1.00 95.38 379 PHE A C 1
ATOM 2929 O O . PHE A 1 379 ? 20.166 2.613 -30.533 1.00 95.38 379 PHE A O 1
ATOM 2936 N N . MET A 1 380 ? 19.808 1.404 -28.662 1.00 95.94 380 MET A N 1
ATOM 2937 C CA . MET A 1 380 ? 19.025 2.426 -27.964 1.00 95.94 380 MET A CA 1
ATOM 2938 C C . MET A 1 380 ? 19.934 3.587 -27.558 1.00 95.94 380 MET A C 1
ATOM 2940 O O . MET A 1 380 ? 19.682 4.730 -27.926 1.00 95.94 380 MET A O 1
ATOM 2944 N N . LYS A 1 381 ? 21.055 3.306 -26.885 1.00 95.69 381 LYS A N 1
ATOM 2945 C CA . LYS A 1 381 ? 22.013 4.347 -26.483 1.00 95.69 381 LYS A CA 1
ATOM 2946 C C . LYS A 1 381 ? 22.440 5.239 -27.654 1.00 95.69 381 LYS A C 1
ATOM 2948 O O . LYS A 1 381 ? 22.435 6.459 -27.533 1.00 95.69 381 LYS A O 1
ATOM 2953 N N . ASN A 1 382 ? 22.831 4.626 -28.771 1.00 95.25 382 ASN A N 1
ATOM 2954 C CA . ASN A 1 382 ? 23.327 5.344 -29.946 1.00 95.25 382 ASN A CA 1
ATOM 2955 C C . ASN A 1 382 ? 22.201 5.847 -30.860 1.00 95.25 382 ASN A C 1
ATOM 2957 O O . ASN A 1 382 ? 22.498 6.463 -31.881 1.00 95.25 382 ASN A O 1
ATOM 2961 N N . MET A 1 383 ? 20.941 5.531 -30.536 1.00 95.62 383 MET A N 1
ATOM 2962 C CA . MET A 1 383 ? 19.770 5.769 -31.384 1.00 95.62 383 MET A CA 1
ATOM 2963 C C . MET A 1 383 ? 19.978 5.288 -32.830 1.00 95.62 383 MET A C 1
ATOM 2965 O O . MET A 1 383 ? 19.554 5.932 -33.786 1.00 95.62 383 MET A O 1
ATOM 2969 N N . SER A 1 384 ? 20.685 4.168 -33.010 1.00 96.06 384 SER A N 1
ATOM 2970 C CA . SER A 1 384 ? 20.940 3.605 -34.343 1.00 96.06 384 SER A CA 1
ATOM 2971 C C . SER A 1 384 ? 19.744 2.821 -34.883 1.00 96.06 384 SER A C 1
ATOM 2973 O O . SER A 1 384 ? 19.682 2.539 -36.074 1.00 96.06 384 SER A O 1
ATOM 2975 N N . ASP A 1 385 ? 18.834 2.432 -33.993 1.00 94.38 385 ASP A N 1
ATOM 2976 C CA . ASP A 1 385 ? 17.521 1.873 -34.293 1.00 94.38 385 ASP A CA 1
ATOM 2977 C C . ASP A 1 385 ? 16.570 2.318 -33.171 1.00 94.38 385 ASP A C 1
ATOM 2979 O O . ASP A 1 385 ? 16.923 2.258 -31.992 1.00 94.38 385 ASP A O 1
ATOM 2983 N N . GLY A 1 386 ? 15.397 2.829 -33.529 1.00 92.56 386 GLY A N 1
ATOM 2984 C CA . GLY A 1 386 ? 14.474 3.422 -32.565 1.00 92.56 386 GLY A CA 1
ATOM 2985 C C . GLY A 1 386 ? 14.886 4.796 -32.021 1.00 92.56 386 GLY A C 1
ATOM 2986 O O . GLY A 1 386 ? 15.701 5.517 -32.593 1.00 92.56 386 GLY A O 1
ATOM 2987 N N . ASN A 1 387 ? 14.286 5.162 -30.889 1.00 96.31 387 ASN A N 1
ATOM 2988 C CA . ASN A 1 387 ? 14.330 6.496 -30.276 1.00 96.31 387 ASN A CA 1
ATOM 2989 C C . ASN A 1 387 ? 15.028 6.496 -28.903 1.00 96.31 387 ASN A C 1
ATOM 2991 O O . ASN A 1 387 ? 14.743 7.319 -28.029 1.00 96.31 387 ASN A O 1
ATOM 2995 N N . GLY A 1 388 ? 15.942 5.553 -28.704 1.00 94.31 388 GLY A N 1
ATOM 2996 C CA . GLY A 1 388 ? 16.739 5.445 -27.491 1.00 94.31 388 GLY A CA 1
ATOM 2997 C C . GLY A 1 388 ? 15.987 4.962 -26.262 1.00 94.31 388 GLY A C 1
ATOM 2998 O O . GLY A 1 388 ? 16.230 5.444 -25.157 1.00 94.31 388 GLY A O 1
ATOM 2999 N N . GLY A 1 389 ? 15.076 4.008 -26.458 1.00 95.25 389 GLY A N 1
ATOM 3000 C CA . GLY A 1 389 ? 14.235 3.481 -25.392 1.00 95.25 389 GLY A CA 1
ATOM 3001 C C . GLY A 1 389 ? 13.274 4.544 -24.873 1.00 95.25 389 GLY A C 1
ATOM 3002 O O . GLY A 1 389 ? 13.051 4.622 -23.668 1.00 95.25 389 GLY A O 1
ATOM 3003 N N . LEU A 1 390 ? 12.762 5.395 -25.771 1.00 98.38 390 LEU A N 1
ATOM 3004 C CA . LEU A 1 390 ? 11.853 6.485 -25.428 1.00 98.38 390 LEU A CA 1
ATOM 3005 C C . LEU A 1 390 ? 10.632 5.947 -24.675 1.00 98.38 390 LEU A C 1
ATOM 3007 O O . LEU A 1 390 ? 9.898 5.085 -25.165 1.00 98.38 390 LEU A O 1
ATOM 3011 N N . MET A 1 391 ? 10.384 6.518 -23.505 1.00 98.25 391 MET A N 1
ATOM 3012 C CA . MET A 1 391 ? 9.237 6.237 -22.656 1.00 98.25 391 MET A CA 1
ATOM 3013 C C . MET A 1 391 ? 8.469 7.520 -22.388 1.00 98.25 391 MET A C 1
ATOM 3015 O O . MET A 1 391 ? 9.052 8.589 -22.233 1.00 98.25 391 MET A O 1
ATOM 3019 N N . LYS A 1 392 ? 7.153 7.400 -22.274 1.00 98.62 392 LYS A N 1
ATOM 3020 C CA . LYS A 1 392 ? 6.295 8.425 -21.695 1.00 98.62 392 LYS A CA 1
ATOM 3021 C C . LYS A 1 392 ? 5.928 7.993 -20.284 1.00 98.62 392 LYS A C 1
ATOM 3023 O O . LYS A 1 392 ? 5.300 6.950 -20.118 1.00 98.62 392 LYS A O 1
ATOM 3028 N N . VAL A 1 393 ? 6.337 8.781 -19.301 1.00 98.50 393 VAL A N 1
ATOM 3029 C CA . VAL A 1 393 ? 6.102 8.540 -17.877 1.00 98.50 393 VAL A CA 1
ATOM 3030 C C . VAL A 1 393 ? 5.110 9.556 -17.321 1.00 98.50 393 VAL A C 1
ATOM 3032 O O . VAL A 1 393 ? 5.065 10.696 -17.787 1.00 98.50 393 VAL A O 1
ATOM 3035 N N . SER A 1 394 ? 4.322 9.153 -16.330 1.00 98.31 394 SER A N 1
ATOM 3036 C CA . SER A 1 394 ? 3.362 10.023 -15.640 1.00 98.31 394 SER A CA 1
ATOM 3037 C C . SER A 1 394 ? 3.037 9.490 -14.250 1.00 98.31 394 SER A C 1
ATOM 3039 O O . SER A 1 394 ? 3.080 8.275 -14.046 1.00 98.31 394 SER A O 1
ATOM 3041 N N . PHE A 1 395 ? 2.623 10.385 -13.358 1.00 97.81 395 PHE A N 1
ATOM 3042 C CA . PHE A 1 395 ? 1.983 10.053 -12.084 1.00 97.81 395 PHE A CA 1
ATOM 3043 C C . PHE A 1 395 ? 0.535 10.551 -12.123 1.00 97.81 395 PHE A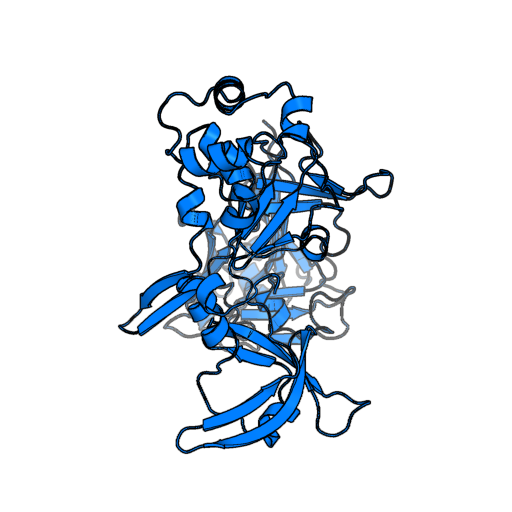 C 1
ATOM 3045 O O . PHE A 1 395 ? 0.291 11.673 -12.563 1.00 97.81 395 PHE A O 1
ATOM 3052 N N . ASP A 1 396 ? -0.422 9.696 -11.761 1.00 95.75 396 ASP A N 1
ATOM 3053 C CA . ASP A 1 396 ? -1.865 9.993 -11.707 1.00 95.75 396 ASP A CA 1
ATOM 3054 C C . ASP A 1 396 ? -2.443 10.567 -13.012 1.00 95.75 396 ASP A C 1
ATOM 3056 O O . ASP A 1 396 ? -3.321 11.428 -13.028 1.00 95.75 396 ASP A O 1
ATOM 3060 N N . GLY A 1 397 ? -1.903 10.122 -14.152 1.00 93.81 397 GLY A N 1
ATOM 3061 C CA . GLY A 1 397 ? -2.277 10.634 -15.477 1.00 93.81 397 GLY A CA 1
ATOM 3062 C C . GLY A 1 397 ? -1.829 12.076 -15.758 1.00 93.81 397 GLY A C 1
ATOM 3063 O O . GLY A 1 397 ? -2.119 12.601 -16.834 1.00 93.81 397 GLY A O 1
ATOM 3064 N N . SER A 1 398 ? -1.089 12.689 -14.835 1.00 94.50 398 SER A N 1
ATOM 3065 C CA . SER A 1 398 ? -0.569 14.055 -14.889 1.00 94.50 398 SER A CA 1
ATOM 3066 C C . SER A 1 398 ? 0.965 14.065 -14.940 1.00 94.50 398 SER A C 1
ATOM 3068 O O . SER A 1 398 ? 1.615 13.019 -15.035 1.00 94.50 398 SER A O 1
ATOM 3070 N N . ASN A 1 399 ? 1.563 15.263 -14.941 1.00 93.19 399 ASN A N 1
ATOM 3071 C CA . ASN A 1 399 ? 3.019 15.461 -14.921 1.00 93.19 399 ASN A CA 1
ATOM 3072 C C . ASN A 1 399 ? 3.766 14.748 -16.063 1.00 93.19 399 ASN A C 1
ATOM 3074 O O . ASN A 1 399 ? 4.904 14.339 -15.911 1.00 93.19 399 ASN A O 1
ATOM 3078 N N . ILE A 1 400 ? 3.137 14.591 -17.229 1.00 97.31 400 ILE A N 1
ATOM 3079 C CA . ILE A 1 400 ? 3.645 13.742 -18.313 1.00 97.31 400 ILE A CA 1
ATOM 3080 C C . ILE A 1 400 ? 5.033 14.194 -18.799 1.00 97.31 400 ILE A C 1
ATOM 3082 O O . ILE A 1 400 ? 5.213 15.341 -19.217 1.00 97.31 400 ILE A O 1
ATOM 3086 N N . ARG A 1 401 ? 5.990 13.259 -18.865 1.00 97.50 401 ARG A N 1
ATOM 3087 C CA . ARG A 1 401 ? 7.304 13.466 -19.493 1.00 97.50 401 ARG A CA 1
ATOM 3088 C C . ARG A 1 401 ? 7.649 12.380 -20.496 1.00 97.50 401 ARG A C 1
ATOM 3090 O O . ARG A 1 401 ? 7.436 11.198 -20.255 1.00 97.50 401 ARG A O 1
ATOM 3097 N N . ASN A 1 402 ? 8.251 12.795 -21.607 1.00 98.12 402 ASN A N 1
ATOM 3098 C CA . ASN A 1 402 ? 8.894 11.894 -22.555 1.00 98.12 402 ASN A CA 1
ATOM 3099 C C . ASN A 1 402 ? 10.392 11.849 -22.238 1.00 98.12 402 ASN A C 1
ATOM 3101 O O . ASN A 1 402 ? 11.053 12.887 -22.261 1.00 98.12 402 ASN A O 1
ATOM 3105 N N . VAL A 1 403 ? 10.911 10.667 -21.929 1.00 98.06 403 VAL A N 1
ATOM 3106 C CA . VAL A 1 403 ? 12.281 10.452 -21.453 1.00 98.06 403 VAL A CA 1
ATOM 3107 C C . VAL A 1 403 ? 12.945 9.330 -22.244 1.00 98.06 403 VAL A C 1
ATOM 3109 O O . VAL A 1 403 ? 12.317 8.311 -22.518 1.00 98.06 403 VAL A O 1
ATOM 3112 N N . SER A 1 404 ? 14.228 9.487 -22.573 1.00 97.81 404 SER A N 1
ATOM 3113 C CA . SER A 1 404 ? 15.056 8.437 -23.190 1.00 97.81 404 SER A CA 1
ATOM 3114 C C . SER A 1 404 ? 16.273 8.152 -22.304 1.00 97.81 404 SER A C 1
ATOM 3116 O O . SER A 1 404 ? 17.373 8.609 -22.614 1.00 97.81 404 SER A O 1
ATOM 3118 N N . PRO A 1 405 ? 16.122 7.434 -21.172 1.00 96.38 405 PRO A N 1
ATOM 3119 C CA . PRO A 1 405 ? 17.222 7.244 -20.224 1.00 96.38 405 PRO A CA 1
ATOM 3120 C C . PRO A 1 405 ? 18.455 6.586 -20.847 1.00 96.38 405 PRO A C 1
ATOM 3122 O O . PRO A 1 405 ? 19.585 6.955 -20.548 1.00 96.38 405 PRO A O 1
ATOM 3125 N N . TYR A 1 406 ? 18.264 5.666 -21.793 1.00 97.12 406 TYR A N 1
ATOM 3126 C CA . TYR A 1 406 ? 19.363 4.937 -22.425 1.00 97.12 406 TYR A CA 1
ATOM 3127 C C . TYR A 1 406 ? 20.339 5.836 -23.196 1.00 97.12 406 TYR A C 1
ATOM 3129 O O . TYR A 1 406 ? 21.513 5.483 -23.314 1.00 97.12 406 TYR A O 1
ATOM 3137 N N . THR A 1 407 ? 19.906 7.004 -23.683 1.00 97.06 407 THR A N 1
ATOM 3138 C CA . THR A 1 407 ? 20.779 7.933 -24.421 1.00 97.06 407 THR A CA 1
ATOM 3139 C C . THR A 1 407 ? 21.717 8.719 -23.504 1.00 97.06 407 THR A C 1
ATOM 3141 O O . THR A 1 407 ? 22.665 9.331 -23.991 1.00 97.06 407 THR A O 1
ATOM 3144 N N . THR A 1 408 ? 21.489 8.719 -22.184 1.00 96.06 408 THR A N 1
ATOM 3145 C CA . THR A 1 408 ? 22.388 9.376 -21.216 1.00 96.06 408 THR A CA 1
ATOM 3146 C C . THR A 1 408 ? 23.553 8.481 -20.792 1.00 96.06 408 THR A C 1
ATOM 3148 O O . THR A 1 408 ? 24.521 8.957 -20.196 1.00 96.06 408 THR A O 1
ATOM 3151 N N . VAL A 1 409 ? 23.504 7.187 -21.126 1.00 95.44 409 VAL A N 1
ATOM 3152 C CA . VAL A 1 409 ? 24.554 6.225 -20.789 1.00 95.44 409 VAL A CA 1
ATOM 3153 C C . VAL A 1 409 ? 25.813 6.526 -21.602 1.00 95.44 409 VAL A C 1
ATOM 3155 O O . VAL A 1 409 ? 25.881 6.273 -22.801 1.00 95.44 409 VAL A O 1
ATOM 3158 N N . THR A 1 410 ? 26.869 7.013 -20.955 1.00 89.06 410 THR A N 1
ATOM 3159 C CA . THR A 1 410 ? 28.139 7.332 -21.636 1.00 89.06 410 THR A CA 1
ATOM 3160 C C . THR A 1 410 ? 29.043 6.107 -21.817 1.00 89.06 410 THR A C 1
ATOM 3162 O O . THR A 1 410 ? 29.755 5.996 -22.816 1.00 89.06 410 THR A O 1
ATOM 3165 N N . SER A 1 411 ? 28.961 5.129 -20.913 1.00 87.50 411 SER A N 1
ATOM 3166 C CA . SER A 1 411 ? 29.761 3.894 -20.929 1.00 87.50 411 SER A CA 1
ATOM 3167 C C . SER A 1 411 ? 29.212 2.832 -21.897 1.00 87.50 411 SER A C 1
ATOM 3169 O O . SER A 1 411 ? 28.077 2.914 -22.359 1.00 87.50 411 SER A O 1
ATOM 3171 N N . THR A 1 412 ? 30.027 1.839 -22.250 1.00 86.25 412 THR A N 1
ATOM 3172 C CA . THR A 1 412 ? 29.613 0.636 -23.003 1.00 86.25 412 THR A CA 1
ATOM 3173 C C . THR A 1 412 ? 29.403 -0.583 -22.102 1.00 86.25 412 THR A C 1
ATOM 3175 O O . THR A 1 412 ? 29.031 -1.651 -22.586 1.00 86.25 412 THR A O 1
ATOM 3178 N N . VAL A 1 413 ? 29.648 -0.437 -20.800 1.00 89.38 413 VAL A N 1
ATOM 3179 C CA . VAL A 1 413 ? 29.601 -1.521 -19.816 1.00 89.38 413 VAL A CA 1
ATOM 3180 C C . VAL A 1 413 ? 28.175 -1.719 -19.317 1.00 89.38 413 VAL A C 1
ATOM 3182 O O . VAL A 1 413 ? 27.492 -0.753 -18.997 1.00 89.38 413 VAL A O 1
ATOM 3185 N N . ALA A 1 414 ? 27.744 -2.976 -19.211 1.00 94.75 414 ALA A N 1
ATOM 3186 C CA . ALA A 1 414 ? 26.464 -3.300 -18.598 1.00 94.75 414 ALA A CA 1
ATOM 3187 C C . ALA A 1 414 ? 26.475 -2.948 -17.101 1.00 94.75 414 ALA A C 1
ATOM 3189 O O . ALA A 1 414 ? 27.357 -3.415 -16.377 1.00 94.75 414 ALA A O 1
ATOM 3190 N N . ASN A 1 415 ? 25.526 -2.126 -16.653 1.00 95.81 415 ASN A N 1
ATOM 3191 C CA . ASN A 1 415 ? 25.446 -1.626 -15.279 1.00 95.81 415 ASN A CA 1
ATOM 3192 C C . ASN A 1 415 ? 24.038 -1.083 -14.978 1.00 95.81 415 ASN A C 1
ATOM 3194 O O . ASN A 1 415 ? 23.206 -0.958 -15.881 1.00 95.81 415 ASN A O 1
ATOM 3198 N N . VAL A 1 416 ? 23.817 -0.712 -13.719 1.00 95.38 416 VAL A N 1
ATOM 3199 C CA . VAL A 1 416 ? 22.700 0.141 -13.300 1.00 95.38 416 VAL A CA 1
ATOM 3200 C C . VAL A 1 416 ? 23.118 1.605 -13.441 1.00 95.38 416 VAL A C 1
ATOM 3202 O O . VAL A 1 416 ? 24.216 1.985 -13.015 1.00 95.38 416 VAL A O 1
ATOM 3205 N N . TYR A 1 417 ? 22.257 2.399 -14.068 1.00 96.38 417 TYR A N 1
ATOM 3206 C CA . TYR A 1 417 ? 22.429 3.825 -14.322 1.00 96.38 417 TYR A CA 1
ATOM 3207 C C . TYR A 1 417 ? 21.250 4.610 -13.755 1.00 96.38 417 TYR A C 1
ATOM 3209 O O . TYR A 1 417 ? 20.130 4.111 -13.694 1.00 96.38 417 TYR A O 1
ATOM 3217 N N . GLU A 1 418 ? 21.516 5.857 -13.386 1.00 96.19 418 GLU A N 1
ATOM 3218 C CA . GLU A 1 418 ? 20.526 6.781 -12.841 1.00 96.19 418 GLU A CA 1
ATOM 3219 C C . GLU A 1 418 ? 20.054 7.761 -13.918 1.00 96.19 418 GLU A C 1
ATOM 3221 O O . GLU A 1 418 ? 20.838 8.237 -14.747 1.00 96.19 418 GLU A O 1
ATOM 3226 N N . TYR A 1 419 ? 18.770 8.098 -13.882 1.00 98.00 419 TYR A N 1
ATOM 3227 C CA . TYR A 1 419 ? 18.170 9.148 -14.692 1.00 98.00 419 TYR A CA 1
ATOM 3228 C C . TYR A 1 419 ? 17.168 9.941 -13.854 1.00 98.00 419 TYR A C 1
ATOM 3230 O O . TYR A 1 419 ? 16.218 9.375 -13.317 1.00 98.00 419 TYR A O 1
ATOM 3238 N N . THR A 1 420 ? 17.339 11.258 -13.760 1.00 98.12 420 THR A N 1
ATOM 3239 C CA . THR A 1 420 ? 16.352 12.120 -13.096 1.00 98.12 420 THR A CA 1
ATOM 3240 C C . THR A 1 420 ? 15.102 12.230 -13.969 1.00 98.12 420 THR A C 1
ATOM 3242 O O . THR A 1 420 ? 15.147 12.837 -15.038 1.00 98.12 420 THR A O 1
ATOM 3245 N N . LEU A 1 421 ? 13.981 11.655 -13.526 1.00 98.12 421 LEU A N 1
ATOM 3246 C CA . LEU A 1 421 ? 12.689 11.821 -14.198 1.00 98.12 421 LEU A CA 1
ATOM 3247 C C . LEU A 1 421 ? 12.138 13.230 -13.958 1.00 98.12 421 LEU A C 1
ATOM 3249 O O . LEU A 1 421 ? 11.683 13.883 -14.899 1.00 98.12 421 LEU A O 1
ATOM 3253 N N . TYR A 1 422 ? 12.222 13.695 -12.710 1.00 98.25 422 TYR A N 1
ATOM 3254 C CA . TYR A 1 422 ? 11.775 15.015 -12.274 1.00 98.25 422 TYR A CA 1
ATOM 3255 C C . TYR A 1 422 ? 12.804 15.588 -11.301 1.00 98.25 422 TYR A C 1
ATOM 3257 O O . TYR A 1 422 ? 13.122 14.947 -10.300 1.00 98.25 422 TYR A O 1
ATOM 3265 N N . ASP A 1 423 ? 13.333 16.777 -11.599 1.00 96.94 423 ASP A N 1
ATOM 3266 C CA . ASP A 1 423 ? 14.166 17.515 -10.641 1.00 96.94 423 ASP A CA 1
ATOM 3267 C C . ASP A 1 423 ? 13.339 17.969 -9.434 1.00 96.94 423 ASP A C 1
ATOM 3269 O O . ASP A 1 423 ? 13.845 17.966 -8.319 1.00 96.94 423 ASP A O 1
ATOM 3273 N N . GLU A 1 424 ? 12.064 18.281 -9.672 1.00 97.44 424 GLU A N 1
ATOM 3274 C CA . GLU A 1 424 ? 11.049 18.604 -8.676 1.00 97.44 424 GLU A CA 1
ATOM 3275 C C . GLU A 1 424 ? 9.693 18.090 -9.181 1.00 97.44 424 GLU A C 1
ATOM 3277 O O . GLU A 1 424 ? 9.307 18.341 -10.329 1.00 97.44 424 GLU A O 1
ATOM 3282 N N . LEU A 1 425 ? 9.001 17.329 -8.338 1.00 97.38 425 LEU A N 1
ATOM 3283 C CA . LEU A 1 425 ? 7.625 16.883 -8.512 1.00 97.38 425 LEU A CA 1
ATOM 3284 C C . LEU A 1 425 ? 6.908 17.026 -7.170 1.00 97.38 425 LEU A C 1
ATOM 3286 O O . LEU A 1 425 ? 7.370 16.481 -6.169 1.00 97.38 425 LEU A O 1
ATOM 3290 N N . GLU A 1 426 ? 5.802 17.758 -7.158 1.00 96.50 426 GLU A N 1
ATOM 3291 C CA . GLU A 1 426 ? 4.956 17.933 -5.980 1.00 96.50 426 GLU A CA 1
ATOM 3292 C C . GLU A 1 426 ? 3.822 16.905 -5.995 1.00 96.50 426 GLU A C 1
ATOM 3294 O O . GLU A 1 426 ? 3.161 16.715 -7.019 1.00 96.50 426 GLU A O 1
ATOM 3299 N N . PHE A 1 427 ? 3.629 16.232 -4.863 1.00 94.50 427 PHE A N 1
ATOM 3300 C CA . PHE A 1 427 ? 2.443 15.434 -4.581 1.00 94.50 427 PHE A CA 1
ATOM 3301 C C . PHE A 1 427 ? 1.581 16.217 -3.597 1.00 94.50 427 PHE A C 1
ATOM 3303 O O . PHE A 1 427 ? 2.016 16.498 -2.481 1.00 94.50 427 PHE A O 1
ATOM 3310 N N . ASP A 1 428 ? 0.369 16.577 -4.013 1.00 91.00 428 ASP A N 1
ATOM 3311 C CA . ASP A 1 428 ? -0.524 17.436 -3.224 1.00 91.00 428 ASP A CA 1
ATOM 3312 C C . ASP A 1 428 ? -1.093 16.726 -1.987 1.00 91.00 428 ASP A C 1
ATOM 3314 O O . ASP A 1 428 ? -1.604 17.366 -1.066 1.00 91.00 428 ASP A O 1
ATOM 3318 N N . ASN A 1 429 ? -1.021 15.396 -1.968 1.00 88.19 429 ASN A N 1
ATOM 3319 C CA . ASN A 1 429 ? -1.712 14.565 -1.005 1.00 88.19 429 ASN A CA 1
ATOM 3320 C C . ASN A 1 429 ? -0.882 13.322 -0.639 1.00 88.19 429 ASN A C 1
ATOM 3322 O O . ASN A 1 429 ? -0.084 12.843 -1.443 1.00 88.19 429 ASN A O 1
ATOM 3326 N N . THR A 1 430 ? -1.027 12.838 0.597 1.00 87.50 430 THR A N 1
ATOM 3327 C CA . THR A 1 430 ? -0.244 11.709 1.116 1.00 87.50 430 THR A CA 1
ATOM 3328 C C . THR A 1 430 ? -0.931 10.407 0.725 1.00 87.50 430 THR A C 1
ATOM 3330 O O . THR A 1 430 ? -1.895 9.993 1.367 1.00 87.50 430 THR A O 1
ATOM 3333 N N . ALA A 1 431 ? -0.470 9.769 -0.347 1.00 87.31 431 ALA A N 1
ATOM 3334 C CA . ALA A 1 431 ? -1.102 8.566 -0.872 1.00 87.31 431 ALA A CA 1
ATOM 3335 C C . ALA A 1 431 ? -0.131 7.705 -1.689 1.00 87.31 431 ALA A C 1
ATOM 3337 O O . ALA A 1 431 ? 1.004 8.073 -1.989 1.00 87.31 431 ALA A O 1
ATOM 3338 N N . SER A 1 432 ? -0.601 6.519 -2.070 1.00 90.25 432 SER A N 1
ATOM 3339 C CA . SER A 1 432 ? -0.013 5.766 -3.176 1.00 90.25 432 SER A CA 1
ATOM 3340 C C . SER A 1 432 ? -0.482 6.360 -4.510 1.00 90.25 432 SER A C 1
ATOM 3342 O O . SER A 1 432 ? -1.686 6.478 -4.748 1.00 90.25 432 SER A O 1
ATOM 3344 N N . HIS A 1 433 ? 0.452 6.661 -5.410 1.00 95.12 433 HIS A N 1
ATOM 3345 C CA . HIS A 1 433 ? 0.193 7.307 -6.699 1.00 95.12 433 HIS A CA 1
ATOM 3346 C C . HIS A 1 433 ? 0.300 6.312 -7.856 1.00 95.12 433 HIS A C 1
ATOM 3348 O O . HIS A 1 433 ? 1.115 5.386 -7.834 1.00 95.12 433 HIS A O 1
ATOM 3354 N N . LEU A 1 434 ? -0.507 6.486 -8.903 1.00 97.44 434 LEU A N 1
ATOM 3355 C CA . LEU A 1 434 ? -0.460 5.637 -10.090 1.00 97.44 434 LEU A CA 1
ATOM 3356 C C . LEU A 1 434 ? 0.683 6.078 -11.009 1.00 97.44 434 LEU A C 1
ATOM 3358 O O . LEU A 1 434 ? 0.549 7.032 -11.776 1.00 97.44 434 LEU A O 1
ATOM 3362 N N . PHE A 1 435 ? 1.789 5.343 -10.997 1.00 98.44 435 PHE A N 1
ATOM 3363 C CA . PHE A 1 435 ? 2.870 5.523 -11.957 1.00 98.44 435 PHE A CA 1
ATOM 3364 C C . PHE A 1 435 ? 2.570 4.742 -13.239 1.00 98.44 435 PHE A C 1
ATOM 3366 O O . PHE A 1 435 ? 2.305 3.539 -13.198 1.00 98.44 435 PHE A O 1
ATOM 3373 N N . LYS A 1 436 ? 2.630 5.409 -14.395 1.00 98.62 436 LYS A N 1
ATOM 3374 C CA . LYS A 1 436 ? 2.426 4.782 -15.710 1.00 98.62 436 LYS A CA 1
ATOM 3375 C C . LYS A 1 436 ? 3.623 5.017 -16.620 1.00 98.62 436 LYS A C 1
ATOM 3377 O O . LYS A 1 436 ? 4.116 6.138 -16.730 1.00 98.62 436 LYS A O 1
ATOM 3382 N N . VAL A 1 437 ? 4.026 3.960 -17.321 1.00 98.62 437 VAL A N 1
ATOM 3383 C CA . VAL A 1 437 ? 5.038 3.974 -18.380 1.00 98.62 437 VAL A CA 1
ATOM 3384 C C . VAL A 1 437 ? 4.387 3.522 -19.682 1.00 98.62 437 VAL A C 1
ATOM 3386 O O . VAL A 1 437 ? 3.768 2.462 -19.736 1.00 98.62 437 VAL A O 1
ATOM 3389 N N . VAL A 1 438 ? 4.545 4.304 -20.748 1.00 98.56 438 VAL A N 1
ATOM 3390 C CA . VAL A 1 438 ? 4.176 3.926 -22.119 1.00 98.56 438 VAL A CA 1
ATOM 3391 C C . VAL A 1 438 ? 5.440 3.880 -22.964 1.00 98.56 438 VAL A C 1
ATOM 3393 O O . VAL A 1 438 ? 6.175 4.867 -23.029 1.00 98.56 438 VAL A O 1
ATOM 3396 N N . ILE A 1 439 ? 5.695 2.762 -23.637 1.00 98.12 439 ILE A N 1
ATOM 3397 C CA . ILE A 1 439 ? 6.839 2.626 -24.539 1.00 98.12 439 ILE A CA 1
ATOM 3398 C C . ILE A 1 439 ? 6.531 3.382 -25.833 1.00 98.12 439 ILE A C 1
ATOM 3400 O O . ILE A 1 439 ? 5.618 3.037 -26.576 1.00 98.12 439 ILE A O 1
ATOM 3404 N N . MET A 1 440 ? 7.307 4.426 -26.111 1.00 97.88 440 MET A N 1
ATOM 3405 C CA . MET A 1 440 ? 7.149 5.307 -27.276 1.00 97.88 440 MET A CA 1
ATOM 3406 C C . MET A 1 440 ? 8.269 5.097 -28.307 1.00 97.88 440 MET A C 1
ATOM 3408 O O . MET A 1 440 ? 8.470 5.927 -29.197 1.00 97.88 440 MET A O 1
ATOM 3412 N N . ASP A 1 441 ? 8.997 3.988 -28.200 1.00 97.06 441 ASP A N 1
ATOM 3413 C CA . ASP A 1 441 ? 10.055 3.603 -29.124 1.00 97.06 441 ASP A CA 1
ATOM 3414 C C . ASP A 1 441 ? 9.545 2.562 -30.139 1.00 97.06 441 ASP A C 1
ATOM 3416 O O . ASP A 1 441 ? 9.170 1.459 -29.733 1.00 97.06 441 ASP A O 1
ATOM 3420 N N . PRO A 1 442 ? 9.515 2.871 -31.450 1.00 95.88 442 PRO A N 1
ATOM 3421 C CA . PRO A 1 442 ? 9.057 1.933 -32.475 1.00 95.88 442 PRO A CA 1
ATOM 3422 C C . PRO A 1 442 ? 9.856 0.627 -32.522 1.00 95.88 442 PRO A C 1
ATOM 3424 O O . PRO A 1 442 ? 9.294 -0.420 -32.847 1.00 95.88 442 PRO A O 1
ATOM 3427 N N . SER A 1 443 ? 11.143 0.666 -32.150 1.00 95.81 443 SER A N 1
ATOM 3428 C CA . SER A 1 443 ? 11.998 -0.526 -32.144 1.00 95.81 443 SER A CA 1
ATOM 3429 C C . SER A 1 443 ? 11.518 -1.593 -31.154 1.00 95.81 443 SER A C 1
ATOM 3431 O O . SER A 1 443 ? 11.845 -2.767 -31.311 1.00 95.81 443 SER A O 1
ATOM 3433 N N . ALA A 1 444 ? 10.647 -1.237 -30.203 1.00 96.38 444 ALA A N 1
ATOM 3434 C CA . ALA A 1 444 ? 10.010 -2.176 -29.286 1.00 96.38 444 ALA A CA 1
ATOM 3435 C C . ALA A 1 444 ? 9.172 -3.261 -29.973 1.00 96.38 444 ALA A C 1
ATOM 3437 O O . ALA A 1 444 ? 9.022 -4.359 -29.433 1.00 96.38 444 ALA A O 1
ATOM 3438 N N . SER A 1 445 ? 8.630 -2.976 -31.158 1.00 96.12 445 SER A N 1
ATOM 3439 C CA . SER A 1 445 ? 7.847 -3.945 -31.935 1.00 96.12 445 SER A CA 1
ATOM 3440 C C . SER A 1 445 ? 8.658 -4.652 -33.020 1.00 96.12 445 SER A C 1
ATOM 3442 O O . SER A 1 445 ? 8.160 -5.608 -33.606 1.00 96.12 445 SER A O 1
ATOM 3444 N N . THR A 1 446 ? 9.891 -4.222 -33.302 1.00 94.06 446 THR A N 1
ATOM 3445 C CA . THR A 1 446 ? 10.654 -4.703 -34.469 1.00 94.06 446 THR A CA 1
ATOM 3446 C C . THR A 1 446 ? 12.031 -5.269 -34.138 1.00 94.06 446 THR A C 1
ATOM 3448 O O . THR A 1 446 ? 12.545 -6.078 -34.908 1.00 94.06 446 THR A O 1
ATOM 3451 N N . ASN A 1 447 ? 12.641 -4.877 -33.019 1.00 94.50 447 ASN A N 1
ATOM 3452 C CA . ASN A 1 447 ? 13.993 -5.276 -32.651 1.00 94.50 447 ASN A CA 1
ATOM 3453 C C . ASN A 1 447 ? 13.978 -6.346 -31.549 1.00 94.50 447 ASN A C 1
ATOM 3455 O O . ASN A 1 447 ? 13.522 -6.111 -30.431 1.00 94.50 447 ASN A O 1
ATOM 3459 N N . SER A 1 448 ? 14.563 -7.510 -31.837 1.00 92.50 448 SER A N 1
ATOM 3460 C CA . SER A 1 448 ? 14.618 -8.669 -30.930 1.00 92.50 448 SER A CA 1
ATOM 3461 C C . SER A 1 448 ? 15.457 -8.470 -29.673 1.00 92.50 448 SER A C 1
ATOM 3463 O O . SER A 1 448 ? 15.408 -9.287 -28.752 1.00 92.50 448 SER A O 1
ATOM 3465 N N . LYS A 1 449 ? 16.255 -7.401 -29.630 1.00 93.12 449 LYS A N 1
ATOM 3466 C CA . LYS A 1 449 ? 17.065 -7.006 -28.474 1.00 93.12 449 LYS A CA 1
ATOM 3467 C C . LYS A 1 449 ? 16.419 -5.894 -27.650 1.00 93.12 449 LYS A C 1
ATOM 3469 O O . LYS A 1 449 ? 16.997 -5.486 -26.642 1.00 93.12 449 LYS A O 1
ATOM 3474 N N . PHE A 1 450 ? 15.258 -5.382 -28.063 1.00 95.00 450 PHE A N 1
ATOM 3475 C CA . PHE A 1 450 ? 14.579 -4.332 -27.322 1.00 95.00 450 PHE A CA 1
ATOM 3476 C C . PHE A 1 450 ? 14.030 -4.853 -26.001 1.00 95.00 450 PHE A C 1
ATOM 3478 O O . PHE A 1 450 ? 13.318 -5.847 -25.947 1.00 95.00 450 PHE A O 1
ATOM 3485 N N . SER A 1 451 ? 14.348 -4.148 -24.924 1.00 94.69 451 SER A N 1
ATOM 3486 C CA . SER A 1 451 ? 13.742 -4.365 -23.617 1.00 94.69 451 SER A CA 1
ATOM 3487 C C . SER A 1 451 ? 13.993 -3.129 -22.772 1.00 94.69 451 SER A C 1
ATOM 3489 O O . SER A 1 451 ? 15.150 -2.717 -22.653 1.00 94.69 451 SER A O 1
ATOM 3491 N N . ILE A 1 452 ? 12.962 -2.595 -22.131 1.00 97.06 452 ILE A N 1
ATOM 3492 C CA . ILE A 1 452 ? 13.159 -1.625 -21.055 1.00 97.06 452 ILE A CA 1
ATOM 3493 C C . ILE A 1 452 ? 13.419 -2.424 -19.776 1.00 97.06 452 ILE A C 1
ATOM 3495 O O . ILE A 1 452 ? 12.678 -3.355 -19.478 1.00 97.06 452 ILE A O 1
ATOM 3499 N N . GLN A 1 453 ? 14.485 -2.110 -19.047 1.00 97.31 453 GLN A N 1
ATOM 3500 C CA . GLN A 1 453 ? 14.878 -2.821 -17.827 1.00 97.31 453 GLN A CA 1
ATOM 3501 C C . GLN A 1 453 ? 15.015 -1.818 -16.690 1.00 97.31 453 GLN A C 1
ATOM 3503 O O . GLN A 1 453 ? 15.900 -0.963 -16.723 1.00 97.31 453 GLN A O 1
ATOM 3508 N N . LEU A 1 454 ? 14.115 -1.908 -15.720 1.00 98.19 454 LEU A N 1
ATOM 3509 C CA . LEU A 1 454 ? 13.972 -0.968 -14.618 1.00 98.19 454 LEU A CA 1
ATOM 3510 C C . LEU A 1 454 ? 14.286 -1.677 -13.303 1.00 98.19 454 LEU A C 1
ATOM 3512 O O . LEU A 1 454 ? 13.936 -2.842 -13.138 1.00 98.19 454 LEU A O 1
ATOM 3516 N N . ASP A 1 455 ? 14.945 -0.972 -12.397 1.00 95.69 455 ASP A N 1
ATOM 3517 C CA . ASP A 1 455 ? 15.300 -1.480 -11.075 1.00 95.69 455 ASP A CA 1
ATOM 3518 C C . ASP A 1 455 ? 14.382 -0.843 -10.023 1.00 95.69 455 ASP A C 1
ATOM 3520 O O . ASP A 1 455 ? 13.323 -1.377 -9.696 1.00 95.69 455 ASP A O 1
ATOM 3524 N N . ASN A 1 456 ? 14.710 0.377 -9.596 1.00 93.62 456 ASN A N 1
ATOM 3525 C CA . ASN A 1 456 ? 13.937 1.113 -8.604 1.00 93.62 456 ASN A CA 1
ATOM 3526 C C . ASN A 1 456 ? 13.732 2.585 -8.997 1.00 93.62 456 ASN A C 1
ATOM 3528 O O . ASN A 1 456 ? 14.422 3.125 -9.866 1.00 93.62 456 ASN A O 1
ATOM 3532 N N . ILE A 1 457 ? 12.784 3.243 -8.334 1.00 97.75 457 ILE A N 1
ATOM 3533 C CA . ILE A 1 457 ? 12.596 4.693 -8.362 1.00 97.75 457 ILE A CA 1
ATOM 3534 C C . ILE A 1 457 ? 12.862 5.244 -6.963 1.00 97.75 457 ILE A C 1
ATOM 3536 O O . ILE A 1 457 ? 12.290 4.778 -5.983 1.00 97.75 457 ILE A O 1
ATOM 3540 N N . VAL A 1 458 ? 13.706 6.266 -6.878 1.00 92.25 458 VAL A N 1
ATOM 3541 C CA . VAL A 1 458 ? 14.022 6.972 -5.638 1.00 92.25 458 VAL A CA 1
ATOM 3542 C C . VAL A 1 458 ? 13.289 8.306 -5.609 1.00 92.25 458 VAL A C 1
ATOM 3544 O O . VAL A 1 458 ? 13.501 9.153 -6.480 1.00 92.25 458 VAL A O 1
ATOM 3547 N N . PHE A 1 459 ? 12.469 8.500 -4.582 1.00 96.50 459 PHE A N 1
ATOM 3548 C CA . PHE A 1 459 ? 11.845 9.772 -4.237 1.00 96.50 459 PHE A CA 1
ATOM 3549 C C . PHE A 1 459 ? 12.668 10.408 -3.121 1.00 96.50 459 PHE A C 1
ATOM 3551 O O . PHE A 1 459 ? 12.653 9.933 -1.989 1.00 96.50 459 PHE A O 1
ATOM 3558 N N . THR A 1 460 ? 13.420 11.461 -3.430 1.00 90.62 460 THR A N 1
ATOM 3559 C CA . THR A 1 460 ? 14.210 12.210 -2.443 1.00 90.62 460 THR A CA 1
ATOM 3560 C C . THR A 1 460 ? 13.471 13.496 -2.080 1.00 90.62 460 THR A C 1
ATOM 3562 O O . THR A 1 460 ? 13.276 14.314 -2.981 1.00 90.62 460 THR A O 1
ATOM 3565 N N . PRO A 1 461 ? 13.060 13.695 -0.814 1.00 92.50 461 PRO A N 1
ATOM 3566 C CA . PRO A 1 461 ? 12.397 14.922 -0.385 1.00 92.50 461 PRO A CA 1
ATOM 3567 C C . PRO A 1 461 ? 13.218 16.162 -0.735 1.00 92.50 461 PRO A C 1
ATOM 3569 O O . PRO A 1 461 ? 14.442 16.172 -0.566 1.00 92.50 461 PRO A O 1
ATOM 3572 N N . ILE A 1 462 ? 12.544 17.207 -1.203 1.00 93.19 462 ILE A N 1
ATOM 3573 C CA . ILE A 1 462 ? 13.132 18.533 -1.384 1.00 93.19 462 ILE A CA 1
ATOM 3574 C C . ILE A 1 462 ? 12.703 19.357 -0.180 1.00 93.19 462 ILE A C 1
ATOM 3576 O O . ILE A 1 462 ? 11.525 19.654 -0.011 1.00 93.19 462 ILE A O 1
ATOM 3580 N N . VAL A 1 463 ? 13.665 19.673 0.683 1.00 80.62 463 VAL A N 1
ATOM 3581 C CA . VAL A 1 463 ? 13.431 20.544 1.834 1.00 80.62 463 VAL A CA 1
ATOM 3582 C C . VAL A 1 463 ? 13.563 21.982 1.344 1.00 80.62 463 VAL A C 1
ATOM 3584 O O . VAL A 1 463 ? 14.655 22.374 0.925 1.00 80.62 463 VAL A O 1
ATOM 3587 N N . ASP A 1 464 ? 12.451 22.718 1.360 1.00 58.25 464 ASP A N 1
ATOM 3588 C CA . ASP A 1 464 ? 12.421 24.165 1.102 1.00 58.25 464 ASP A CA 1
ATOM 3589 C C . ASP A 1 464 ? 13.107 24.966 2.230 1.00 58.25 464 ASP A C 1
ATOM 3591 O O . ASP A 1 464 ? 12.981 24.579 3.420 1.00 58.25 464 ASP A O 1
#

pLDDT: mean 88.87, std 9.36, range [51.56, 98.62]

Radius of gyration: 26.93 Å; chains: 1; bounding box: 64×67×65 Å

Foldseek 3Di:
DPDPDPVVCDDVQNVLLVQQQAAPDAQALVNLVVDQWGATSNRDTWGWADDPPDPPKIDTPVPWIFPDWFDDDPGYGDTDTPDRDHDQQFFPLNVQCVDPQQVQLNVLCVLLVVSVVRNDQWDWDQDPNDTDTGGWAKEFATETCVLCVVVVNNHNVSVCVVQVQPDRSNDLPGQSNLLRQQRMATHADAPVRVCDDPDPDQKDWGDTRRFQAIWMWGADPPDPQRIWICPDDFIWGWPVVQWQCDHSRHTYTYINHSDGGDFDDFDKDKFWPQPDPLNCVQDPPCQPLAPFADPDKDKTDSVVRPQKDKDADPLAFAAAPHDQWIKIAAHPQARVFGSRIWIKHLRAAQIKIKGWTDWGRFFKWFKKWKWKDDLLLVCLLVVVAWPNQWKWKDKQPDPTDTDRQSVVDPDSGTYIDMDGPGRMDGDHGGGTIMIMITGNINCRSHPHSDMTITGIMITHHDDD